Protein AF-0000000076701307 (afdb_homodimer)

Sequence (600 aa):
MLLKYDEFWFEDGSIVIFVQDKYFRVHQSILARHSEVFAGMFSVPQPLDHETLEDCPVMRLNDDLPDFVDLLKVLYHPFYFDNLAPDADLNTLITFISGILKLSTKYIMRHVRQKCISVLQSKFPSSIQGCDALLSSKYLYPPDAIVRAIPLARENVVPEILPWAYYISTHITTENLLHNPCLAWRDKTLCLAGKERLWDAQKTLTHSFLFTFDRSPQCISLCNQTYQLDRQTWKGLESLRKSPHPLEPYTDWPNINTCKKCKDQMEKQHKLGREKLWELLPGIFELGTWKDLREDQLRGMLLKYDEFWFEDGSIVIFVQDKYFRVHQSILARHSEVFAGMFSVPQPLDHETLEDCPVMRLNDDLPDFVDLLKVLYHPFYFDNLAPDADLNTLITFISGILKLSTKYIMRHVRQKCISVLQSKFPSSIQGCDALLSSKYLYPPDAIVRAIPLARENVVPEILPWAYYISTHITTENLLHNPCLAWRDKTLCLAGKERLWDAQKTLTHSFLFTFDRSPQCISLCNQTYQLDRQTWKGLESLRKSPHPLEPYTDWPNINTCKKCKDQMEKQHKLGREKLWELLPGIFELGTWKDLREDQLRG

Organism: Amanita muscaria (strain Koide BX008) (NCBI:txid946122)

InterPro domains:
  IPR000210 BTB/POZ domain [PF00651] (15-122)
  IPR000210 BTB/POZ domain [PS50097] (13-76)
  IPR000210 BTB/POZ domain [SM00225] (13-124)
  IPR011333 SKP1/BTB/POZ domain superfamily [G3DSA:3.30.710.10] (10-210)
  IPR011333 SKP1/BTB/POZ domain superfamily [SSF54695] (15-122)

Foldseek 3Di:
DAAEDVVQADPPAQAWEAEDRYIGRHHLCLLLVQFVQSVVVVVDDDDPPFDDDPNHGYHYDHADPVLVVLLVCPSPPPPSVVVADPPHALQVLCVNCLSNCLVCLVRVRPVSNVVNLVSNCQQAPLALVSVVVNVVVVDDHDLLRLLQVQVSCVNNQQCSRNLRSLLNNLLPALVCLVPPPNHDPLSSVLSVLLLQVLLVLLCPQQPVCLPDQDADPPADPPDDPPSPCPCVPPVNSVVCSSRPDRLDDDDPLVPRPGDPRSSVVSNVRNVRSNNVCSQCSCVSSPNPGSVSSVVSSVVD/DAAEDVVQADPPAQAWEAEDRYIGRHHLCLLLVQFVQSVVVVVDDDDPPFDDDPNHGYHYDHADPVLVVLLVCPSPPPPSVVVADPPHALQVLCVNCLSQCLVCLVRVRPVSNVVSLVSNCQQAPLALVSVVVNVVVVDDHDLLRLLQVQVSCVNNQQCSRNLVSLLNNLLPALVCLVPPPNHDPLSSVLSPLLLQVLLVLLCPQQPVCLPDQDADPPADPPDDPPSPCPCVPPVNSVVCSSRPDRLDDDDPLVPRPGDPRSSVVSNVRNVRSNNVCSQCSCVSSPNPGSVSSVVSSVVD

Nearest PDB structures (foldseek):
  3htm-assembly1_B  TM=6.964E-01  e=5.552E-04  Homo sapiens
  3htm-assembly1_B  TM=6.963E-01  e=3.245E-04  Homo sapiens
  3hqi-assembly1_B  TM=7.408E-01  e=6.621E-04  Homo sapiens

Secondary structure (DSSP, 8-state):
---EEEEEE-TT-SEEEEETTEEEEE-HHHHHHH-HHHHHHHHSPPPTT--EETTEEEEEE-S-HHHHHHHHHHHHSTTGGGGS-TT--HHHHHHHHHHHHHHHHHTT-HHHHHHHHHHHHTSS-SSHHHHHHHHHHTPPPPHHHHHHHHHHHHHTT-GGGHHHHHHHHTTS-HHHHHH-SSS-HHHHHHHHHHHHHHHHHIIIIISGGGTS----TT-SS-------TTTTSHHHHHHHHHS--TTSPP--GGG--S-HHHHHHHHHHHHHHHHHHHHHHHHHTT---HHHHHHHHHH-/---EEEEEE-TT-SEEEEETTEEEEE-HHHHHHH-HHHHHHHHSPPPTT--EETTEEEEEE-S-HHHHHHHHHHHHSTTGGGGS-TT--HHHHHHHHHHHHHHHHHTT-HHHHHHHHHHHHTTS-SSHHHHHHHHHHTPPPPHHHHHHHHHHHHHTT-GGGHHHHHHHHTTS-HHHHHH-SSS-HHHHHHHHHHHHHHHHHIIIIISGGGTS----TT-SS-------TTTTSHHHHHHHHHS--TTSPP--GGG--S-HHHHHHHHHHHHHHHHHHHHHHHHHTT---HHHHHHHHHH-

Radius of gyration: 31.9 Å; Cα contacts (8 Å, |Δi|>4): 766; chains: 2; bounding box: 76×93×67 Å

pLDDT: mean 91.14, std 9.3, range [47.5, 98.44]

Structure (mmCIF, N/CA/C/O backbone):
data_AF-0000000076701307-model_v1
#
loop_
_entity.id
_entity.type
_entity.pdbx_description
1 polymer 'BTB domain-containing protein'
#
loop_
_atom_site.group_PDB
_atom_site.id
_atom_site.type_symbol
_atom_site.label_atom_id
_atom_site.label_alt_id
_atom_site.label_comp_id
_atom_site.label_asym_id
_atom_site.label_entity_id
_atom_site.label_seq_id
_atom_site.pdbx_PDB_ins_code
_atom_site.Cartn_x
_atom_site.Cartn_y
_atom_site.Cartn_z
_atom_site.occupancy
_atom_site.B_iso_or_equiv
_atom_site.auth_seq_id
_atom_site.auth_comp_id
_atom_site.auth_asym_id
_atom_site.auth_atom_id
_atom_site.pdbx_PDB_model_num
ATOM 1 N N . MET A 1 1 ? 18.656 -38.531 -0.955 1 57 1 MET A N 1
ATOM 2 C CA . MET A 1 1 ? 17.328 -38.094 -0.535 1 57 1 MET A CA 1
ATOM 3 C C . MET A 1 1 ? 16.953 -36.781 -1.189 1 57 1 MET A C 1
ATOM 5 O O . MET A 1 1 ? 17.766 -35.844 -1.246 1 57 1 MET A O 1
ATOM 9 N N . LEU A 1 2 ? 15.914 -36.781 -1.988 1 73.56 2 LEU A N 1
ATOM 10 C CA . LEU 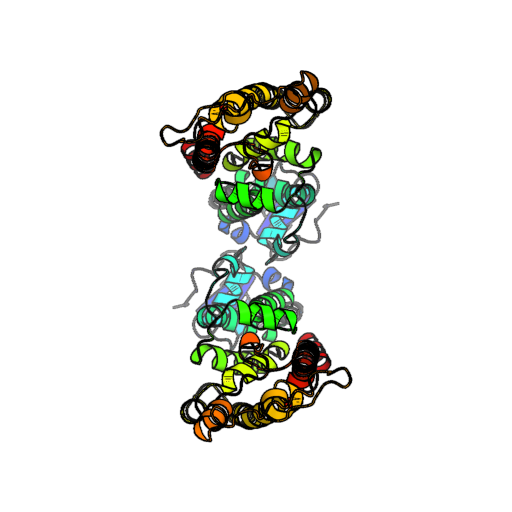A 1 2 ? 15.477 -35.594 -2.699 1 73.56 2 LEU A CA 1
ATOM 11 C C . LEU A 1 2 ? 15.109 -34.469 -1.722 1 73.56 2 LEU A C 1
ATOM 13 O O . LEU A 1 2 ? 14.312 -34.688 -0.804 1 73.56 2 LEU A O 1
ATOM 17 N N . LEU A 1 3 ? 15.891 -33.375 -1.662 1 89.88 3 LEU A N 1
ATOM 18 C CA . LEU A 1 3 ? 15.656 -32.281 -0.727 1 89.88 3 LEU A CA 1
ATOM 19 C C . LEU A 1 3 ? 14.617 -31.328 -1.275 1 89.88 3 LEU A C 1
ATOM 21 O O . LEU A 1 3 ? 14.961 -30.297 -1.856 1 89.88 3 LEU A O 1
ATOM 25 N N . LYS A 1 4 ? 13.352 -31.75 -1.078 1 94.06 4 LYS A N 1
ATOM 26 C CA . LYS A 1 4 ? 12.211 -30.953 -1.522 1 94.06 4 LYS A CA 1
ATOM 27 C C . LYS A 1 4 ? 12 -29.734 -0.624 1 94.06 4 LYS A C 1
ATOM 29 O O . LYS A 1 4 ? 12.188 -29.812 0.592 1 94.06 4 LYS A O 1
ATOM 34 N N . TYR A 1 5 ? 11.781 -28.609 -1.259 1 95.62 5 TYR A N 1
ATOM 35 C CA . TYR A 1 5 ? 11.352 -27.453 -0.474 1 95.62 5 TYR A CA 1
ATOM 36 C C . TYR A 1 5 ? 9.859 -27.531 -0.17 1 95.62 5 TYR A C 1
ATOM 38 O O . TYR A 1 5 ? 9.031 -27.234 -1.031 1 95.62 5 TYR A O 1
ATOM 46 N N . ASP A 1 6 ? 9.438 -27.797 1.033 1 94.38 6 ASP A N 1
ATOM 47 C CA . ASP A 1 6 ? 8.094 -28.188 1.428 1 94.38 6 ASP A CA 1
ATOM 48 C C . ASP A 1 6 ? 7.074 -27.109 1.069 1 94.38 6 ASP A C 1
ATOM 50 O O . ASP A 1 6 ? 5.988 -27.406 0.572 1 94.38 6 ASP A O 1
ATOM 54 N N . GLU A 1 7 ? 7.387 -25.906 1.296 1 95.31 7 GLU A N 1
ATOM 55 C CA . GLU A 1 7 ? 6.43 -24.812 1.1 1 95.31 7 GLU A CA 1
ATOM 56 C C . GLU A 1 7 ? 6.055 -24.672 -0.373 1 95.31 7 GLU A C 1
ATOM 58 O O . GLU A 1 7 ? 4.945 -24.25 -0.695 1 95.31 7 GLU A O 1
ATOM 63 N N . PHE A 1 8 ? 7 -25 -1.249 1 97.5 8 PHE A N 1
ATOM 64 C CA . PHE A 1 8 ? 6.742 -24.781 -2.668 1 97.5 8 PHE A CA 1
ATOM 65 C C . PHE A 1 8 ? 6.875 -26.078 -3.447 1 97.5 8 PHE A C 1
ATOM 67 O O . PHE A 1 8 ? 7.453 -26.109 -4.535 1 97.5 8 PHE A O 1
ATOM 74 N N . TRP A 1 9 ? 6.41 -27.141 -2.82 1 97.19 9 TRP A N 1
ATOM 75 C CA . TRP A 1 9 ? 6.223 -28.406 -3.514 1 97.19 9 TRP A CA 1
ATOM 76 C C . TRP A 1 9 ? 4.742 -28.703 -3.723 1 97.19 9 TRP A C 1
ATOM 78 O O . TRP A 1 9 ? 4.082 -29.25 -2.834 1 97.19 9 TRP A O 1
ATOM 88 N N . PHE A 1 10 ? 4.281 -28.391 -4.91 1 96.5 10 PHE A N 1
ATOM 89 C CA . PHE A 1 10 ? 2.871 -28.578 -5.234 1 96.5 10 PHE A CA 1
ATOM 90 C C . PHE A 1 10 ? 2.65 -29.875 -5.992 1 96.5 10 PHE A C 1
ATOM 92 O O . PHE A 1 10 ? 3.305 -30.125 -7.008 1 96.5 10 PHE A O 1
ATOM 99 N N . GLU A 1 11 ? 1.706 -30.641 -5.586 1 93.19 11 GLU A N 1
ATOM 100 C CA . GLU A 1 11 ? 1.434 -31.938 -6.207 1 93.19 11 GLU A CA 1
ATOM 101 C C . GLU A 1 11 ? 0.991 -31.766 -7.66 1 93.19 11 GLU A C 1
ATOM 103 O O . GLU A 1 11 ? 1.281 -32.625 -8.508 1 93.19 11 GLU A O 1
ATOM 108 N N . ASP A 1 12 ? 0.355 -30.656 -7.898 1 94.88 12 ASP A N 1
ATOM 109 C CA . ASP A 1 12 ? -0.12 -30.422 -9.258 1 94.88 12 ASP A CA 1
ATOM 110 C C . 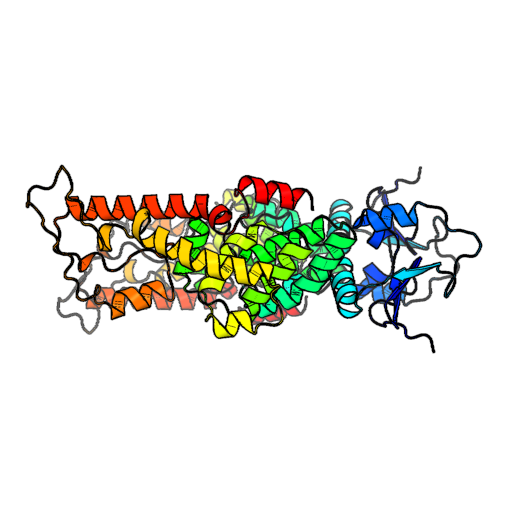ASP A 1 12 ? 0.833 -29.5 -10.031 1 94.88 12 ASP A C 1
ATOM 112 O O . ASP A 1 12 ? 0.454 -28.922 -11.047 1 94.88 12 ASP A O 1
ATOM 116 N N . GLY A 1 13 ? 2.006 -29.312 -9.508 1 96.12 13 GLY A N 1
ATOM 117 C CA . GLY A 1 13 ? 3.016 -28.562 -10.242 1 96.12 13 GLY A CA 1
ATOM 118 C C . GLY A 1 13 ? 3.393 -29.203 -11.562 1 96.12 13 GLY A C 1
ATOM 119 O O . GLY A 1 13 ? 3.324 -30.422 -11.711 1 96.12 13 GLY A O 1
ATOM 120 N N . SER A 1 14 ? 3.83 -28.406 -12.516 1 95.75 14 SER A N 1
ATOM 121 C CA . SER A 1 14 ? 4.086 -28.922 -13.859 1 95.75 14 SER A CA 1
ATOM 122 C C . SER A 1 14 ? 5.57 -28.844 -14.203 1 95.75 14 SER A C 1
ATOM 124 O O . SER A 1 14 ? 5.992 -29.328 -15.258 1 95.75 14 SER A O 1
ATOM 126 N N . ILE A 1 15 ? 6.344 -28.25 -13.297 1 95.56 15 ILE A N 1
ATOM 127 C CA . ILE A 1 15 ? 7.785 -28.172 -13.516 1 95.56 15 ILE A CA 1
ATOM 128 C C . ILE A 1 15 ? 8.516 -28.25 -12.18 1 95.56 15 ILE A C 1
ATOM 130 O O . ILE A 1 15 ? 8.008 -27.781 -11.156 1 95.56 15 ILE A O 1
ATOM 134 N N . VAL A 1 16 ? 9.641 -28.828 -12.211 1 96.75 16 VAL A N 1
ATOM 135 C CA . VAL A 1 16 ? 10.484 -28.922 -11.031 1 96.75 16 VAL A CA 1
ATOM 136 C C . VAL A 1 16 ? 11.742 -28.062 -11.227 1 96.75 16 VAL A C 1
ATOM 138 O O . VAL A 1 16 ? 12.453 -28.219 -12.227 1 96.75 16 VAL A O 1
ATOM 141 N N . ILE A 1 17 ? 12.023 -27.156 -10.344 1 96.94 17 ILE A N 1
ATOM 142 C CA . ILE A 1 17 ? 13.172 -26.266 -10.422 1 96.94 17 ILE A CA 1
ATOM 143 C C . ILE A 1 17 ? 14.195 -26.641 -9.359 1 96.94 17 ILE A C 1
ATOM 145 O O . ILE A 1 17 ? 13.844 -26.875 -8.195 1 96.94 17 ILE A O 1
ATOM 149 N N . PHE A 1 18 ? 15.375 -26.797 -9.82 1 96.81 18 PHE A N 1
ATOM 150 C CA . PHE A 1 18 ? 16.469 -27.109 -8.914 1 96.81 18 PHE A CA 1
ATOM 151 C C . PHE A 1 18 ? 17.359 -25.891 -8.664 1 96.81 18 PHE A C 1
ATOM 153 O O . PHE A 1 18 ? 17.906 -25.328 -9.609 1 96.81 18 PHE A O 1
ATOM 160 N N . VAL A 1 19 ? 17.438 -25.438 -7.477 1 97.19 19 VAL A N 1
ATOM 161 C CA . VAL A 1 19 ? 18.25 -24.297 -7.07 1 97.19 19 VAL A CA 1
ATOM 162 C C . VAL A 1 19 ? 19.125 -24.688 -5.883 1 97.19 19 VAL A C 1
ATOM 164 O O . VAL A 1 19 ? 18.625 -25.031 -4.812 1 97.19 19 VAL A O 1
ATOM 167 N N . GLN A 1 20 ? 20.453 -24.656 -6.18 1 95.81 20 GLN A N 1
ATOM 168 C CA . GLN A 1 20 ? 21.453 -25.047 -5.195 1 95.81 20 GLN A CA 1
ATOM 169 C C . GLN A 1 20 ? 21.219 -26.469 -4.707 1 95.81 20 GLN A C 1
ATOM 171 O O . GLN A 1 20 ? 21.469 -27.438 -5.438 1 95.81 20 GLN A O 1
ATOM 176 N N . ASP A 1 21 ? 20.484 -26.828 -3.689 1 94.5 21 ASP A N 1
ATOM 177 C CA . ASP A 1 21 ? 20.344 -28.203 -3.195 1 94.5 21 ASP A CA 1
ATOM 178 C C . ASP A 1 21 ? 18.875 -28.516 -2.891 1 94.5 21 ASP A C 1
ATOM 180 O O . ASP A 1 21 ? 18.594 -29.484 -2.191 1 94.5 21 ASP A O 1
ATOM 184 N N . LYS A 1 22 ? 18.078 -27.703 -3.434 1 96.88 22 LYS A N 1
ATOM 185 C CA . LYS A 1 22 ? 16.656 -27.906 -3.143 1 96.88 22 LYS A CA 1
ATOM 186 C C . LYS A 1 22 ? 15.844 -28 -4.43 1 96.88 22 LYS A C 1
ATOM 188 O O . LYS A 1 22 ? 16.172 -27.375 -5.434 1 96.88 22 LYS A O 1
ATOM 193 N N . TYR A 1 23 ? 14.797 -28.797 -4.383 1 97.31 23 TYR A N 1
ATOM 194 C CA . TYR A 1 23 ? 13.867 -28.969 -5.496 1 97.31 23 TYR A CA 1
ATOM 195 C C . TYR A 1 23 ? 12.531 -28.297 -5.207 1 97.31 23 TYR A C 1
ATOM 197 O O . TYR A 1 23 ? 12 -28.406 -4.105 1 97.31 23 TYR A O 1
ATOM 205 N N . PHE A 1 24 ? 12.055 -27.5 -6.156 1 98.06 24 PHE A N 1
ATOM 206 C CA . PHE A 1 24 ? 10.75 -26.844 -6.105 1 98.06 24 PHE A CA 1
ATOM 207 C C . PHE A 1 24 ? 9.836 -27.359 -7.211 1 98.06 24 PHE A C 1
ATOM 209 O O . PHE A 1 24 ? 10.211 -27.359 -8.383 1 98.06 24 PHE A O 1
ATOM 216 N N . ARG A 1 25 ? 8.711 -27.906 -6.879 1 97.81 25 ARG A N 1
ATOM 217 C CA . ARG A 1 25 ? 7.711 -28.281 -7.879 1 97.81 25 ARG A CA 1
ATOM 218 C C . ARG A 1 25 ? 6.625 -27.203 -7.98 1 97.81 25 ARG A C 1
ATOM 220 O O . ARG A 1 25 ? 5.766 -27.109 -7.102 1 97.81 25 ARG A O 1
ATOM 227 N N . VAL A 1 26 ? 6.68 -26.406 -9.016 1 97.81 26 VAL A N 1
ATOM 228 C CA . VAL A 1 26 ? 5.801 -25.25 -9.172 1 97.81 26 VAL A CA 1
ATOM 229 C C . VAL A 1 26 ? 5.113 -25.297 -10.531 1 97.81 26 VAL A C 1
ATOM 231 O O . VAL A 1 26 ? 5.098 -26.344 -11.188 1 97.81 26 VAL A O 1
ATOM 234 N N . HIS A 1 27 ? 4.41 -24.25 -10.977 1 97.75 27 HIS A N 1
ATOM 235 C CA . HIS A 1 27 ? 3.582 -24.25 -12.172 1 97.75 27 HIS A CA 1
ATOM 236 C C . HIS A 1 27 ? 4.234 -23.453 -13.297 1 97.75 27 HIS A C 1
ATOM 238 O O . HIS A 1 27 ? 4.551 -22.266 -13.125 1 97.75 27 HIS A O 1
ATOM 244 N N . GLN A 1 28 ? 4.348 -24.016 -14.406 1 95.94 28 GLN A N 1
ATOM 245 C CA . GLN A 1 28 ? 4.965 -23.375 -15.562 1 95.94 28 GLN A CA 1
ATOM 246 C C . GLN A 1 28 ? 4.191 -22.125 -15.969 1 95.94 28 GLN A C 1
ATOM 248 O O . GLN A 1 28 ? 4.793 -21.094 -16.281 1 95.94 28 GLN A O 1
ATOM 253 N N . SER A 1 29 ? 2.912 -22.234 -15.938 1 96 29 SER A N 1
ATOM 254 C CA . SER A 1 29 ? 2.062 -21.125 -16.391 1 96 29 SER A CA 1
ATOM 255 C C . SER A 1 29 ? 2.23 -19.906 -15.508 1 96 29 SER A C 1
ATOM 257 O O . SER A 1 29 ? 2.193 -18.766 -15.992 1 96 29 SER A O 1
ATOM 259 N N . ILE A 1 30 ? 2.424 -20.094 -14.188 1 96.5 30 ILE A N 1
ATOM 260 C CA . ILE A 1 30 ? 2.602 -18.984 -13.258 1 96.5 30 ILE A CA 1
ATOM 261 C C . ILE A 1 30 ? 3.932 -18.281 -13.531 1 96.5 30 ILE A C 1
ATOM 263 O O . ILE A 1 30 ? 3.99 -17.062 -13.633 1 96.5 30 ILE A O 1
ATOM 267 N N . LEU A 1 31 ? 4.973 -19.062 -13.727 1 97.06 31 LEU A N 1
ATOM 268 C CA . LEU A 1 31 ? 6.277 -18.484 -14.039 1 97.06 31 LEU A CA 1
ATOM 269 C C . LEU A 1 31 ? 6.254 -17.766 -15.383 1 97.06 31 LEU A C 1
ATOM 271 O O . LEU A 1 31 ? 6.734 -16.641 -15.5 1 97.06 31 LEU A O 1
ATOM 275 N N . ALA A 1 32 ? 5.629 -18.406 -16.375 1 96.62 32 ALA A N 1
ATOM 276 C CA . ALA A 1 32 ? 5.59 -17.875 -17.734 1 96.62 32 ALA A CA 1
ATOM 277 C C . ALA A 1 32 ? 4.754 -16.609 -17.797 1 96.62 32 ALA A C 1
ATOM 279 O O . ALA A 1 32 ? 5.055 -15.703 -18.578 1 96.62 32 ALA A O 1
ATOM 280 N N . ARG A 1 33 ? 3.773 -16.547 -16.969 1 95.31 33 ARG A N 1
ATOM 281 C CA . ARG A 1 33 ? 2.879 -15.391 -16.969 1 95.31 33 ARG A CA 1
ATOM 282 C C . ARG A 1 33 ? 3.607 -14.141 -16.5 1 95.31 33 ARG A C 1
ATOM 284 O O . ARG A 1 33 ? 3.322 -13.039 -16.969 1 95.31 33 ARG A O 1
ATOM 291 N N . HIS A 1 34 ? 4.559 -14.297 -15.602 1 96.5 34 HIS A N 1
ATOM 292 C CA . HIS A 1 34 ? 5.164 -13.141 -14.961 1 96.5 34 HIS A CA 1
ATOM 293 C C . HIS A 1 34 ? 6.582 -12.906 -15.469 1 96.5 34 HIS A C 1
ATOM 295 O O . HIS A 1 34 ? 7.215 -11.906 -15.117 1 96.5 34 HIS A O 1
ATOM 301 N N . SER A 1 35 ? 7.07 -13.758 -16.297 1 97.56 35 SER A N 1
ATOM 302 C CA . SER A 1 35 ? 8.453 -13.672 -16.766 1 97.56 35 SER A CA 1
ATOM 303 C C . SER A 1 35 ? 8.555 -13.938 -18.266 1 97.56 35 SER A C 1
ATOM 305 O O . SER A 1 35 ? 8.195 -15.016 -18.734 1 97.56 35 SER A O 1
ATOM 307 N N . GLU A 1 36 ? 9.125 -13.039 -19 1 95.44 36 GLU A N 1
ATOM 308 C CA . GLU A 1 36 ? 9.352 -13.227 -20.438 1 95.44 36 GLU A CA 1
ATOM 309 C C . GLU A 1 36 ? 10.383 -14.32 -20.688 1 95.44 36 GLU A C 1
ATOM 311 O O . GLU A 1 36 ? 10.273 -15.07 -21.656 1 95.44 36 GLU A O 1
ATOM 316 N N . VAL A 1 37 ? 11.297 -14.383 -19.844 1 96 37 VAL A N 1
ATOM 317 C CA . VAL A 1 37 ? 12.367 -15.359 -19.969 1 96 37 VAL A CA 1
ATOM 318 C C . VAL A 1 37 ? 11.805 -16.766 -19.781 1 96 37 VAL A C 1
ATOM 320 O O . VAL A 1 37 ? 12.023 -17.641 -20.625 1 96 37 VAL A O 1
ATOM 323 N N . PHE A 1 38 ? 11.023 -16.984 -18.766 1 96.25 38 PHE A N 1
ATOM 324 C CA . PHE A 1 38 ? 10.422 -18.297 -18.531 1 96.25 38 PHE A CA 1
ATOM 325 C C . PHE A 1 38 ? 9.414 -18.641 -19.625 1 96.25 38 PHE A C 1
ATOM 327 O O . PHE A 1 38 ? 9.328 -19.797 -20.047 1 96.25 38 PHE A O 1
ATOM 334 N N . ALA A 1 39 ? 8.641 -17.641 -20.031 1 95.56 39 ALA A N 1
ATOM 335 C CA . ALA A 1 39 ? 7.684 -17.859 -21.125 1 95.56 39 ALA A CA 1
ATOM 336 C C . ALA A 1 39 ? 8.391 -18.344 -22.391 1 95.56 39 ALA A C 1
ATOM 338 O O . ALA A 1 39 ? 7.926 -19.266 -23.047 1 95.56 39 ALA A O 1
ATOM 339 N N . GLY A 1 40 ? 9.469 -17.688 -22.688 1 93.56 40 GLY A N 1
ATOM 340 C CA . GLY A 1 40 ? 10.258 -18.094 -23.844 1 93.56 40 GLY A CA 1
ATOM 341 C C . GLY A 1 40 ? 10.859 -19.484 -23.688 1 93.56 40 GLY A C 1
ATOM 342 O O . GLY A 1 40 ? 10.844 -20.281 -24.625 1 93.56 40 GLY A O 1
ATOM 343 N N . MET A 1 41 ? 11.344 -19.812 -22.5 1 90.62 41 MET A N 1
ATOM 344 C CA . MET A 1 41 ? 11.984 -21.094 -22.234 1 90.62 41 MET A CA 1
ATOM 345 C C . MET A 1 41 ? 10.992 -22.25 -22.359 1 90.62 41 MET A C 1
ATOM 347 O O . MET A 1 41 ? 11.344 -23.328 -22.844 1 90.62 41 MET A O 1
ATOM 351 N N . PHE A 1 42 ? 9.773 -22.016 -21.953 1 91.44 42 PHE A N 1
ATOM 352 C CA . PHE A 1 42 ? 8.789 -23.078 -21.906 1 91.44 42 PHE A CA 1
ATOM 353 C C . PHE A 1 42 ? 8.094 -23.234 -23.25 1 91.44 42 PHE A C 1
ATOM 355 O O . PHE A 1 42 ? 7.375 -24.203 -23.484 1 91.44 42 PHE A O 1
ATOM 362 N N . SER A 1 43 ? 8.227 -22.281 -24.062 1 88.12 43 SER A N 1
ATOM 363 C CA . SER A 1 43 ? 7.633 -22.359 -25.391 1 88.12 43 SER A CA 1
ATOM 364 C C . SER A 1 43 ? 8.469 -23.234 -26.328 1 88.12 43 SER A C 1
ATOM 366 O O . SER A 1 43 ? 7.992 -23.656 -27.375 1 88.12 43 SER A O 1
ATOM 368 N N . VAL A 1 44 ? 9.727 -23.5 -25.953 1 83 44 VAL A N 1
ATOM 369 C CA . VAL A 1 44 ? 10.633 -24.297 -26.766 1 83 44 VAL A CA 1
ATOM 370 C C . VAL A 1 44 ? 10.477 -25.781 -26.406 1 83 44 VAL A C 1
ATOM 372 O O . VAL A 1 44 ? 10.508 -26.141 -25.219 1 83 44 VAL A O 1
ATOM 375 N N . PRO A 1 45 ? 10.078 -26.625 -27.375 1 76.94 45 PRO A N 1
ATOM 376 C CA . PRO A 1 45 ? 9.93 -28.047 -27.094 1 76.94 45 PRO A CA 1
ATOM 377 C C . PRO A 1 45 ? 11.188 -28.656 -26.484 1 76.94 45 PRO A C 1
ATOM 379 O O . PRO A 1 45 ? 12.305 -28.312 -26.875 1 76.94 45 PRO A O 1
ATOM 382 N N . GLN A 1 46 ? 11 -29.234 -25.281 1 69.62 46 GLN A N 1
ATOM 383 C CA . GLN A 1 46 ? 12.125 -29.844 -24.578 1 69.62 46 GLN A CA 1
ATOM 384 C C . GLN A 1 46 ? 12.609 -31.094 -25.297 1 69.62 46 GLN A C 1
ATOM 386 O O . GLN A 1 46 ? 11.805 -31.828 -25.875 1 69.62 46 GLN A O 1
ATOM 391 N N . PRO A 1 47 ? 13.961 -31.203 -25.312 1 69.25 47 PRO A N 1
ATOM 392 C CA . PRO A 1 47 ? 14.484 -32.406 -25.953 1 69.25 47 PRO A CA 1
ATOM 393 C C . PRO A 1 47 ? 13.984 -33.688 -25.281 1 69.25 47 PRO A C 1
ATOM 395 O O . PRO A 1 47 ? 13.602 -33.656 -24.109 1 69.25 47 PRO A O 1
ATOM 398 N N . LEU A 1 48 ? 13.789 -34.75 -25.922 1 65.81 48 LEU A N 1
ATOM 399 C CA . LEU A 1 48 ? 13.289 -36.062 -25.484 1 65.81 48 LEU A CA 1
ATOM 400 C C . LEU A 1 48 ? 14.086 -36.562 -24.297 1 65.81 48 LEU A C 1
ATOM 402 O O . LEU A 1 48 ? 13.555 -37.281 -23.453 1 65.81 48 LEU A O 1
ATOM 406 N N . ASP A 1 49 ? 15.375 -36.219 -24.078 1 71.31 49 ASP A N 1
ATOM 407 C CA . ASP A 1 49 ? 16.25 -36.719 -23.031 1 71.31 49 ASP A CA 1
ATOM 408 C C . ASP A 1 49 ? 16.281 -35.75 -21.844 1 71.31 49 ASP A C 1
ATOM 410 O O . ASP A 1 49 ? 17.172 -35.844 -21 1 71.31 49 ASP A O 1
ATOM 414 N N . HIS A 1 50 ? 15.164 -35.125 -21.75 1 77.06 50 HIS A N 1
ATOM 415 C CA . HIS A 1 50 ? 15.164 -34.125 -20.688 1 77.06 50 HIS A CA 1
ATOM 416 C C . HIS A 1 50 ? 14.953 -34.781 -19.328 1 77.06 50 HIS A C 1
ATOM 418 O O . HIS A 1 50 ? 14.195 -35.75 -19.203 1 77.06 50 HIS A O 1
ATOM 424 N N . GLU A 1 51 ? 15.711 -34.406 -18.344 1 86.94 51 GLU A N 1
ATOM 425 C CA . GLU A 1 51 ? 15.594 -34.875 -16.969 1 86.94 51 GLU A CA 1
ATOM 426 C C . GLU A 1 51 ? 14.195 -34.625 -16.422 1 86.94 51 GLU A C 1
ATOM 428 O O . GLU A 1 51 ? 13.609 -33.562 -16.625 1 86.94 51 GLU A O 1
ATOM 433 N N . THR A 1 52 ? 13.648 -35.656 -15.867 1 90.06 52 THR A N 1
ATOM 434 C CA . THR A 1 52 ? 12.328 -35.531 -15.266 1 90.06 52 THR A CA 1
ATOM 435 C C . THR A 1 52 ? 12.344 -36.062 -13.828 1 90.06 52 THR A C 1
ATOM 437 O O . THR A 1 52 ? 13.188 -36.875 -13.469 1 90.06 52 THR A O 1
ATOM 440 N N . LEU A 1 53 ? 11.609 -35.438 -13.031 1 90.31 53 LEU A N 1
ATOM 441 C CA . LEU A 1 53 ? 11.336 -35.875 -11.672 1 90.31 53 LEU A CA 1
ATOM 442 C C . LEU A 1 53 ? 9.836 -35.969 -11.414 1 90.31 53 LEU A C 1
ATOM 444 O O . LEU A 1 53 ? 9.109 -35 -11.586 1 90.31 53 LEU A O 1
ATOM 448 N N . GLU A 1 54 ? 9.312 -37.156 -11.055 1 89.06 54 GLU A N 1
ATOM 449 C CA . GLU A 1 54 ? 7.887 -37.406 -10.844 1 89.06 54 GLU A CA 1
ATOM 450 C C . GLU A 1 54 ? 7.062 -36.906 -12.031 1 89.06 54 GLU A C 1
ATOM 452 O O . GLU A 1 54 ? 6.094 -36.188 -11.852 1 89.06 54 GLU A O 1
ATOM 457 N N . ASP A 1 55 ? 7.578 -37.156 -13.219 1 86.62 55 ASP A N 1
ATOM 458 C CA . ASP A 1 55 ? 6.906 -36.906 -14.492 1 86.62 55 ASP A CA 1
ATOM 459 C C . ASP A 1 55 ? 6.875 -35.406 -14.82 1 86.62 55 ASP A C 1
ATOM 461 O O . ASP A 1 55 ? 6.055 -34.969 -15.617 1 86.62 55 ASP A O 1
ATOM 465 N N . CYS A 1 56 ? 7.695 -34.656 -14.125 1 91.38 56 CYS A N 1
ATOM 466 C CA . CYS A 1 56 ? 7.832 -33.25 -14.398 1 91.38 56 CYS A CA 1
ATOM 467 C C . CYS A 1 56 ? 9.227 -32.906 -14.914 1 91.38 56 CYS A C 1
ATOM 469 O O . CYS A 1 56 ? 10.219 -33.438 -14.406 1 91.38 56 CYS A O 1
ATOM 471 N N . PRO A 1 57 ? 9.273 -32.156 -15.93 1 92.69 57 PRO A N 1
ATOM 472 C CA . PRO A 1 57 ? 10.602 -31.703 -16.359 1 92.69 57 PRO A CA 1
ATOM 473 C C . PRO A 1 57 ? 11.359 -30.953 -15.266 1 92.69 57 PRO A C 1
ATOM 475 O O . PRO A 1 57 ? 10.758 -30.219 -14.484 1 92.69 57 PRO A O 1
ATOM 478 N N . VAL A 1 58 ? 12.656 -31.141 -15.273 1 94.25 58 VAL A N 1
ATOM 479 C CA . VAL A 1 58 ? 13.492 -30.5 -14.258 1 94.25 58 VAL A CA 1
ATOM 480 C C . VAL A 1 58 ? 14.312 -29.391 -14.898 1 94.25 58 VAL A C 1
ATOM 482 O O . VAL A 1 58 ? 14.914 -29.578 -15.961 1 94.25 58 VAL A O 1
ATOM 485 N N . MET A 1 59 ? 14.289 -28.234 -14.359 1 93.75 59 MET A N 1
ATOM 486 C CA . MET A 1 59 ? 15.102 -27.094 -14.773 1 93.75 59 MET A CA 1
ATOM 487 C C . MET A 1 59 ? 16.062 -26.672 -13.672 1 93.75 59 MET A C 1
ATOM 489 O O . MET A 1 59 ? 15.656 -26.453 -12.531 1 93.75 59 MET A O 1
ATOM 493 N N . ARG A 1 60 ? 17.312 -26.531 -14.023 1 94.62 60 ARG A N 1
ATOM 494 C CA . ARG A 1 60 ? 18.328 -26.156 -13.055 1 94.62 60 ARG A CA 1
ATOM 495 C C . ARG A 1 60 ? 18.703 -24.672 -13.188 1 94.62 60 ARG A C 1
ATOM 497 O O . ARG A 1 60 ? 19.031 -24.219 -14.281 1 94.62 60 ARG A O 1
ATOM 504 N N . LEU A 1 61 ? 18.594 -23.953 -12.141 1 96 61 LEU A N 1
ATOM 505 C CA . LEU A 1 61 ? 18.922 -22.547 -12.125 1 96 61 LEU A CA 1
ATOM 506 C C . LEU A 1 61 ? 20.125 -22.281 -11.211 1 96 61 LEU A C 1
ATOM 508 O O . LEU A 1 61 ? 20.312 -22.984 -10.227 1 96 61 LEU A O 1
ATOM 512 N N . ASN A 1 62 ? 20.906 -21.281 -11.617 1 95.75 62 ASN A N 1
ATOM 513 C CA . ASN A 1 62 ? 22.078 -20.891 -10.836 1 95.75 62 ASN A CA 1
ATOM 514 C C . ASN A 1 62 ? 21.797 -19.672 -9.977 1 95.75 62 ASN A C 1
ATOM 516 O O . ASN A 1 62 ? 22.469 -18.641 -10.102 1 95.75 62 ASN A O 1
ATOM 520 N N . ASP A 1 63 ? 20.75 -19.703 -9.25 1 97.19 63 ASP A N 1
ATOM 521 C CA . ASP A 1 63 ? 20.375 -18.594 -8.383 1 97.19 63 ASP A CA 1
ATOM 522 C C . ASP A 1 63 ? 20.625 -18.938 -6.914 1 97.19 63 ASP A C 1
ATOM 524 O O . ASP A 1 63 ? 20.875 -20.094 -6.57 1 97.19 63 ASP A O 1
ATOM 528 N N . ASP A 1 64 ? 20.641 -17.875 -6.094 1 97.12 64 ASP A N 1
ATOM 529 C CA . ASP A 1 64 ? 20.703 -18.062 -4.648 1 97.12 64 ASP A CA 1
ATOM 530 C C . ASP A 1 64 ? 19.375 -18.562 -4.094 1 97.12 64 ASP A C 1
ATOM 532 O O . ASP A 1 64 ? 18.312 -18.094 -4.504 1 97.12 64 ASP A O 1
ATOM 536 N N . LEU A 1 65 ? 19.422 -19.531 -3.164 1 97.38 65 LEU A N 1
ATOM 537 C CA . LEU A 1 65 ? 18.234 -20.203 -2.662 1 97.38 65 LEU A CA 1
ATOM 538 C C . LEU A 1 65 ? 17.297 -19.219 -1.967 1 97.38 65 LEU A C 1
ATOM 540 O O . LEU A 1 65 ? 16.109 -19.141 -2.297 1 97.38 65 LEU A O 1
ATOM 544 N N . PRO A 1 66 ? 17.812 -18.359 -1.049 1 97.56 66 PRO A N 1
ATOM 545 C CA . PRO A 1 66 ? 16.906 -17.438 -0.376 1 97.56 66 PRO A CA 1
ATOM 546 C C . PRO A 1 66 ? 16.25 -16.438 -1.34 1 97.56 66 PRO A C 1
ATOM 548 O O . PRO A 1 66 ? 15.086 -16.078 -1.17 1 97.56 66 PRO A O 1
ATOM 551 N N . ASP A 1 67 ? 16.969 -16.047 -2.336 1 97.94 67 ASP A N 1
ATOM 552 C CA . ASP A 1 67 ? 16.422 -15.109 -3.316 1 97.94 67 ASP A CA 1
ATOM 553 C C . ASP A 1 67 ? 15.289 -15.75 -4.117 1 97.94 67 ASP A C 1
ATOM 555 O O . ASP A 1 67 ? 14.266 -15.117 -4.359 1 97.94 67 ASP A O 1
ATOM 559 N N . PHE A 1 68 ? 15.508 -17 -4.48 1 98.31 68 PHE A N 1
ATOM 560 C CA . PHE A 1 68 ? 14.508 -17.703 -5.277 1 98.31 68 PHE A CA 1
ATOM 561 C C . PHE A 1 68 ? 13.25 -17.953 -4.457 1 98.31 68 PHE A C 1
ATOM 563 O O . PHE A 1 68 ? 12.133 -17.812 -4.965 1 98.31 68 PHE A O 1
ATOM 570 N N . VAL A 1 69 ? 13.453 -18.266 -3.188 1 98.06 69 VAL A N 1
ATOM 571 C CA . VAL A 1 69 ? 12.328 -18.484 -2.289 1 98.06 69 VAL A CA 1
ATOM 572 C C . VAL A 1 69 ? 11.516 -17.203 -2.156 1 98.06 69 VAL A C 1
ATOM 574 O O . VAL A 1 69 ? 10.281 -17.219 -2.246 1 98.06 69 VAL A O 1
ATOM 577 N N . ASP A 1 70 ? 12.148 -16.094 -1.993 1 97.62 70 ASP A N 1
ATOM 578 C CA . ASP A 1 70 ? 11.469 -14.805 -1.873 1 97.62 70 ASP A CA 1
ATOM 579 C C . ASP A 1 70 ? 10.68 -14.477 -3.143 1 97.62 70 ASP A C 1
ATOM 581 O O . ASP A 1 70 ? 9.578 -13.938 -3.076 1 97.62 70 ASP A O 1
ATOM 585 N N . LEU A 1 71 ? 11.305 -14.82 -4.246 1 98.06 71 LEU A N 1
ATOM 586 C CA . LEU A 1 71 ? 10.625 -14.578 -5.512 1 98.06 71 LEU A CA 1
ATOM 587 C C . LEU A 1 71 ? 9.344 -15.406 -5.605 1 98.06 71 LEU A C 1
ATOM 589 O O . LEU A 1 71 ? 8.297 -14.883 -5.996 1 98.06 71 LEU A O 1
ATOM 593 N N . LEU A 1 72 ? 9.406 -16.703 -5.203 1 98.06 72 LEU A N 1
ATOM 594 C CA . LEU A 1 72 ? 8.227 -17.562 -5.238 1 98.06 72 LEU A CA 1
ATOM 595 C C . LEU A 1 72 ? 7.152 -17.047 -4.281 1 98.06 72 LEU A C 1
ATOM 597 O O . LEU A 1 72 ? 5.961 -17.141 -4.578 1 98.06 72 LEU A O 1
ATOM 601 N N . LYS A 1 73 ? 7.578 -16.516 -3.17 1 97.44 73 LYS A N 1
ATOM 602 C CA . LYS A 1 73 ? 6.609 -15.961 -2.229 1 97.44 73 LYS A CA 1
ATOM 603 C C . LYS A 1 73 ? 5.816 -14.82 -2.863 1 97.44 73 LYS A C 1
ATOM 605 O O . LYS A 1 73 ? 4.609 -14.703 -2.645 1 97.44 73 LYS A O 1
ATOM 610 N N . VAL A 1 74 ? 6.473 -14.023 -3.643 1 97.62 74 VAL A N 1
ATOM 611 C CA . VAL A 1 74 ? 5.801 -12.922 -4.312 1 97.62 74 VAL A CA 1
ATOM 612 C C . VAL A 1 74 ? 4.789 -13.461 -5.32 1 97.62 74 VAL A C 1
ATOM 614 O O . VAL A 1 74 ? 3.68 -12.938 -5.441 1 97.62 74 VAL A O 1
ATOM 617 N N . LEU A 1 75 ? 5.129 -14.516 -6.004 1 97.06 75 LEU A N 1
ATOM 618 C CA . LEU A 1 75 ? 4.309 -15.031 -7.098 1 97.06 75 LEU A CA 1
ATOM 619 C C . LEU A 1 75 ? 3.129 -15.836 -6.559 1 97.06 75 LEU A C 1
ATOM 621 O O . LEU A 1 75 ? 2.059 -15.852 -7.172 1 97.06 75 LEU A O 1
ATOM 625 N N . TYR A 1 76 ? 3.32 -16.469 -5.355 1 96.5 76 TYR A N 1
ATOM 626 C CA . TYR A 1 76 ? 2.311 -17.422 -4.914 1 96.5 76 TYR A CA 1
ATOM 627 C C . TYR A 1 76 ? 1.545 -16.891 -3.709 1 96.5 76 TYR A C 1
ATOM 629 O O . TYR A 1 76 ? 0.513 -17.453 -3.324 1 96.5 76 TYR A O 1
ATOM 637 N N . HIS A 1 77 ? 2.01 -15.891 -3.131 1 93.25 77 HIS A N 1
ATOM 638 C CA . HIS A 1 77 ? 1.331 -15.281 -1.993 1 93.25 77 HIS A CA 1
ATOM 639 C C . HIS A 1 77 ? 0.855 -13.867 -2.326 1 93.25 77 HIS A C 1
ATOM 641 O O . HIS A 1 77 ? 1.659 -12.938 -2.391 1 93.25 77 HIS A O 1
ATOM 647 N N . PRO A 1 78 ? -0.459 -13.859 -2.316 1 88.81 78 PRO A N 1
ATOM 648 C CA . PRO A 1 78 ? -0.964 -12.5 -2.537 1 88.81 78 PRO A CA 1
ATOM 649 C C . PRO A 1 78 ? -0.588 -11.539 -1.411 1 88.81 78 PRO A C 1
ATOM 651 O O . PRO A 1 78 ? -0.543 -11.938 -0.245 1 88.81 78 PRO A O 1
ATOM 654 N N . PHE A 1 79 ? -0.152 -10.43 -1.622 1 93.12 79 PHE A N 1
ATOM 655 C CA . PHE A 1 79 ? 0.103 -9.336 -0.686 1 93.12 79 PHE A CA 1
ATOM 656 C C . PHE A 1 79 ? 1.396 -9.578 0.086 1 93.12 79 PHE A C 1
ATOM 658 O O . PHE A 1 79 ? 1.499 -9.227 1.261 1 93.12 79 PHE A O 1
ATOM 665 N N . TYR A 1 80 ? 2.346 -10.383 -0.434 1 95.06 80 TYR A N 1
ATOM 666 C CA . TYR A 1 80 ? 3.621 -10.648 0.225 1 95.06 80 TYR A CA 1
ATOM 667 C C . TYR A 1 80 ? 4.293 -9.352 0.654 1 95.06 80 TYR A C 1
ATOM 669 O O . TYR A 1 80 ? 4.895 -9.281 1.729 1 95.06 80 TYR A O 1
ATOM 677 N N . PHE A 1 81 ? 4.172 -8.258 -0.077 1 95.19 81 PHE A N 1
ATOM 678 C CA . PHE A 1 81 ? 4.828 -6.984 0.175 1 95.19 81 PHE A CA 1
ATOM 679 C C . PHE A 1 81 ? 4.195 -6.273 1.365 1 95.19 81 PHE A C 1
ATOM 681 O O . PHE A 1 81 ? 4.766 -5.324 1.905 1 95.19 81 PHE A O 1
ATOM 688 N N . ASP A 1 82 ? 2.992 -6.762 1.815 1 92.81 82 ASP A N 1
ATOM 689 C CA . ASP A 1 82 ? 2.357 -6.18 2.994 1 92.81 82 ASP A CA 1
ATOM 690 C C . ASP A 1 82 ? 3.131 -6.535 4.266 1 92.81 82 ASP A C 1
ATOM 692 O O . ASP A 1 82 ? 2.918 -5.93 5.316 1 92.81 82 ASP A O 1
ATOM 696 N N . ASN A 1 83 ? 3.994 -7.527 4.141 1 93.81 83 ASN A N 1
ATOM 697 C CA . ASN A 1 83 ? 4.812 -7.918 5.281 1 93.81 83 ASN A CA 1
ATOM 698 C C . ASN A 1 83 ? 5.906 -6.891 5.566 1 93.81 83 ASN A C 1
ATOM 700 O O . ASN A 1 83 ? 6.566 -6.945 6.605 1 93.81 83 ASN A O 1
ATOM 704 N N . LEU A 1 84 ? 6.09 -5.984 4.656 1 95 84 LEU A N 1
ATOM 705 C CA . LEU A 1 84 ? 7.008 -4.871 4.859 1 95 84 LEU A CA 1
ATOM 706 C C . LEU A 1 84 ? 6.277 -3.666 5.445 1 95 84 LEU A C 1
ATOM 708 O O . LEU A 1 84 ? 5.414 -3.08 4.789 1 95 84 LEU A O 1
ATOM 712 N N . ALA A 1 85 ? 6.637 -3.35 6.602 1 92.5 85 ALA A N 1
ATOM 713 C CA . ALA A 1 85 ? 5.984 -2.221 7.262 1 92.5 85 ALA A CA 1
ATOM 714 C C . ALA A 1 85 ? 6.223 -0.926 6.492 1 92.5 85 ALA A C 1
ATOM 716 O O . ALA A 1 85 ? 7.32 -0.695 5.977 1 92.5 85 ALA A O 1
ATOM 717 N N . PRO A 1 86 ? 5.203 -0.084 6.469 1 86 86 PRO A N 1
ATOM 718 C CA . PRO A 1 86 ? 5.363 1.175 5.738 1 86 86 PRO A CA 1
ATOM 719 C C . PRO A 1 86 ? 6.504 2.033 6.281 1 86 86 PRO A C 1
ATOM 721 O O . PRO A 1 86 ? 7.129 2.783 5.527 1 86 86 PRO A O 1
ATOM 724 N N . ASP A 1 87 ? 6.758 1.91 7.543 1 88.69 87 ASP A N 1
ATOM 725 C CA . ASP A 1 87 ? 7.797 2.729 8.164 1 88.69 87 ASP A CA 1
ATOM 726 C C . ASP A 1 87 ? 9.07 1.917 8.391 1 88.69 87 ASP A C 1
ATOM 728 O O . ASP A 1 87 ? 9.898 2.277 9.227 1 88.69 87 ASP A O 1
ATOM 732 N N . ALA A 1 88 ? 9.172 0.848 7.652 1 93.75 88 ALA A N 1
ATOM 733 C CA . ALA A 1 88 ? 10.375 0.023 7.785 1 93.75 88 ALA A CA 1
ATOM 734 C C . ALA A 1 88 ? 11.633 0.834 7.492 1 93.75 88 ALA A C 1
ATOM 736 O O . ALA A 1 88 ? 11.648 1.666 6.582 1 93.75 88 ALA A O 1
ATOM 737 N N . ASP A 1 89 ? 12.68 0.572 8.25 1 93.69 89 ASP A N 1
ATOM 738 C CA . ASP A 1 89 ? 13.938 1.268 7.996 1 93.69 89 ASP A CA 1
ATOM 739 C C . ASP A 1 89 ? 14.594 0.77 6.707 1 93.69 89 ASP A C 1
ATOM 741 O O . ASP A 1 89 ? 14.203 -0.271 6.172 1 93.69 89 ASP A O 1
ATOM 745 N N . LEU A 1 90 ? 15.547 1.438 6.25 1 94.75 90 LEU A N 1
ATOM 746 C CA . LEU A 1 90 ? 16.156 1.171 4.949 1 94.75 90 LEU A CA 1
ATOM 747 C C . LEU A 1 90 ? 16.812 -0.206 4.926 1 94.75 90 LEU A C 1
ATOM 749 O O . LEU A 1 90 ? 16.734 -0.912 3.916 1 94.75 90 LEU A O 1
ATOM 753 N N . ASN A 1 91 ? 17.484 -0.585 6.008 1 95.25 91 ASN A N 1
ATOM 754 C CA . ASN A 1 91 ? 18.109 -1.897 6.07 1 95.25 91 ASN A CA 1
ATOM 755 C C . ASN A 1 91 ? 17.094 -3.02 5.883 1 95.25 91 ASN A C 1
ATOM 757 O O . ASN A 1 91 ? 17.344 -3.959 5.121 1 95.25 91 ASN A O 1
ATOM 761 N N . THR A 1 92 ? 16.016 -2.891 6.582 1 96.38 92 THR A N 1
ATOM 762 C CA . THR A 1 92 ? 14.945 -3.875 6.488 1 96.38 92 THR A CA 1
ATOM 763 C C . THR A 1 92 ? 14.367 -3.906 5.078 1 96.38 92 THR A C 1
ATOM 765 O O . THR A 1 92 ? 14.133 -4.98 4.52 1 96.38 92 THR A O 1
ATOM 768 N N . LEU A 1 93 ? 14.172 -2.77 4.547 1 96.62 93 LEU A N 1
ATOM 769 C CA . LEU A 1 93 ? 13.609 -2.637 3.207 1 96.62 93 LEU A CA 1
ATOM 770 C C . LEU A 1 93 ? 14.516 -3.279 2.166 1 96.62 93 LEU A C 1
ATOM 772 O O . LEU A 1 93 ? 14.055 -4.078 1.346 1 96.62 93 LEU A O 1
ATOM 776 N N . ILE A 1 94 ? 15.773 -3.02 2.244 1 96.5 94 ILE A N 1
ATOM 777 C CA . ILE A 1 94 ? 16.734 -3.539 1.274 1 96.5 94 ILE A CA 1
ATOM 778 C C . ILE A 1 94 ? 16.828 -5.055 1.406 1 96.5 94 ILE A C 1
ATOM 780 O O . ILE A 1 94 ? 16.844 -5.773 0.403 1 96.5 94 ILE A O 1
ATOM 784 N N . THR A 1 95 ? 16.875 -5.484 2.615 1 96.31 95 THR A N 1
ATOM 785 C CA . THR A 1 95 ? 16.953 -6.922 2.861 1 96.31 95 THR A CA 1
ATOM 786 C C . THR A 1 95 ? 15.719 -7.633 2.293 1 96.31 95 THR A C 1
ATOM 788 O O . THR A 1 95 ? 15.836 -8.719 1.723 1 96.31 95 THR A O 1
ATOM 791 N N . PHE A 1 96 ? 14.617 -7.051 2.418 1 97.56 96 PHE A N 1
ATOM 792 C CA . PHE A 1 96 ? 13.352 -7.613 1.961 1 97.56 96 PHE A CA 1
ATOM 793 C C . PHE A 1 96 ? 13.312 -7.691 0.439 1 97.56 96 PHE A C 1
ATOM 795 O O . PHE A 1 96 ? 12.914 -8.711 -0.127 1 97.56 96 PHE A O 1
ATOM 802 N N . ILE A 1 97 ? 13.789 -6.609 -0.276 1 97.44 97 ILE A N 1
ATOM 803 C CA . ILE A 1 97 ? 13.492 -6.527 -1.701 1 97.44 97 ILE A CA 1
ATOM 804 C C . ILE A 1 97 ? 14.703 -6.98 -2.51 1 97.44 97 ILE A C 1
ATOM 806 O O . ILE A 1 97 ? 14.602 -7.227 -3.713 1 97.44 97 ILE A O 1
ATOM 810 N N . SER A 1 98 ? 15.93 -7.066 -1.954 1 96.94 98 SER A N 1
ATOM 811 C CA . SER A 1 98 ? 17.172 -7.27 -2.707 1 96.94 98 SER A CA 1
ATOM 812 C C . SER A 1 98 ? 17.078 -8.508 -3.586 1 96.94 98 SER A C 1
ATOM 814 O O . SER A 1 98 ? 17.297 -8.438 -4.797 1 96.94 98 SER A O 1
ATOM 816 N N . GLY A 1 99 ? 16.719 -9.656 -2.982 1 97.75 99 GLY A N 1
ATOM 817 C CA . GLY A 1 99 ? 16.625 -10.891 -3.742 1 97.75 99 GLY A CA 1
ATOM 818 C C . GLY A 1 99 ? 15.539 -10.859 -4.805 1 97.75 99 GLY A C 1
ATOM 819 O O . GLY A 1 99 ? 15.734 -11.367 -5.91 1 97.75 99 GLY A O 1
ATOM 820 N N . ILE A 1 100 ? 14.414 -10.242 -4.539 1 98.44 100 ILE A N 1
ATOM 821 C CA . ILE A 1 100 ? 13.289 -10.148 -5.457 1 98.44 100 ILE A CA 1
ATOM 822 C C . ILE A 1 100 ? 13.656 -9.25 -6.637 1 98.44 100 ILE A C 1
ATOM 824 O O . ILE A 1 100 ? 13.383 -9.586 -7.793 1 98.44 100 ILE A O 1
ATOM 828 N N . LEU A 1 101 ? 14.328 -8.109 -6.312 1 98.25 101 LEU A N 1
ATOM 829 C CA . LEU A 1 101 ? 14.742 -7.18 -7.363 1 98.25 101 LEU A CA 1
ATOM 830 C C . LEU A 1 101 ? 15.758 -7.832 -8.289 1 98.25 101 LEU A C 1
ATOM 832 O O . LEU A 1 101 ? 15.641 -7.727 -9.516 1 98.25 101 LEU A O 1
ATOM 836 N N . LYS A 1 102 ? 16.703 -8.539 -7.715 1 97.94 102 LYS A N 1
ATOM 837 C CA . LYS A 1 102 ? 17.734 -9.211 -8.492 1 97.94 102 LYS A CA 1
ATOM 838 C C . LYS A 1 102 ? 17.125 -10.211 -9.477 1 97.94 102 LYS A C 1
ATOM 840 O O . LYS A 1 102 ? 17.391 -10.148 -10.68 1 97.94 102 LYS A O 1
ATOM 845 N N . LEU A 1 103 ? 16.266 -11.023 -8.992 1 98.38 103 LEU A N 1
ATOM 846 C CA . LEU A 1 103 ? 15.742 -12.109 -9.82 1 98.38 103 LEU A CA 1
ATOM 847 C C . LEU A 1 103 ? 14.664 -11.594 -10.766 1 98.38 103 LEU A C 1
ATOM 849 O O . LEU A 1 103 ? 14.523 -12.094 -11.883 1 98.38 103 LEU A O 1
ATOM 853 N N . SER A 1 104 ? 13.859 -10.578 -10.305 1 98 104 SER A N 1
ATOM 854 C CA . SER A 1 104 ? 12.875 -10.008 -11.211 1 98 104 SER A CA 1
ATOM 855 C C . SER A 1 104 ? 13.547 -9.297 -12.383 1 98 104 SER A C 1
ATOM 857 O O . SER A 1 104 ? 13 -9.258 -13.484 1 98 104 SER A O 1
ATOM 859 N N . THR A 1 105 ? 14.711 -8.719 -12.141 1 97.38 105 THR A N 1
ATOM 860 C CA . THR A 1 105 ? 15.5 -8.117 -13.211 1 97.38 105 THR A CA 1
ATOM 861 C C . THR A 1 105 ? 16.078 -9.195 -14.117 1 97.38 105 THR A C 1
ATOM 863 O O . THR A 1 105 ? 15.977 -9.102 -15.344 1 97.38 105 THR A O 1
ATOM 866 N N . LYS A 1 106 ? 16.656 -10.234 -13.547 1 97.19 106 LYS A N 1
ATOM 867 C CA . LYS A 1 106 ? 17.297 -11.328 -14.281 1 97.19 106 LYS A CA 1
ATOM 868 C C . LYS A 1 106 ? 16.297 -12.016 -15.211 1 97.19 106 LYS A C 1
ATOM 870 O O . LYS A 1 106 ? 16.609 -12.297 -16.375 1 97.19 106 LYS A O 1
ATOM 875 N N . TYR A 1 107 ? 15.102 -12.281 -14.695 1 97.62 107 TYR A N 1
ATOM 876 C CA . TYR A 1 107 ? 14.117 -13.062 -15.438 1 97.62 107 TYR A CA 1
ATOM 877 C C . TYR A 1 107 ? 13.086 -12.156 -16.094 1 97.62 107 TYR A C 1
ATOM 879 O O . TYR A 1 107 ? 12.047 -12.625 -16.562 1 97.62 107 TYR A O 1
ATOM 887 N N . ILE A 1 108 ? 13.312 -10.859 -16.109 1 96.81 108 ILE A N 1
ATOM 888 C CA . ILE A 1 108 ? 12.523 -9.844 -16.797 1 96.81 108 ILE A CA 1
ATOM 889 C C . ILE A 1 108 ? 11.062 -9.945 -16.344 1 96.81 108 ILE A C 1
ATOM 891 O O . ILE A 1 108 ? 10.164 -10.133 -17.172 1 96.81 108 ILE A O 1
ATOM 895 N N . MET A 1 109 ? 10.852 -9.906 -15.062 1 97.19 109 MET A N 1
ATOM 896 C CA . MET A 1 109 ? 9.523 -9.789 -14.469 1 97.19 109 MET A CA 1
ATOM 897 C C . MET A 1 109 ? 9.156 -8.328 -14.234 1 97.19 109 MET A C 1
ATOM 899 O O . MET A 1 109 ? 9.352 -7.797 -13.141 1 97.19 109 MET A O 1
ATOM 903 N N . ARG A 1 110 ? 8.562 -7.762 -15.133 1 94.94 110 ARG A N 1
ATOM 904 C CA . ARG A 1 110 ? 8.422 -6.312 -15.219 1 94.94 110 ARG A CA 1
ATOM 905 C C . ARG A 1 110 ? 7.613 -5.77 -14.047 1 94.94 110 ARG A C 1
ATOM 907 O O . ARG A 1 110 ? 8.016 -4.801 -13.398 1 94.94 110 ARG A O 1
ATOM 914 N N . HIS A 1 111 ? 6.504 -6.406 -13.711 1 95.31 111 HIS A N 1
ATOM 915 C CA . HIS A 1 111 ? 5.629 -5.887 -12.664 1 95.31 111 HIS A CA 1
ATOM 916 C C . HIS A 1 111 ? 6.262 -6.039 -11.289 1 95.31 111 HIS A C 1
ATOM 918 O O . HIS A 1 111 ? 6.164 -5.133 -10.453 1 95.31 111 HIS A O 1
ATOM 924 N N . VAL A 1 112 ? 6.863 -7.148 -11.078 1 97.31 112 VAL A N 1
ATOM 925 C CA . VAL A 1 112 ? 7.508 -7.398 -9.797 1 97.31 112 VAL A CA 1
ATOM 926 C C . VAL A 1 112 ? 8.688 -6.449 -9.617 1 97.31 112 VAL A C 1
ATOM 928 O O . VAL A 1 112 ? 8.875 -5.871 -8.539 1 97.31 112 VAL A O 1
ATOM 931 N N . ARG A 1 113 ? 9.469 -6.273 -10.703 1 97.25 113 ARG A N 1
ATOM 932 C CA . ARG A 1 113 ? 10.609 -5.363 -10.68 1 97.25 113 ARG A CA 1
ATOM 933 C C . ARG A 1 113 ? 10.164 -3.936 -10.375 1 97.25 113 ARG A C 1
ATOM 935 O O . ARG A 1 113 ? 10.75 -3.262 -9.531 1 97.25 113 ARG A O 1
ATOM 942 N N . GLN A 1 114 ? 9.148 -3.57 -11.023 1 96.12 114 GLN A N 1
ATOM 943 C CA . GLN A 1 114 ? 8.648 -2.209 -10.836 1 96.12 114 GLN A CA 1
ATOM 944 C C . GLN A 1 114 ? 8.18 -1.986 -9.406 1 96.12 114 GLN A C 1
ATOM 946 O O . GLN A 1 114 ? 8.359 -0.902 -8.844 1 96.12 114 GLN A O 1
ATOM 951 N N . LYS A 1 115 ? 7.496 -2.939 -8.852 1 96.44 115 LYS A N 1
ATOM 952 C CA . LYS A 1 115 ? 7.074 -2.83 -7.457 1 96.44 115 LYS A CA 1
ATOM 953 C C . LYS A 1 115 ? 8.273 -2.654 -6.531 1 96.44 115 LYS A C 1
ATOM 955 O O . LYS A 1 115 ? 8.25 -1.818 -5.625 1 96.44 115 LYS A O 1
ATOM 960 N N . CYS A 1 116 ? 9.336 -3.4 -6.789 1 97.25 116 CYS A N 1
ATOM 961 C CA . CYS A 1 116 ? 10.547 -3.285 -5.988 1 97.25 116 CYS A CA 1
ATOM 962 C C . CYS A 1 116 ? 11.148 -1.892 -6.109 1 97.25 116 CYS A C 1
ATOM 964 O O . CYS A 1 116 ? 11.562 -1.301 -5.109 1 97.25 116 CYS A O 1
ATOM 966 N N . ILE A 1 117 ? 11.148 -1.374 -7.305 1 96.25 117 ILE A N 1
ATOM 967 C CA . ILE A 1 117 ? 11.711 -0.052 -7.559 1 96.25 117 ILE A CA 1
ATOM 968 C C . ILE A 1 117 ? 10.891 1.008 -6.828 1 96.25 117 ILE A C 1
ATOM 970 O O . ILE A 1 117 ? 11.445 1.907 -6.195 1 96.25 117 ILE A O 1
ATOM 974 N N . SER A 1 118 ? 9.641 0.838 -6.875 1 94.44 118 SER A N 1
ATOM 975 C CA . SER A 1 118 ? 8.758 1.787 -6.203 1 94.44 118 SER A CA 1
ATOM 976 C C . SER A 1 118 ? 8.984 1.789 -4.695 1 94.44 118 SER A C 1
ATOM 978 O O . SER A 1 118 ? 9.023 2.85 -4.07 1 94.44 118 SER A O 1
ATOM 980 N N . VAL A 1 119 ? 9.102 0.64 -4.176 1 94.88 119 VAL A N 1
ATOM 981 C CA . VAL A 1 119 ? 9.352 0.498 -2.746 1 94.88 119 VAL A CA 1
ATOM 982 C C . VAL A 1 119 ? 10.688 1.135 -2.387 1 94.88 119 VAL A C 1
ATOM 984 O O . VAL A 1 119 ? 10.797 1.848 -1.386 1 94.88 119 VAL A O 1
ATOM 987 N N . LEU A 1 120 ? 11.641 0.864 -3.182 1 93.94 120 LEU A N 1
ATOM 988 C CA . LEU A 1 120 ? 12.969 1.421 -2.961 1 93.94 120 LEU A CA 1
ATOM 989 C C . LEU A 1 120 ? 12.945 2.943 -3.049 1 93.94 120 LEU A C 1
ATOM 991 O O . LEU A 1 120 ? 13.531 3.629 -2.211 1 93.94 120 LEU A O 1
ATOM 995 N N . GLN A 1 121 ? 12.242 3.48 -3.934 1 93 121 GLN A N 1
ATOM 996 C CA . GLN A 1 121 ? 12.203 4.91 -4.223 1 93 121 GLN A CA 1
ATOM 997 C C . GLN A 1 121 ? 11.438 5.664 -3.137 1 93 121 GLN A C 1
ATOM 999 O O . GLN A 1 121 ? 11.516 6.895 -3.053 1 93 121 GLN A O 1
ATOM 1004 N N . SER A 1 122 ? 10.711 4.895 -2.316 1 91.38 122 SER A N 1
ATOM 1005 C CA . SER A 1 122 ? 10.031 5.539 -1.199 1 91.38 122 SER A CA 1
ATOM 1006 C C . SER A 1 122 ? 11.023 6.117 -0.201 1 91.38 122 SER A C 1
ATOM 1008 O O . SER A 1 122 ? 10.695 7.031 0.557 1 91.38 122 SER A O 1
ATOM 1010 N N . LYS A 1 123 ? 12.234 5.656 -0.224 1 93.69 123 LYS A N 1
ATOM 1011 C CA . LYS A 1 123 ? 13.258 6.133 0.698 1 93.69 123 LYS A CA 1
ATOM 1012 C C . LYS A 1 123 ? 14.273 7.02 -0.02 1 93.69 123 LYS A C 1
ATOM 1014 O O . LYS A 1 123 ? 15.172 7.578 0.611 1 93.69 123 LYS A O 1
ATOM 1019 N N . PHE A 1 124 ? 14.133 7.145 -1.305 1 95.19 124 PHE A N 1
ATOM 1020 C CA . PHE A 1 124 ? 15.047 7.941 -2.115 1 95.19 124 PHE A CA 1
ATOM 1021 C C . PHE A 1 124 ? 14.273 8.945 -2.965 1 95.19 124 PHE A C 1
ATOM 1023 O O . PHE A 1 124 ? 13.523 8.562 -3.863 1 95.19 124 PHE A O 1
ATOM 1030 N N . PRO A 1 125 ? 14.5 10.172 -2.732 1 92.56 125 PRO A N 1
ATOM 1031 C CA . PRO A 1 125 ? 13.75 11.172 -3.494 1 92.56 125 PRO A CA 1
ATOM 1032 C C . PRO A 1 125 ? 14.195 11.266 -4.949 1 92.56 125 PRO A C 1
ATOM 1034 O O . PRO A 1 125 ? 15.375 11.047 -5.254 1 92.56 125 PRO A O 1
ATOM 1037 N N . SER A 1 126 ? 13.156 11.484 -5.797 1 87.56 126 SER A N 1
ATOM 1038 C CA . SER A 1 126 ? 13.438 11.68 -7.215 1 87.56 126 SER A CA 1
ATOM 1039 C C . SER A 1 126 ? 13.117 13.102 -7.656 1 87.56 126 SER A C 1
ATOM 1041 O O . SER A 1 126 ? 13.148 13.414 -8.852 1 87.56 126 SER A O 1
ATOM 1043 N N . SER A 1 127 ? 12.797 13.938 -6.688 1 92.06 127 SER A N 1
ATOM 1044 C CA . SER A 1 127 ? 12.508 15.344 -6.926 1 92.06 127 SER A CA 1
ATOM 1045 C C . SER A 1 127 ? 12.938 16.203 -5.742 1 92.06 127 SER A C 1
ATOM 1047 O O . SER A 1 127 ? 13.211 15.688 -4.66 1 92.06 127 SER A O 1
ATOM 1049 N N . ILE A 1 128 ? 13.031 17.453 -6.023 1 94.12 128 ILE A N 1
ATOM 1050 C CA . ILE A 1 128 ? 13.453 18.375 -4.973 1 94.12 128 ILE A CA 1
ATOM 1051 C C . ILE A 1 128 ? 12.383 18.438 -3.883 1 94.12 128 ILE A C 1
ATOM 1053 O O . ILE A 1 128 ? 12.703 18.578 -2.699 1 94.12 128 ILE A O 1
ATOM 1057 N N . GLN A 1 129 ? 11.141 18.328 -4.293 1 92.81 129 GLN A N 1
ATOM 1058 C CA . GLN A 1 129 ? 10.055 18.297 -3.314 1 92.81 129 GLN A CA 1
ATOM 1059 C C . GLN A 1 129 ? 10.156 17.078 -2.412 1 92.81 129 GLN A C 1
ATOM 1061 O O . GLN A 1 129 ? 9.953 17.172 -1.199 1 92.81 129 GLN A O 1
ATOM 1066 N N . GLY A 1 130 ? 10.453 16 -3.053 1 91.88 130 GLY A N 1
ATOM 1067 C CA . GLY A 1 130 ? 10.664 14.789 -2.275 1 91.88 130 GLY A CA 1
ATOM 1068 C C . GLY A 1 130 ? 11.836 14.891 -1.321 1 91.88 130 GLY A C 1
ATOM 1069 O O . GLY A 1 130 ? 11.773 14.391 -0.196 1 91.88 130 GLY A O 1
ATOM 1070 N N . CYS A 1 131 ? 12.852 15.555 -1.791 1 93 131 CYS A N 1
ATOM 1071 C CA . CYS A 1 131 ? 14.023 15.789 -0.958 1 93 131 CYS A CA 1
ATOM 1072 C C . CYS A 1 131 ? 13.664 16.625 0.269 1 93 131 CYS A C 1
ATOM 1074 O O . CYS A 1 131 ? 14.023 16.266 1.393 1 93 131 CYS A O 1
ATOM 1076 N N . ASP A 1 132 ? 12.945 17.609 0.033 1 93.56 132 ASP A N 1
ATOM 1077 C CA . ASP A 1 132 ? 12.531 18.484 1.132 1 93.56 132 ASP A CA 1
ATOM 1078 C C . ASP A 1 132 ? 11.656 17.719 2.131 1 93.56 132 ASP A C 1
ATOM 1080 O O . ASP A 1 132 ? 11.805 17.891 3.344 1 93.56 132 ASP A O 1
ATOM 1084 N N . ALA A 1 133 ? 10.812 16.922 1.604 1 91.5 133 ALA A N 1
ATOM 1085 C CA . ALA A 1 133 ? 9.953 16.125 2.469 1 91.5 133 ALA A CA 1
ATOM 1086 C C . ALA A 1 133 ? 10.766 15.172 3.336 1 91.5 133 ALA A C 1
ATOM 1088 O O . ALA A 1 133 ? 10.508 15.039 4.535 1 91.5 133 ALA A O 1
ATOM 1089 N N . LEU A 1 134 ? 11.703 14.602 2.762 1 89.44 134 LEU A N 1
ATOM 1090 C CA . LEU A 1 134 ? 12.555 13.648 3.473 1 89.44 134 LEU A CA 1
ATOM 1091 C C . LEU A 1 134 ? 13.398 14.367 4.52 1 89.44 134 LEU A C 1
ATOM 1093 O O . LEU A 1 134 ? 13.539 13.883 5.645 1 89.44 134 LEU A O 1
ATOM 1097 N N . LEU A 1 135 ? 13.914 15.484 4.18 1 90.25 135 LEU A N 1
ATOM 1098 C CA . LEU A 1 135 ? 14.742 16.266 5.102 1 90.25 135 LEU A CA 1
ATOM 1099 C C . LEU A 1 135 ? 13.906 16.781 6.27 1 90.25 135 LEU A C 1
ATOM 1101 O O . LEU A 1 135 ? 14.367 16.781 7.41 1 90.25 135 LEU A O 1
ATOM 1105 N N . SER A 1 136 ? 12.695 17.141 5.961 1 90.19 136 SER A N 1
ATOM 1106 C CA . SER A 1 136 ? 11.797 17.625 6.996 1 90.19 136 SER A CA 1
ATOM 1107 C C . SER A 1 136 ? 11.406 16.516 7.961 1 90.19 136 SER A C 1
ATOM 1109 O O . SER A 1 136 ? 11.188 16.766 9.148 1 90.19 136 SER A O 1
ATOM 1111 N N . SER A 1 137 ? 11.32 15.312 7.445 1 87.69 137 SER A N 1
ATOM 1112 C CA . SER A 1 137 ? 10.977 14.164 8.281 1 87.69 137 SER A CA 1
ATOM 1113 C C . SER A 1 137 ? 12.133 13.789 9.211 1 87.69 137 SER A C 1
ATOM 1115 O O . SER A 1 137 ? 11.945 13.039 10.164 1 87.69 137 SER A O 1
ATOM 1117 N N . LYS A 1 138 ? 13.297 14.289 9 1 87.5 138 LYS A N 1
ATOM 1118 C CA . LYS A 1 138 ? 14.508 14.016 9.766 1 87.5 138 LYS A CA 1
ATOM 1119 C C . LYS A 1 138 ? 14.836 12.523 9.758 1 87.5 138 LYS A C 1
ATOM 1121 O O . LYS A 1 138 ? 15.266 11.969 10.773 1 87.5 138 LYS A O 1
ATOM 1126 N N . TYR A 1 139 ? 14.531 11.938 8.617 1 87.12 139 TYR A N 1
ATOM 1127 C CA . TYR A 1 139 ? 14.867 10.523 8.469 1 87.12 139 TYR A CA 1
ATOM 1128 C C . TYR A 1 139 ? 16.375 10.312 8.516 1 87.12 139 TYR A C 1
ATOM 1130 O O . TYR A 1 139 ? 17.125 11.008 7.82 1 87.12 139 TYR A O 1
ATOM 1138 N N . LEU A 1 140 ? 16.781 9.359 9.281 1 87.44 140 LEU A N 1
ATOM 1139 C CA . LEU A 1 140 ? 18.203 9.055 9.398 1 87.44 140 LEU A CA 1
ATOM 1140 C C . LEU A 1 140 ? 18.562 7.816 8.586 1 87.44 140 LEU A C 1
ATOM 1142 O O . LEU A 1 140 ? 17.969 6.75 8.789 1 87.44 140 LEU A O 1
ATOM 1146 N N . TYR A 1 141 ? 19.5 8.016 7.707 1 91.88 141 TYR A N 1
ATOM 1147 C CA . TYR A 1 141 ? 19.969 6.898 6.887 1 91.88 141 TYR A CA 1
ATOM 1148 C C . TYR A 1 141 ? 21.062 6.121 7.598 1 91.88 141 TYR A C 1
ATOM 1150 O O . TYR A 1 141 ? 22.109 6.68 7.93 1 91.88 141 TYR A O 1
ATOM 1158 N N . PRO A 1 142 ? 20.828 4.93 7.812 1 91.38 142 PRO A N 1
ATOM 1159 C CA . PRO A 1 142 ? 21.938 4.125 8.336 1 91.38 142 PRO A CA 1
ATOM 1160 C C . PRO A 1 142 ? 23.062 3.957 7.32 1 91.38 142 PRO A C 1
ATOM 1162 O O . PRO A 1 142 ? 22.812 3.586 6.172 1 91.38 142 PRO A O 1
ATOM 1165 N N . PRO A 1 143 ? 24.297 4.168 7.773 1 90.31 143 PRO A N 1
ATOM 1166 C CA . PRO A 1 143 ? 25.406 4.098 6.832 1 90.31 143 PRO A CA 1
ATOM 1167 C C . PRO A 1 143 ? 25.547 2.721 6.184 1 90.31 143 PRO A C 1
ATOM 1169 O O . PRO A 1 143 ? 25.875 2.623 4.996 1 90.31 143 PRO A O 1
ATOM 1172 N N . ASP A 1 144 ? 25.266 1.703 6.926 1 91 144 ASP A N 1
ATOM 1173 C CA . ASP A 1 144 ? 25.406 0.347 6.406 1 91 144 ASP A CA 1
ATOM 1174 C C . ASP A 1 144 ? 24.359 0.042 5.344 1 91 144 ASP A C 1
ATOM 1176 O O . ASP A 1 144 ? 24.594 -0.753 4.434 1 91 144 ASP A O 1
ATOM 1180 N N . ALA A 1 145 ? 23.219 0.668 5.504 1 92.94 145 ALA A N 1
ATOM 1181 C CA . ALA A 1 145 ? 22.141 0.416 4.566 1 92.94 145 ALA A CA 1
ATOM 1182 C C . ALA A 1 145 ? 22.328 1.203 3.271 1 92.94 145 ALA A C 1
ATOM 1184 O O . ALA A 1 145 ? 22.094 0.686 2.18 1 92.94 145 ALA A O 1
ATOM 1185 N N . ILE A 1 146 ? 22.781 2.418 3.406 1 94.25 146 ILE A N 1
ATOM 1186 C CA . ILE A 1 146 ? 22.922 3.283 2.24 1 94.25 146 ILE A CA 1
ATOM 1187 C C . ILE A 1 146 ? 24 2.729 1.31 1 94.25 146 ILE A C 1
ATOM 1189 O O . ILE A 1 146 ? 23.844 2.746 0.086 1 94.25 146 ILE A O 1
ATOM 1193 N N . VAL A 1 147 ? 25.047 2.215 1.873 1 94.38 147 VAL A N 1
ATOM 1194 C CA . VAL A 1 147 ? 26.156 1.706 1.071 1 94.38 147 VAL A CA 1
ATOM 1195 C C . VAL A 1 147 ? 25.734 0.429 0.351 1 94.38 147 VAL A C 1
ATOM 1197 O O . VAL A 1 147 ? 26.25 0.118 -0.729 1 94.38 147 VAL A O 1
ATOM 1200 N N . ARG A 1 148 ? 24.781 -0.277 0.86 1 95 148 ARG A N 1
ATOM 1201 C CA . ARG A 1 148 ? 24.281 -1.495 0.231 1 95 148 ARG A CA 1
ATOM 1202 C C . ARG A 1 148 ? 23.359 -1.168 -0.938 1 95 148 ARG A C 1
ATOM 1204 O O . ARG A 1 148 ? 23.234 -1.957 -1.876 1 95 148 ARG A O 1
ATOM 1211 N N . ALA A 1 149 ? 22.766 -0.024 -0.855 1 96.69 149 ALA A N 1
ATOM 1212 C CA . ALA A 1 149 ? 21.812 0.383 -1.889 1 96.69 149 ALA A CA 1
ATOM 1213 C C . ALA A 1 149 ? 22.531 0.667 -3.207 1 96.69 149 ALA A C 1
ATOM 1215 O O . ALA A 1 149 ? 21.953 0.481 -4.285 1 96.69 149 ALA A O 1
ATOM 1216 N N . ILE A 1 150 ? 23.766 1.055 -3.133 1 97 150 ILE A N 1
ATOM 1217 C CA . ILE A 1 150 ? 24.5 1.502 -4.309 1 97 150 ILE A CA 1
ATOM 1218 C C . ILE A 1 150 ? 24.797 0.309 -5.215 1 97 150 ILE A C 1
ATOM 1220 O O . ILE A 1 150 ? 24.375 0.275 -6.371 1 97 150 ILE A O 1
ATOM 1224 N N . PRO A 1 151 ? 25.469 -0.76 -4.699 1 96.81 151 PRO A N 1
ATOM 1225 C CA . PRO A 1 151 ? 25.688 -1.909 -5.582 1 96.81 151 PRO A CA 1
ATOM 1226 C C . PRO A 1 151 ? 24.375 -2.557 -6.039 1 96.81 151 PRO A C 1
ATOM 1228 O O . PRO A 1 151 ? 24.297 -3.057 -7.164 1 96.81 151 PRO A O 1
ATOM 1231 N N . LEU A 1 152 ? 23.391 -2.586 -5.203 1 96.81 152 LEU A N 1
ATOM 1232 C CA . LEU A 1 152 ? 22.094 -3.139 -5.57 1 96.81 152 LEU A CA 1
ATOM 1233 C C . LEU A 1 152 ? 21.516 -2.402 -6.773 1 96.81 152 LEU A C 1
ATOM 1235 O O . LEU A 1 152 ? 21.031 -3.031 -7.719 1 96.81 152 LEU A O 1
ATOM 1239 N N . ALA A 1 153 ? 21.547 -1.103 -6.703 1 97.12 153 ALA A N 1
ATOM 1240 C CA . ALA A 1 153 ? 21.016 -0.277 -7.781 1 97.12 153 ALA A CA 1
ATOM 1241 C C . ALA A 1 153 ? 21.828 -0.452 -9.062 1 97.12 153 ALA A C 1
ATOM 1243 O O . ALA A 1 153 ? 21.266 -0.566 -10.156 1 97.12 153 ALA A O 1
ATOM 1244 N N . ARG A 1 154 ? 23.109 -0.509 -8.977 1 95.38 154 ARG A N 1
ATOM 1245 C CA . ARG A 1 154 ? 23.984 -0.626 -10.141 1 95.38 154 ARG A CA 1
ATOM 1246 C C . ARG A 1 154 ? 23.812 -1.981 -10.82 1 95.38 154 ARG A C 1
ATOM 1248 O O . ARG A 1 154 ? 23.656 -2.057 -12.039 1 95.38 154 ARG A O 1
ATOM 1255 N N . GLU A 1 155 ? 23.781 -2.988 -10.023 1 94.69 155 GLU A N 1
ATOM 1256 C CA . GLU A 1 155 ? 23.719 -4.352 -10.547 1 94.69 155 GLU A CA 1
ATOM 1257 C C . GLU A 1 155 ? 22.359 -4.648 -11.156 1 94.69 155 GLU A C 1
ATOM 1259 O O . GLU A 1 155 ? 22.234 -5.52 -12.016 1 94.69 155 GLU A O 1
ATOM 1264 N N . ASN A 1 156 ? 21.344 -3.939 -10.727 1 96.75 156 ASN A N 1
ATOM 1265 C CA . ASN A 1 156 ? 19.984 -4.23 -11.188 1 96.75 156 ASN A CA 1
ATOM 1266 C C . ASN A 1 156 ? 19.406 -3.08 -12.008 1 96.75 156 ASN A C 1
ATOM 1268 O O . ASN A 1 156 ? 18.203 -3.025 -12.25 1 96.75 156 ASN A O 1
ATOM 1272 N N . VAL A 1 157 ? 20.219 -2.141 -12.367 1 95.69 157 VAL A N 1
ATOM 1273 C CA . VAL A 1 157 ? 19.891 -1.058 -13.281 1 95.69 157 VAL A CA 1
ATOM 1274 C C . VAL A 1 157 ? 18.75 -0.214 -12.703 1 95.69 157 VAL A C 1
ATOM 1276 O O . VAL A 1 157 ? 17.719 -0.012 -13.359 1 95.69 157 VAL A O 1
ATOM 1279 N N . VAL A 1 158 ? 18.891 0.243 -11.594 1 96.81 158 VAL A N 1
ATOM 1280 C CA . VAL A 1 158 ? 18 1.21 -10.953 1 96.81 158 VAL A CA 1
ATOM 1281 C C . VAL A 1 158 ? 18.766 2.484 -10.625 1 96.81 158 VAL A C 1
ATOM 1283 O O . VAL A 1 158 ? 18.906 2.852 -9.453 1 96.81 158 VAL A O 1
ATOM 1286 N N . PRO A 1 159 ? 19.188 3.195 -11.586 1 96.88 159 PRO A N 1
ATOM 1287 C CA . PRO A 1 159 ? 20.125 4.305 -11.375 1 96.88 159 PRO A CA 1
ATOM 1288 C C . PRO A 1 159 ? 19.453 5.539 -10.781 1 96.88 159 PRO A C 1
ATOM 1290 O O . PRO A 1 159 ? 20.125 6.438 -10.281 1 96.88 159 PRO A O 1
ATOM 1293 N N . GLU A 1 160 ? 18.188 5.652 -10.75 1 96.19 160 GLU A N 1
ATOM 1294 C CA . GLU A 1 160 ? 17.469 6.852 -10.32 1 96.19 160 GLU A CA 1
ATOM 1295 C C . GLU A 1 160 ? 17.719 7.141 -8.836 1 96.19 160 GLU A C 1
ATOM 1297 O O . GLU A 1 160 ? 17.578 8.281 -8.391 1 96.19 160 GLU A O 1
ATOM 1302 N N . ILE A 1 161 ? 18.078 6.133 -8.086 1 97.12 161 ILE A N 1
ATOM 1303 C CA . ILE A 1 161 ? 18.234 6.344 -6.652 1 97.12 161 ILE A CA 1
ATOM 1304 C C . ILE A 1 161 ? 19.688 6.707 -6.34 1 97.12 161 ILE A C 1
ATOM 1306 O O . ILE A 1 161 ? 20 7.148 -5.234 1 97.12 161 ILE A O 1
ATOM 1310 N N . LEU A 1 162 ? 20.594 6.598 -7.273 1 97.38 162 LEU A N 1
ATOM 1311 C CA . LEU A 1 162 ? 22.031 6.66 -7.039 1 97.38 162 LEU A CA 1
ATOM 1312 C C . LEU A 1 162 ? 22.469 8.062 -6.625 1 97.38 162 LEU A C 1
ATOM 1314 O O . LEU A 1 162 ? 23.266 8.227 -5.695 1 97.38 162 LEU A O 1
ATOM 1318 N N . PRO A 1 163 ? 21.969 9.094 -7.277 1 97.06 163 PRO A N 1
ATOM 1319 C CA . PRO A 1 163 ? 22.422 10.43 -6.879 1 97.06 163 PRO A CA 1
ATOM 1320 C C . PRO A 1 163 ? 22.219 10.703 -5.391 1 97.06 163 PRO A C 1
ATOM 1322 O O . PRO A 1 163 ? 23.125 11.18 -4.711 1 97.06 163 PRO A O 1
ATOM 1325 N N . TRP A 1 164 ? 21.078 10.391 -4.922 1 96.88 164 TRP A N 1
ATOM 1326 C CA . TRP A 1 164 ? 20.797 10.633 -3.51 1 96.88 164 TRP A CA 1
ATOM 1327 C C . TRP A 1 164 ? 21.609 9.688 -2.625 1 96.88 164 TRP A C 1
ATOM 1329 O O . TRP A 1 164 ? 22.078 10.078 -1.56 1 96.88 164 TRP A O 1
ATOM 1339 N N . ALA A 1 165 ? 21.734 8.43 -3.057 1 96.94 165 ALA A N 1
ATOM 1340 C CA . ALA A 1 165 ? 22.531 7.473 -2.291 1 96.94 165 ALA A CA 1
ATOM 1341 C C . ALA A 1 165 ? 23.969 7.953 -2.135 1 96.94 165 ALA A C 1
ATOM 1343 O O . ALA A 1 165 ? 24.547 7.871 -1.046 1 96.94 165 ALA A O 1
ATOM 1344 N N . TYR A 1 166 ? 24.516 8.469 -3.227 1 96.94 166 TYR A N 1
ATOM 1345 C CA . TYR A 1 166 ? 25.859 9.023 -3.17 1 96.94 166 TYR A CA 1
ATOM 1346 C C . TYR A 1 166 ? 25.906 10.25 -2.275 1 96.94 166 TYR A C 1
ATOM 1348 O O . TYR A 1 166 ? 26.828 10.406 -1.469 1 96.94 166 TYR A O 1
ATOM 1356 N N . TYR A 1 167 ? 24.922 11.102 -2.43 1 96.5 167 TYR A N 1
ATOM 1357 C CA . TYR A 1 167 ? 24.859 12.32 -1.63 1 96.5 167 TYR A CA 1
ATOM 1358 C C . TYR A 1 167 ? 24.922 12 -0.141 1 96.5 167 TYR A C 1
ATOM 1360 O O . TYR A 1 167 ? 25.719 12.586 0.591 1 96.5 167 TYR A O 1
ATOM 1368 N N . ILE A 1 168 ? 24.156 11.047 0.28 1 95.38 168 ILE A N 1
ATOM 1369 C CA . ILE A 1 168 ? 24.109 10.664 1.687 1 95.38 168 ILE A CA 1
ATOM 1370 C C . ILE A 1 168 ? 25.422 9.984 2.086 1 95.38 168 ILE A C 1
ATOM 1372 O O . ILE A 1 168 ? 25.906 10.18 3.203 1 95.38 168 ILE A O 1
ATOM 1376 N N . SER A 1 169 ? 26 9.266 1.201 1 95.25 169 SER A N 1
ATOM 1377 C CA . SER A 1 169 ? 27.219 8.508 1.495 1 95.25 169 SER A CA 1
ATOM 1378 C C . SER A 1 169 ? 28.422 9.43 1.688 1 95.25 169 SER A C 1
ATOM 1380 O O . SER A 1 169 ? 29.438 9.023 2.254 1 95.25 169 SER A O 1
ATOM 1382 N N . THR A 1 170 ? 28.328 10.633 1.147 1 93.69 170 THR A N 1
ATOM 1383 C CA . THR A 1 170 ? 29.422 11.578 1.319 1 93.69 170 THR A CA 1
ATOM 1384 C C . THR A 1 170 ? 29.578 11.953 2.789 1 93.69 170 THR A C 1
ATOM 1386 O O . THR A 1 170 ? 30.609 12.516 3.182 1 93.69 170 THR A O 1
ATOM 1389 N N . HIS A 1 171 ? 28.641 11.625 3.576 1 91.56 171 HIS A N 1
ATOM 1390 C CA . HIS A 1 171 ? 28.703 11.969 4.992 1 91.56 171 HIS A CA 1
ATOM 1391 C C . HIS A 1 171 ? 29.359 10.852 5.801 1 91.56 171 HIS A C 1
ATOM 1393 O O . HIS A 1 171 ? 29.609 11.016 7 1 91.56 171 HIS A O 1
ATOM 1399 N N . ILE A 1 172 ? 29.641 9.789 5.188 1 91.5 172 ILE A N 1
ATOM 1400 C CA . ILE A 1 172 ? 30.406 8.719 5.809 1 91.5 172 ILE A CA 1
ATOM 1401 C C . ILE A 1 172 ? 31.891 9.102 5.844 1 91.5 172 ILE A C 1
ATOM 1403 O O . ILE A 1 172 ? 32.406 9.688 4.891 1 91.5 172 ILE A O 1
ATOM 1407 N N . THR A 1 173 ? 32.5 8.805 6.961 1 90.81 173 THR A N 1
ATOM 1408 C CA . THR A 1 173 ? 33.906 9.164 7.098 1 90.81 173 THR A CA 1
ATOM 1409 C C . THR A 1 173 ? 34.75 8.453 6.043 1 90.81 173 THR A C 1
ATOM 1411 O O . THR A 1 173 ? 34.406 7.363 5.594 1 90.81 173 THR A O 1
ATOM 1414 N N . THR A 1 174 ? 35.844 9.141 5.695 1 91 174 THR A N 1
ATOM 1415 C CA . THR A 1 174 ? 36.719 8.602 4.672 1 91 174 THR A CA 1
ATOM 1416 C C . THR A 1 174 ? 37.25 7.215 5.07 1 91 174 THR A C 1
ATOM 1418 O O . THR A 1 174 ? 37.281 6.301 4.242 1 91 174 THR A O 1
ATOM 1421 N N . GLU A 1 175 ? 37.5 7.039 6.32 1 91.69 175 GLU A N 1
ATOM 1422 C CA . GLU A 1 175 ? 38.031 5.766 6.809 1 91.69 175 GLU A CA 1
ATOM 1423 C C . GLU A 1 175 ? 36.969 4.656 6.668 1 91.69 175 GLU A C 1
ATOM 1425 O O . GLU A 1 175 ? 37.281 3.568 6.176 1 91.69 175 GLU A O 1
ATOM 1430 N N . ASN A 1 176 ? 35.812 4.961 6.992 1 92.12 176 ASN A N 1
ATOM 1431 C CA . ASN A 1 176 ? 34.75 3.973 6.918 1 92.12 176 ASN A CA 1
ATOM 1432 C C . ASN A 1 176 ? 34.375 3.645 5.469 1 92.12 176 ASN A C 1
ATOM 1434 O O . ASN A 1 176 ? 34.062 2.5 5.148 1 92.12 176 ASN A O 1
ATOM 1438 N N . LEU A 1 177 ? 34.469 4.652 4.648 1 91.88 177 LEU A N 1
ATOM 1439 C CA . LEU A 1 177 ? 34.188 4.449 3.234 1 91.88 177 LEU A CA 1
ATOM 1440 C C . LEU A 1 177 ? 35.219 3.543 2.592 1 91.88 177 LEU A C 1
ATOM 1442 O O . LEU A 1 177 ? 34.875 2.605 1.869 1 91.88 177 LEU A O 1
ATOM 1446 N N . LEU A 1 178 ? 36.469 3.779 2.955 1 91.56 178 LEU A N 1
ATOM 1447 C CA . LEU A 1 178 ? 37.594 3.051 2.352 1 91.56 178 LEU A CA 1
ATOM 1448 C C . LEU A 1 178 ? 37.562 1.582 2.768 1 91.56 178 LEU A C 1
ATOM 1450 O O . LEU A 1 178 ? 37.906 0.704 1.977 1 91.56 178 LEU A O 1
ATOM 1454 N N . HIS A 1 179 ? 37.094 1.298 3.928 1 92.44 179 HIS A N 1
ATOM 1455 C CA . HIS A 1 179 ? 37.156 -0.06 4.457 1 92.44 179 HIS A CA 1
ATOM 1456 C C . HIS A 1 179 ? 35.812 -0.793 4.262 1 92.44 179 HIS A C 1
ATOM 1458 O O . HIS A 1 179 ? 35.719 -1.971 4.609 1 92.44 179 HIS A O 1
ATOM 1464 N N . ASN A 1 180 ? 34.875 -0.08 3.727 1 91.88 180 ASN A N 1
ATOM 1465 C CA . ASN A 1 180 ? 33.594 -0.727 3.506 1 91.88 180 ASN A CA 1
ATOM 1466 C C . ASN A 1 180 ? 33.688 -1.826 2.451 1 91.88 180 ASN A C 1
ATOM 1468 O O . ASN A 1 180 ? 34.125 -1.577 1.328 1 91.88 180 ASN A O 1
ATOM 1472 N N . PRO A 1 181 ? 33.312 -2.988 2.783 1 92.12 181 PRO A N 1
ATOM 1473 C CA . PRO A 1 181 ? 33.5 -4.105 1.851 1 92.12 181 PRO A CA 1
ATOM 1474 C C . PRO A 1 181 ? 32.406 -4.148 0.774 1 92.12 181 PRO A C 1
ATOM 1476 O O . PRO A 1 181 ? 32.562 -4.832 -0.239 1 92.12 181 PRO A O 1
ATOM 1479 N N . CYS A 1 182 ? 31.344 -3.449 0.905 1 91.38 182 CYS A N 1
A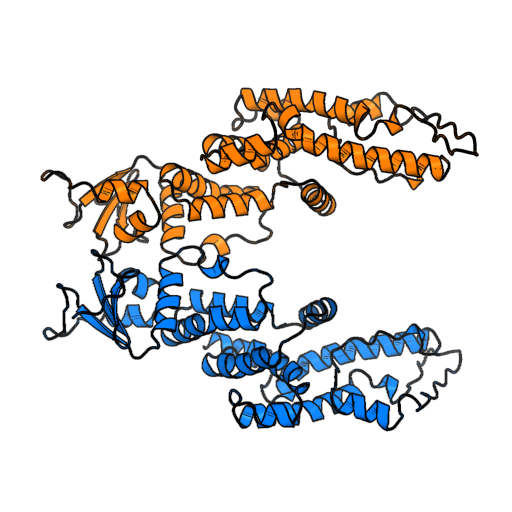TOM 1480 C CA . CYS A 1 182 ? 30.203 -3.529 -0.008 1 91.38 182 CYS A CA 1
ATOM 1481 C C . CYS A 1 182 ? 30.406 -2.615 -1.211 1 91.38 182 CYS A C 1
ATOM 1483 O O . CYS A 1 182 ? 29.891 -2.887 -2.295 1 91.38 182 CYS A O 1
ATOM 1485 N N . LEU A 1 183 ? 31.172 -1.578 -1.054 1 93.69 183 LEU A N 1
ATOM 1486 C CA . LEU A 1 183 ? 31.328 -0.583 -2.109 1 93.69 183 LEU A CA 1
ATOM 1487 C C . LEU A 1 183 ? 32.531 -0.91 -2.992 1 93.69 183 LEU A C 1
ATOM 1489 O O . LEU A 1 183 ? 33.625 -1.223 -2.486 1 93.69 183 LEU A O 1
ATOM 1493 N N . ALA A 1 184 ? 32.312 -0.852 -4.242 1 94.31 184 ALA A N 1
ATOM 1494 C CA . ALA A 1 184 ? 33.406 -0.965 -5.195 1 94.31 184 ALA A CA 1
ATOM 1495 C C . ALA A 1 184 ? 34.281 0.286 -5.172 1 94.31 184 ALA A C 1
ATOM 1497 O O . ALA A 1 184 ? 33.844 1.352 -4.734 1 94.31 184 ALA A O 1
ATOM 1498 N N . TRP A 1 185 ? 35.438 0.177 -5.668 1 94.12 185 TRP A N 1
ATOM 1499 C CA . TRP A 1 185 ? 36.406 1.284 -5.668 1 94.12 185 TRP A CA 1
ATOM 1500 C C . TRP A 1 185 ? 35.875 2.445 -6.512 1 94.12 185 TRP A C 1
ATOM 1502 O O . TRP A 1 185 ? 36.094 3.611 -6.176 1 94.12 185 TRP A O 1
ATOM 1512 N N . ARG A 1 186 ? 35.25 2.145 -7.496 1 94 186 ARG A N 1
ATOM 1513 C CA . ARG A 1 186 ? 34.625 3.18 -8.328 1 94 186 ARG A CA 1
ATOM 1514 C C . ARG A 1 186 ? 33.656 4.02 -7.531 1 94 186 ARG A C 1
ATOM 1516 O O . ARG A 1 186 ? 33.656 5.246 -7.613 1 94 186 ARG A O 1
ATOM 1523 N N . ASP A 1 187 ? 32.844 3.367 -6.73 1 95.56 187 ASP A N 1
ATOM 1524 C CA . ASP A 1 187 ? 31.812 4.059 -5.945 1 95.56 187 ASP A CA 1
ATOM 1525 C C . ASP A 1 187 ? 32.438 4.867 -4.816 1 95.56 187 ASP A C 1
ATOM 1527 O O . ASP A 1 187 ? 32 5.973 -4.504 1 95.56 187 ASP A O 1
ATOM 1531 N N . LYS A 1 188 ? 33.531 4.309 -4.254 1 95.25 188 LYS A N 1
ATOM 1532 C CA . LYS A 1 188 ? 34.25 5.051 -3.236 1 95.25 188 LYS A CA 1
ATOM 1533 C C . LYS A 1 188 ? 34.812 6.352 -3.801 1 95.25 188 LYS A C 1
ATOM 1535 O O . LYS A 1 188 ? 34.719 7.406 -3.168 1 95.25 188 LYS A O 1
ATOM 1540 N N . THR A 1 189 ? 35.281 6.234 -5.012 1 94.88 189 THR A N 1
ATOM 1541 C CA . THR A 1 189 ? 35.875 7.391 -5.688 1 94.88 189 THR A CA 1
ATOM 1542 C C . THR A 1 189 ? 34.812 8.438 -5.973 1 94.88 189 THR A C 1
ATOM 1544 O O . THR A 1 189 ? 35.031 9.633 -5.762 1 94.88 189 THR A O 1
ATOM 1547 N N . LEU A 1 190 ? 33.719 8.016 -6.375 1 95.19 190 LEU A N 1
ATOM 1548 C CA . LEU A 1 190 ? 32.625 8.93 -6.695 1 95.19 190 LEU A CA 1
ATOM 1549 C C . LEU A 1 190 ? 32.125 9.641 -5.441 1 95.19 190 LEU A C 1
ATOM 1551 O O . LEU A 1 190 ? 31.797 10.828 -5.484 1 95.19 190 LEU A O 1
ATOM 1555 N N . CYS A 1 191 ? 32.094 8.961 -4.355 1 95.06 191 CYS A N 1
ATOM 1556 C CA . CYS A 1 191 ? 31.672 9.57 -3.096 1 95.06 191 CYS A CA 1
ATOM 1557 C C . CYS A 1 191 ? 32.656 10.641 -2.65 1 95.06 191 CYS A C 1
ATOM 1559 O O . CYS A 1 191 ? 32.25 11.734 -2.248 1 95.06 191 CYS A O 1
ATOM 1561 N N . LEU A 1 192 ? 33.906 10.328 -2.773 1 93.81 192 LEU A N 1
ATOM 1562 C CA . LEU A 1 192 ? 34.938 11.273 -2.338 1 93.81 192 LEU A CA 1
ATOM 1563 C C . LEU A 1 192 ? 34.969 12.484 -3.262 1 93.81 192 LEU A C 1
ATOM 1565 O O . LEU A 1 192 ? 35.094 13.617 -2.797 1 93.81 192 LEU A O 1
ATOM 1569 N N . ALA A 1 193 ? 34.938 12.203 -4.527 1 93.94 193 ALA A N 1
ATOM 1570 C CA . ALA A 1 193 ? 34.906 13.305 -5.488 1 93.94 193 ALA A CA 1
ATOM 1571 C C . ALA A 1 193 ? 33.656 14.141 -5.305 1 93.94 193 ALA A C 1
ATOM 1573 O O . ALA A 1 193 ? 33.688 15.375 -5.402 1 93.94 193 ALA A O 1
ATOM 1574 N N . GLY A 1 194 ? 32.594 13.477 -5.059 1 95.62 194 GLY A N 1
ATOM 1575 C CA . GLY A 1 194 ? 31.328 14.164 -4.844 1 95.62 194 GLY A CA 1
ATOM 1576 C C . GLY A 1 194 ? 31.328 15.055 -3.617 1 95.62 194 GLY A C 1
ATOM 1577 O O . GLY A 1 194 ? 30.75 16.141 -3.625 1 95.62 194 GLY A O 1
ATOM 1578 N N . LYS A 1 195 ? 32.031 14.594 -2.639 1 94.62 195 LYS A N 1
ATOM 1579 C CA . LYS A 1 195 ? 32.125 15.375 -1.411 1 94.62 195 LYS A CA 1
ATOM 1580 C C . LYS A 1 195 ? 32.781 16.734 -1.68 1 94.62 195 LYS A C 1
ATOM 1582 O O . LYS A 1 195 ? 32.281 17.766 -1.208 1 94.62 195 LYS A O 1
ATOM 1587 N N . GLU A 1 196 ? 33.781 16.734 -2.432 1 93.56 196 GLU A N 1
ATOM 1588 C CA . GLU A 1 196 ? 34.438 17.969 -2.793 1 93.56 196 GLU A CA 1
ATOM 1589 C C . GLU A 1 196 ? 33.562 18.859 -3.67 1 93.56 196 GLU A C 1
ATOM 1591 O O . GLU A 1 196 ? 33.5 20.062 -3.469 1 93.56 196 GLU A O 1
ATOM 1596 N N . ARG A 1 197 ? 32.969 18.266 -4.574 1 95.44 197 ARG A N 1
ATOM 1597 C CA . ARG A 1 197 ? 32.094 19.016 -5.504 1 95.44 197 ARG A CA 1
ATOM 1598 C C . ARG A 1 197 ? 30.891 19.594 -4.789 1 95.44 197 ARG A C 1
ATOM 1600 O O . ARG A 1 197 ? 30.453 20.703 -5.105 1 95.44 197 ARG A O 1
ATOM 1607 N N . LEU A 1 198 ? 30.375 18.828 -3.842 1 96.12 198 LEU A N 1
ATOM 1608 C CA . LEU A 1 198 ? 29.234 19.312 -3.064 1 96.12 198 LEU A CA 1
ATOM 1609 C C . LEU A 1 198 ? 29.641 20.5 -2.193 1 96.12 198 LEU A C 1
ATOM 1611 O O . LEU A 1 198 ? 28.859 21.438 -2.01 1 96.12 198 LEU A O 1
ATOM 1615 N N . TRP A 1 199 ? 30.812 20.422 -1.682 1 93.56 199 TRP A N 1
ATOM 1616 C CA . TRP A 1 199 ? 31.328 21.547 -0.905 1 93.56 199 TRP A CA 1
ATOM 1617 C C . TRP A 1 199 ? 31.438 22.797 -1.771 1 93.56 199 TRP A C 1
ATOM 1619 O O . TRP A 1 199 ? 31.031 23.891 -1.354 1 93.56 199 TRP A O 1
ATOM 1629 N N . ASP A 1 200 ? 31.922 22.609 -2.914 1 93.25 200 ASP A N 1
ATOM 1630 C CA . ASP A 1 200 ? 32.031 23.734 -3.846 1 93.25 200 ASP A CA 1
ATOM 1631 C C . ASP A 1 200 ? 30.656 24.297 -4.195 1 93.25 200 ASP A C 1
ATOM 1633 O O . ASP A 1 200 ? 30.484 25.516 -4.258 1 93.25 200 ASP A O 1
ATOM 1637 N N . ALA A 1 201 ? 29.75 23.406 -4.418 1 95 201 ALA A N 1
ATOM 1638 C CA . ALA A 1 201 ? 28.391 23.828 -4.738 1 95 201 ALA A CA 1
ATOM 1639 C C . ALA A 1 201 ? 27.75 24.562 -3.566 1 95 201 ALA A C 1
ATOM 1641 O O . ALA A 1 201 ? 27 25.516 -3.764 1 95 201 ALA A O 1
ATOM 1642 N N . GLN A 1 202 ? 28.078 24.125 -2.412 1 92.75 202 GLN A N 1
ATOM 1643 C CA . GLN A 1 202 ? 27.531 24.781 -1.23 1 92.75 202 GLN A CA 1
ATOM 1644 C C . GLN A 1 202 ? 28.062 26.203 -1.108 1 92.75 202 GLN A C 1
ATOM 1646 O O . GLN A 1 202 ? 27.297 27.125 -0.812 1 92.75 202 GLN A O 1
ATOM 1651 N N . LYS A 1 203 ? 29.25 26.359 -1.474 1 89.81 203 LYS A N 1
ATOM 1652 C CA . LYS A 1 203 ? 29.891 27.656 -1.348 1 89.81 203 LYS A CA 1
ATOM 1653 C C . LYS A 1 203 ? 29.453 28.609 -2.465 1 89.81 203 LYS A C 1
ATOM 1655 O O . LYS A 1 203 ? 29.297 29.812 -2.246 1 89.81 203 LYS A O 1
ATOM 1660 N N . THR A 1 204 ? 29.125 28.047 -3.557 1 91.81 204 THR A N 1
ATOM 1661 C CA . THR A 1 204 ? 28.969 28.906 -4.723 1 91.81 204 THR A CA 1
ATOM 1662 C C . THR A 1 204 ? 27.516 28.969 -5.164 1 91.81 204 THR A C 1
ATOM 1664 O O . THR A 1 204 ? 27.078 29.969 -5.746 1 91.81 204 THR A O 1
ATOM 1667 N N . LEU A 1 205 ? 26.781 27.922 -4.855 1 93.56 205 LEU A N 1
ATOM 1668 C CA . LEU A 1 205 ? 25.453 27.828 -5.461 1 93.56 205 LEU A CA 1
ATOM 1669 C C . LEU A 1 205 ? 24.375 27.938 -4.398 1 93.56 205 LEU A C 1
ATOM 1671 O O . LEU A 1 205 ? 23.469 28.766 -4.512 1 93.56 205 LEU A O 1
ATOM 1675 N N . THR A 1 206 ? 24.453 27.219 -3.326 1 94.19 206 THR A N 1
ATOM 1676 C CA . THR A 1 206 ? 23.297 27.078 -2.441 1 94.19 206 THR A CA 1
ATOM 1677 C C . THR A 1 206 ? 23.453 27.984 -1.219 1 94.19 206 THR A C 1
ATOM 1679 O O . THR A 1 206 ? 22.453 28.531 -0.719 1 94.19 206 THR A O 1
ATOM 1682 N N . HIS A 1 207 ? 24.641 28.141 -0.701 1 90.69 207 HIS A N 1
ATOM 1683 C CA . HIS A 1 207 ? 24.875 28.953 0.493 1 90.69 207 HIS A CA 1
ATOM 1684 C C . HIS A 1 207 ? 25.922 30.031 0.234 1 90.69 207 HIS A C 1
ATOM 1686 O O . HIS A 1 207 ? 26.75 30.312 1.104 1 90.69 207 HIS A O 1
ATOM 1692 N N . SER A 1 208 ? 25.875 30.609 -0.876 1 87.81 208 SER A N 1
ATOM 1693 C CA . SER A 1 208 ? 26.875 31.609 -1.236 1 87.81 208 SER A CA 1
ATOM 1694 C C . SER A 1 208 ? 26.797 32.844 -0.328 1 87.81 208 SER A C 1
ATOM 1696 O O . SER A 1 208 ? 27.797 33.469 -0.044 1 87.81 208 SER A O 1
ATOM 1698 N N . PHE A 1 209 ? 25.625 33.094 0.248 1 85.75 209 PHE A N 1
ATOM 1699 C CA . PHE A 1 209 ? 25.375 34.281 1.067 1 85.75 209 PHE A CA 1
ATOM 1700 C C . PHE A 1 209 ? 26.109 34.188 2.4 1 85.75 209 PHE A C 1
ATOM 1702 O O . PHE A 1 209 ? 26.266 35.188 3.105 1 85.75 209 PHE A O 1
ATOM 1709 N N . LEU A 1 210 ? 26.5 32.969 2.752 1 83.38 210 LEU A N 1
ATOM 1710 C CA . LEU A 1 210 ? 27.25 32.781 3.988 1 83.38 210 LEU A CA 1
ATOM 1711 C C . LEU A 1 210 ? 28.734 33.125 3.789 1 83.38 210 LEU A C 1
ATOM 1713 O O . LEU A 1 210 ? 29.453 33.312 4.762 1 83.38 210 LEU A O 1
ATOM 1717 N N . PHE A 1 211 ? 29.094 33.25 2.492 1 81.06 211 PHE A N 1
ATOM 1718 C CA . PHE A 1 211 ? 30.5 33.469 2.195 1 81.06 211 PHE A CA 1
ATOM 1719 C C . PHE A 1 211 ? 30.719 34.812 1.545 1 81.06 211 PHE A C 1
ATOM 1721 O O . PHE A 1 211 ? 31.75 35.469 1.75 1 81.06 211 PHE A O 1
ATOM 1728 N N . THR A 1 212 ? 29.812 35.125 0.746 1 79.94 212 THR A N 1
ATOM 1729 C CA . THR A 1 212 ? 29.859 36.406 0.078 1 79.94 212 THR A CA 1
ATOM 1730 C C . THR A 1 212 ? 28.516 37.125 0.181 1 79.94 212 THR A C 1
ATOM 1732 O O . THR A 1 212 ? 27.484 36.594 -0.21 1 79.94 212 THR A O 1
ATOM 1735 N N . PHE A 1 213 ? 28.578 38.281 0.766 1 82.25 213 PHE A N 1
ATOM 1736 C CA . PHE A 1 213 ? 27.344 39.031 0.898 1 82.25 213 PHE A CA 1
ATOM 1737 C C . PHE A 1 213 ? 27.125 39.906 -0.329 1 82.25 213 PHE A C 1
ATOM 1739 O O . PHE A 1 213 ? 28.031 40.656 -0.747 1 82.25 213 PHE A O 1
ATOM 1746 N N . ASP A 1 214 ? 26.016 39.719 -0.872 1 82.38 214 ASP A N 1
ATOM 1747 C CA . ASP A 1 214 ? 25.594 40.531 -1.996 1 82.38 214 ASP A CA 1
ATOM 1748 C C . ASP A 1 214 ? 24.344 41.375 -1.64 1 82.38 214 ASP A C 1
ATOM 1750 O O . ASP A 1 214 ? 23.25 40.812 -1.521 1 82.38 214 ASP A O 1
ATOM 1754 N N . ARG A 1 215 ? 24.609 42.594 -1.562 1 85.56 215 ARG A N 1
ATOM 1755 C CA . ARG A 1 215 ? 23.547 43.531 -1.168 1 85.56 215 ARG A CA 1
ATOM 1756 C C . ARG A 1 215 ? 22.469 43.594 -2.25 1 85.56 215 ARG A C 1
ATOM 1758 O O . ARG A 1 215 ? 22.781 43.656 -3.439 1 85.56 215 ARG A O 1
ATOM 1765 N N . SER A 1 216 ? 21.25 43.656 -1.789 1 89.44 216 SER A N 1
ATOM 1766 C CA . SER A 1 216 ? 20.141 43.781 -2.729 1 89.44 216 SER A CA 1
ATOM 1767 C C . SER A 1 216 ? 20.141 45.188 -3.365 1 89.44 216 SER A C 1
ATOM 1769 O O . SER A 1 216 ? 20.438 46.156 -2.705 1 89.44 216 SER A O 1
ATOM 1771 N N . PRO A 1 217 ? 19.891 45.25 -4.617 1 88.81 217 PRO A N 1
ATOM 1772 C CA . PRO A 1 217 ? 19.781 46.562 -5.266 1 88.81 217 PRO A CA 1
ATOM 1773 C C . PRO A 1 217 ? 18.703 47.438 -4.645 1 88.81 217 PRO A C 1
ATOM 1775 O O . PRO A 1 217 ? 18.75 48.688 -4.75 1 88.81 217 PRO A O 1
ATOM 1778 N N . GLN A 1 218 ? 17.797 46.812 -3.965 1 89.69 218 GLN A N 1
ATOM 1779 C CA . GLN A 1 218 ? 16.688 47.531 -3.377 1 89.69 218 GLN A CA 1
ATOM 1780 C C . GLN A 1 218 ? 16.938 47.844 -1.904 1 89.69 218 GLN A C 1
ATOM 1782 O O . GLN A 1 218 ? 16.047 48.312 -1.192 1 89.69 218 GLN A O 1
ATOM 1787 N N . CYS A 1 219 ? 18.188 47.5 -1.498 1 89.44 219 CYS A N 1
ATOM 1788 C CA . CYS A 1 219 ? 18.531 47.719 -0.101 1 89.44 219 CYS A CA 1
ATOM 1789 C C . CYS A 1 219 ? 18.609 49.219 0.196 1 89.44 219 CYS A C 1
ATOM 1791 O O . CYS A 1 219 ? 19.344 49.969 -0.479 1 89.44 219 CYS A O 1
ATOM 1793 N N . ILE A 1 220 ? 17.906 49.625 1.206 1 84.62 220 ILE A N 1
ATOM 1794 C CA . ILE A 1 220 ? 17.906 51.031 1.572 1 84.62 220 ILE A CA 1
ATOM 1795 C C . ILE A 1 220 ? 18.766 51.25 2.822 1 84.62 220 ILE A C 1
ATOM 1797 O O . ILE A 1 220 ? 19.266 52.344 3.062 1 84.62 220 ILE A O 1
ATOM 1801 N N . SER A 1 221 ? 18.938 50.25 3.629 1 83.75 221 SER A N 1
ATOM 1802 C CA . SER A 1 221 ? 19.641 50.344 4.906 1 83.75 221 SER A CA 1
ATOM 1803 C C . SER A 1 221 ? 21.141 50.219 4.715 1 83.75 221 SER A C 1
ATOM 1805 O O . SER A 1 221 ? 21.906 50.375 5.668 1 83.75 221 SER A O 1
ATOM 1807 N N . LEU A 1 222 ? 21.641 50.094 3.494 1 81.88 222 LEU A N 1
ATOM 1808 C CA . LEU A 1 222 ? 23.047 49.938 3.166 1 81.88 222 LEU A CA 1
ATOM 1809 C C . LEU A 1 222 ? 23.688 48.844 4.012 1 81.88 222 LEU A C 1
ATOM 1811 O O . LEU A 1 222 ? 24.719 49.062 4.652 1 81.88 222 LEU A O 1
ATOM 1815 N N . CYS A 1 223 ? 22.797 47.719 4.039 1 83.12 223 CYS A N 1
ATOM 1816 C CA . CYS A 1 223 ? 23.219 46.562 4.816 1 83.12 223 CYS A CA 1
ATOM 1817 C C . CYS A 1 223 ? 24.641 46.156 4.438 1 83.12 223 CYS A C 1
ATOM 1819 O O . CYS A 1 223 ? 25.047 46.312 3.279 1 83.12 223 CYS A O 1
ATOM 1821 N N . ASN A 1 224 ? 25.484 46.062 5.398 1 71.62 224 ASN A N 1
ATOM 1822 C CA . ASN A 1 224 ? 26.828 45.531 5.211 1 71.62 224 ASN A CA 1
ATOM 1823 C C . ASN A 1 224 ? 27.094 44.344 6.102 1 71.62 224 ASN A C 1
ATOM 1825 O O . ASN A 1 224 ? 26.719 44.312 7.273 1 71.62 224 ASN A O 1
ATOM 1829 N N . GLN A 1 225 ? 26.672 43.219 5.672 1 60.44 225 GLN A N 1
ATOM 1830 C CA . GLN A 1 225 ? 26.891 42.062 6.5 1 60.44 225 GLN A CA 1
ATOM 1831 C C . GLN A 1 225 ? 28.359 41.656 6.516 1 60.44 225 GLN A C 1
ATOM 1833 O O . GLN A 1 225 ? 28.969 41.469 5.461 1 60.44 225 GLN A O 1
ATOM 1838 N N . THR A 1 226 ? 29.047 42.281 7.422 1 54.56 226 THR A N 1
ATOM 1839 C CA . THR A 1 226 ? 30.344 41.656 7.656 1 54.56 226 THR A CA 1
ATOM 1840 C C . THR A 1 226 ? 30.156 40.188 8.109 1 54.56 226 THR A C 1
ATOM 1842 O O . THR A 1 226 ? 29.5 39.938 9.125 1 54.56 226 THR A O 1
ATOM 1845 N N . TYR A 1 227 ? 29.734 39.375 7.281 1 52.81 227 TYR A N 1
ATOM 1846 C CA . TYR A 1 227 ? 29.672 38 7.734 1 52.81 227 TYR A CA 1
ATOM 1847 C C . TYR A 1 227 ? 30.766 37.719 8.766 1 52.81 227 TYR A C 1
ATOM 1849 O O . TYR A 1 227 ? 31.938 37.969 8.523 1 52.81 227 TYR A O 1
ATOM 1857 N N . GLN A 1 228 ? 30.562 38.219 9.977 1 48.56 228 GLN A N 1
ATOM 1858 C CA . GLN A 1 228 ? 31.5 37.875 11.031 1 48.56 228 GLN A CA 1
ATOM 1859 C C . GLN A 1 228 ? 32.031 36.438 10.828 1 48.56 228 GLN A C 1
ATOM 1861 O O . GLN A 1 228 ? 31.266 35.531 10.57 1 48.56 228 GLN A O 1
ATOM 1866 N N . LEU A 1 229 ? 33.094 36.219 10.266 1 47.91 229 LEU A N 1
ATOM 1867 C CA . LEU A 1 229 ? 34.031 35.125 10.203 1 47.91 229 LEU A CA 1
ATOM 1868 C C . LEU A 1 229 ? 33.906 34.219 11.43 1 47.91 229 LEU A C 1
ATOM 1870 O O . LEU A 1 229 ? 34.688 33.281 11.594 1 47.91 229 LEU A O 1
ATOM 1874 N N . ASP A 1 230 ? 33.375 34.594 12.406 1 47.94 230 ASP A N 1
ATOM 1875 C CA . ASP A 1 230 ? 33.5 33.688 13.547 1 47.94 230 ASP A CA 1
ATOM 1876 C C . ASP A 1 230 ? 33 32.281 13.188 1 47.94 230 ASP A C 1
ATOM 1878 O O . ASP A 1 230 ? 33.531 31.297 13.664 1 47.94 230 ASP A O 1
ATOM 1882 N N . ARG A 1 231 ? 31.812 32.125 12.688 1 49.28 231 ARG A N 1
ATOM 1883 C CA . ARG A 1 231 ? 31.391 30.812 12.211 1 49.28 231 ARG A CA 1
ATOM 1884 C C . ARG A 1 231 ? 32.25 30.359 11.047 1 49.28 231 ARG A C 1
ATOM 1886 O O . ARG A 1 231 ? 32.188 29.188 10.648 1 49.28 231 ARG A O 1
ATOM 1893 N N . GLN A 1 232 ? 32.906 31.422 10.5 1 56.91 232 GLN A N 1
ATOM 1894 C CA . GLN A 1 232 ? 33.906 31.188 9.453 1 56.91 232 GLN A CA 1
ATOM 1895 C C . GLN A 1 232 ? 35.281 30.875 10.055 1 56.91 232 GLN A C 1
ATOM 1897 O O . GLN A 1 232 ? 36.312 31.109 9.43 1 56.91 232 GLN A O 1
ATOM 1902 N N . THR A 1 233 ? 35.031 30.672 11.328 1 60.41 233 THR A N 1
ATOM 1903 C CA . THR A 1 233 ? 36.312 30.172 11.82 1 60.41 233 THR A CA 1
ATOM 1904 C C . THR A 1 233 ? 36.75 28.953 11.023 1 60.41 233 THR A C 1
ATOM 1906 O O . THR A 1 233 ? 35.938 28.281 10.383 1 60.41 233 THR A O 1
ATOM 1909 N N . TRP A 1 234 ? 38 29 10.992 1 66.75 234 TRP A N 1
ATOM 1910 C CA . TRP A 1 234 ? 38.562 27.875 10.266 1 66.75 234 TRP A CA 1
ATOM 1911 C C . TRP A 1 234 ? 37.938 26.562 10.719 1 66.75 234 TRP A C 1
ATOM 1913 O O . TRP A 1 234 ? 37.719 25.656 9.906 1 66.75 234 TRP A O 1
ATOM 1923 N N . LYS A 1 235 ? 37.562 26.516 11.945 1 68.12 235 LYS A N 1
ATOM 1924 C CA . LYS A 1 235 ? 36.969 25.281 12.477 1 68.12 235 LYS A CA 1
ATOM 1925 C C . LYS A 1 235 ? 35.562 25.062 11.938 1 68.12 235 LYS A C 1
ATOM 1927 O O . LYS A 1 235 ? 35.188 23.938 11.602 1 68.12 235 LYS A O 1
ATOM 1932 N N . GLY A 1 236 ? 34.844 26.156 11.914 1 70.25 236 GLY A N 1
ATOM 1933 C CA . GLY A 1 236 ? 33.5 26.062 11.398 1 70.25 236 GLY A CA 1
ATOM 1934 C C . GLY A 1 236 ? 33.438 25.703 9.93 1 70.25 236 GLY A C 1
ATOM 1935 O O . GLY A 1 236 ? 32.625 24.844 9.523 1 70.25 236 GLY A O 1
ATOM 1936 N N . LEU A 1 237 ? 34.375 26.312 9.25 1 73.88 237 LEU A N 1
ATOM 1937 C CA . LEU A 1 237 ? 34.438 26.047 7.816 1 73.88 237 LEU A CA 1
ATOM 1938 C C . LEU A 1 237 ? 34.875 24.625 7.551 1 73.88 237 LEU A C 1
ATOM 1940 O O . LEU A 1 237 ? 34.375 23.969 6.633 1 73.88 237 LEU A O 1
ATOM 1944 N N . GLU A 1 238 ? 35.75 24.188 8.391 1 75.69 238 GLU A N 1
ATOM 1945 C CA . GLU A 1 238 ? 36.25 22.828 8.227 1 75.69 238 GLU A CA 1
ATOM 1946 C C . GLU A 1 238 ? 35.156 21.812 8.531 1 75.69 238 GLU A C 1
ATOM 1948 O O . GLU A 1 238 ? 35.031 20.781 7.855 1 75.69 238 GLU A O 1
ATOM 1953 N N . SER A 1 239 ? 34.406 22.156 9.5 1 76.56 239 SER A N 1
ATOM 1954 C CA . SER A 1 239 ? 33.312 21.266 9.844 1 76.56 239 SER A CA 1
ATOM 1955 C C . SER A 1 239 ? 32.281 21.156 8.695 1 76.56 239 SER A C 1
ATOM 1957 O O . SER A 1 239 ? 31.797 20.062 8.406 1 76.56 239 SER A O 1
ATOM 1959 N N . LEU A 1 240 ? 32.125 22.188 8.039 1 78.31 240 LEU A N 1
ATOM 1960 C CA . LEU A 1 240 ? 31.203 22.203 6.898 1 78.31 240 LEU A CA 1
ATOM 1961 C C . LEU A 1 240 ? 31.797 21.453 5.715 1 78.31 240 LEU A C 1
ATOM 1963 O O . LEU A 1 240 ? 31.078 20.75 4.996 1 78.31 240 LEU A O 1
ATOM 1967 N N . ARG A 1 241 ? 33.062 21.609 5.668 1 80.56 241 ARG A N 1
ATOM 1968 C CA . ARG A 1 241 ? 33.75 20.953 4.559 1 80.56 241 ARG A CA 1
ATOM 1969 C C . ARG A 1 241 ? 33.75 19.438 4.738 1 80.56 241 ARG A C 1
ATOM 1971 O O . ARG A 1 241 ? 33.688 18.688 3.76 1 80.56 241 ARG A O 1
ATOM 1978 N N . LYS A 1 242 ? 33.812 19 5.992 1 82.44 242 LYS A N 1
ATOM 1979 C CA . LYS A 1 242 ? 33.875 17.578 6.289 1 82.44 242 LYS A CA 1
ATOM 1980 C C . LYS A 1 242 ? 32.562 16.875 5.98 1 82.44 242 LYS A C 1
ATOM 1982 O O . LYS A 1 242 ? 32.531 15.703 5.621 1 82.44 242 LYS A O 1
ATOM 1987 N N . SER A 1 243 ? 31.516 17.625 6.078 1 86.62 243 SER A N 1
ATOM 1988 C CA . SER A 1 243 ? 30.188 17.062 5.812 1 86.62 243 SER A CA 1
ATOM 1989 C C . SER A 1 243 ? 29.266 18.094 5.188 1 86.62 243 SER A C 1
ATOM 1991 O O . SER A 1 243 ? 28.391 18.656 5.859 1 86.62 243 SER A O 1
ATOM 1993 N N . PRO A 1 244 ? 29.484 18.281 3.881 1 90.31 244 PRO A N 1
ATOM 1994 C CA . PRO A 1 244 ? 28.688 19.312 3.203 1 90.31 244 PRO A CA 1
ATOM 1995 C C . PRO A 1 244 ? 27.219 18.922 3.062 1 90.31 244 PRO A C 1
ATOM 1997 O O . PRO A 1 244 ? 26.922 17.75 2.797 1 90.31 244 PRO A O 1
ATOM 2000 N N . HIS A 1 245 ? 26.344 19.875 3.312 1 90.81 245 HIS A N 1
ATOM 2001 C CA . HIS A 1 245 ? 24.906 19.672 3.172 1 90.81 245 HIS A CA 1
ATOM 2002 C C . HIS A 1 245 ? 24.266 20.766 2.307 1 90.81 245 HIS A C 1
ATOM 2004 O O . HIS A 1 245 ? 23.391 21.5 2.77 1 90.81 245 HIS A O 1
ATOM 2010 N N . PRO A 1 246 ? 24.641 20.75 1.066 1 94.94 246 PRO A N 1
ATOM 2011 C CA . PRO A 1 246 ? 24.172 21.844 0.222 1 94.94 246 PRO A CA 1
ATOM 2012 C C . PRO A 1 246 ? 22.688 21.781 -0.059 1 94.94 246 PRO A C 1
ATOM 2014 O O . PRO A 1 246 ? 22.062 22.797 -0.385 1 94.94 246 PRO A O 1
ATOM 2017 N N . LEU A 1 247 ? 22.047 20.641 0.048 1 95.69 247 LEU A N 1
ATOM 2018 C CA . LEU A 1 247 ? 20.625 20.531 -0.266 1 95.69 247 LEU A CA 1
ATOM 2019 C C . LEU A 1 247 ? 19.781 20.797 0.968 1 95.69 247 LEU A C 1
ATOM 2021 O O . LEU A 1 247 ? 18.547 20.906 0.868 1 95.69 247 LEU A O 1
ATOM 2025 N N . GLU A 1 248 ? 20.344 20.938 2.07 1 93.31 248 GLU A N 1
ATOM 2026 C CA . GLU A 1 248 ? 19.625 21.266 3.297 1 93.31 248 GLU A CA 1
ATOM 2027 C C . GLU A 1 248 ? 19.219 22.734 3.328 1 93.31 248 GLU A C 1
ATOM 2029 O O . GLU A 1 248 ? 20.031 23.625 3.088 1 93.31 248 GLU A O 1
ATOM 2034 N N . PRO A 1 249 ? 17.953 22.984 3.648 1 93.44 249 PRO A N 1
ATOM 2035 C CA . PRO A 1 249 ? 17.531 24.375 3.74 1 93.44 249 PRO A CA 1
ATOM 2036 C C . PRO A 1 249 ? 18.156 25.109 4.926 1 93.44 249 PRO A C 1
ATOM 2038 O O . PRO A 1 249 ? 18.312 24.531 6 1 93.44 249 PRO A O 1
ATOM 2041 N N . TYR A 1 250 ? 18.547 26.312 4.656 1 91.56 250 TYR A N 1
ATOM 2042 C CA . TYR A 1 250 ? 19.078 27.156 5.727 1 91.56 250 TYR A CA 1
ATOM 2043 C C . TYR A 1 250 ? 17.953 27.641 6.633 1 91.56 250 TYR A C 1
ATOM 2045 O O . TYR A 1 250 ? 16.922 28.125 6.152 1 91.56 250 TYR A O 1
ATOM 2053 N N . THR A 1 251 ? 18.109 27.453 7.953 1 89.69 251 THR A N 1
ATOM 2054 C CA . THR A 1 251 ? 17 27.766 8.859 1 89.69 251 THR A CA 1
ATOM 2055 C C . THR A 1 251 ? 17.375 28.906 9.797 1 89.69 251 THR A C 1
ATOM 2057 O O . THR A 1 251 ? 16.516 29.453 10.484 1 89.69 251 THR A O 1
ATOM 2060 N N . ASP A 1 252 ? 18.562 29.438 9.875 1 88.19 252 ASP A N 1
ATOM 2061 C CA . ASP A 1 252 ? 19 30.453 10.828 1 88.19 252 ASP A CA 1
ATOM 2062 C C . ASP A 1 252 ? 18.875 31.844 10.242 1 88.19 252 ASP A C 1
ATOM 2064 O O . ASP A 1 252 ? 19.75 32.688 10.438 1 88.19 252 ASP A O 1
ATOM 2068 N N . TRP A 1 253 ? 17.844 32.094 9.508 1 88.62 253 TRP A N 1
ATOM 2069 C CA . TRP A 1 253 ? 17.625 33.344 8.836 1 88.62 253 TRP A CA 1
ATOM 2070 C C . TRP A 1 253 ? 17.438 34.469 9.852 1 88.62 253 TRP A C 1
ATOM 2072 O O . TRP A 1 253 ? 17.938 35.594 9.641 1 88.62 253 TRP A O 1
ATOM 2082 N N . PRO A 1 254 ? 16.781 34.219 11.031 1 85.94 254 PRO A N 1
ATOM 2083 C CA . PRO A 1 254 ? 16.562 35.312 12 1 85.94 254 PRO A CA 1
ATOM 2084 C C . PRO A 1 254 ? 17.859 35.875 12.555 1 85.94 254 PRO A C 1
ATOM 2086 O O . PRO A 1 254 ? 17.906 37.031 12.992 1 85.94 254 PRO A O 1
ATOM 2089 N N . ASN A 1 255 ? 18.891 35.156 12.461 1 84.5 255 ASN A N 1
ATOM 2090 C CA . ASN A 1 255 ? 20.156 35.594 13.047 1 84.5 255 ASN A CA 1
ATOM 2091 C C . ASN A 1 255 ? 21.016 36.344 12.039 1 84.5 255 ASN A C 1
ATOM 2093 O O . ASN A 1 255 ? 22.094 36.844 12.375 1 84.5 255 ASN A O 1
ATOM 2097 N N . ILE A 1 256 ? 20.531 36.469 10.836 1 83.44 256 ILE A N 1
ATOM 2098 C CA . ILE A 1 256 ? 21.219 37.25 9.836 1 83.44 256 ILE A CA 1
ATOM 2099 C C . ILE A 1 256 ? 20.812 38.719 9.977 1 83.44 256 ILE A C 1
ATOM 2101 O O . ILE A 1 256 ? 19.625 39.062 9.891 1 83.44 256 ILE A O 1
ATOM 2105 N N . ASN A 1 257 ? 21.734 39.5 10.25 1 82.44 257 ASN A N 1
ATOM 2106 C CA . ASN A 1 257 ? 21.484 40.906 10.531 1 82.44 257 ASN A CA 1
ATOM 2107 C C . ASN A 1 257 ? 21.484 41.75 9.258 1 82.44 257 ASN A C 1
ATOM 2109 O O . ASN A 1 257 ? 22.406 42.531 9.016 1 82.44 257 ASN A O 1
ATOM 2113 N N . THR A 1 258 ? 20.531 41.594 8.422 1 86.62 258 THR A N 1
ATOM 2114 C CA . THR A 1 258 ? 20.344 42.375 7.207 1 86.62 258 THR A CA 1
ATOM 2115 C C . THR A 1 258 ? 18.922 42.875 7.098 1 86.62 258 THR A C 1
ATOM 2117 O O . THR A 1 258 ? 18.047 42.5 7.887 1 86.62 258 THR A O 1
ATOM 2120 N N . CYS A 1 259 ? 18.75 43.844 6.266 1 87.94 259 CYS A N 1
ATOM 2121 C CA . CYS A 1 259 ? 17.406 44.344 6.059 1 87.94 259 CYS A CA 1
ATOM 2122 C C . CYS A 1 259 ? 16.516 43.312 5.395 1 87.94 259 CYS A C 1
ATOM 2124 O O . CYS A 1 259 ? 16.984 42.281 4.953 1 87.94 259 CYS A O 1
ATOM 2126 N N . LYS A 1 260 ? 15.195 43.531 5.316 1 89.94 260 LYS A N 1
ATOM 2127 C CA . LYS A 1 260 ? 14.219 42.594 4.789 1 89.94 260 LYS A CA 1
ATOM 2128 C C . LYS A 1 260 ? 14.477 42.312 3.312 1 89.94 260 LYS A C 1
ATOM 2130 O O . LYS A 1 260 ? 14.367 41.156 2.871 1 89.94 260 LYS A O 1
ATOM 2135 N N . LYS A 1 261 ? 14.891 43.375 2.586 1 92 261 LYS A N 1
ATOM 2136 C CA . LYS A 1 261 ? 15.125 43.219 1.153 1 92 261 LYS A CA 1
ATOM 2137 C C . LYS A 1 261 ? 16.344 42.312 0.888 1 92 261 LYS A C 1
ATOM 2139 O O . LYS A 1 261 ? 16.328 41.5 -0.024 1 92 261 LYS A O 1
ATOM 2144 N N . CYS A 1 262 ? 17.391 42.531 1.63 1 91.25 262 CYS A N 1
ATOM 2145 C CA . CYS A 1 262 ? 18.594 41.719 1.49 1 91.25 262 CYS A CA 1
ATOM 2146 C C . CYS A 1 262 ? 18.328 40.281 1.913 1 91.25 262 CYS A C 1
ATOM 2148 O O . CYS A 1 262 ? 18.781 39.344 1.265 1 91.25 262 CYS A O 1
ATOM 2150 N N . LYS A 1 263 ? 17.547 40.094 2.912 1 91 263 LYS A N 1
ATOM 2151 C CA . LYS A 1 263 ? 17.188 38.781 3.383 1 91 263 LYS A CA 1
ATOM 2152 C C . LYS A 1 263 ? 16.344 38.031 2.346 1 91 263 LYS A C 1
ATOM 2154 O O . LYS A 1 263 ? 16.594 36.844 2.066 1 91 263 LYS A O 1
ATOM 2159 N N . ASP A 1 264 ? 15.422 38.719 1.817 1 92.94 264 ASP A N 1
ATOM 2160 C CA . ASP A 1 264 ? 14.578 38.125 0.787 1 92.94 264 ASP A CA 1
ATOM 2161 C C . ASP A 1 264 ? 15.406 37.656 -0.414 1 92.94 264 ASP A C 1
ATOM 2163 O O . ASP A 1 264 ? 15.148 36.594 -0.992 1 92.94 264 ASP A O 1
ATOM 2167 N N . GLN A 1 265 ? 16.328 38.5 -0.748 1 92.19 265 GLN A N 1
ATOM 2168 C CA . GLN A 1 265 ? 17.203 38.188 -1.873 1 92.19 265 GLN A CA 1
ATOM 2169 C C . GLN A 1 265 ? 18.031 36.938 -1.57 1 92.19 265 GLN A C 1
ATOM 2171 O O . GLN A 1 265 ? 18.188 36.062 -2.426 1 92.19 265 GLN A O 1
ATOM 2176 N N . MET A 1 266 ? 18.578 36.844 -0.372 1 92.25 266 MET A N 1
ATOM 2177 C CA . MET A 1 266 ? 19.375 35.688 0.022 1 92.25 266 MET A CA 1
ATOM 2178 C C . MET A 1 266 ? 18.531 34.438 0.036 1 92.25 266 MET A C 1
ATOM 2180 O O . MET A 1 266 ? 18.984 33.375 -0.397 1 92.25 266 MET A O 1
ATOM 2184 N N . GLU A 1 267 ? 17.312 34.531 0.531 1 94.06 267 GLU A N 1
ATOM 2185 C CA . GLU A 1 267 ? 16.406 33.406 0.576 1 94.06 267 GLU A CA 1
ATOM 2186 C C . GLU A 1 267 ? 16.047 32.906 -0.828 1 94.06 267 GLU A C 1
ATOM 2188 O O . GLU A 1 267 ? 16 31.703 -1.079 1 94.06 267 GLU A O 1
ATOM 2193 N N . LYS A 1 268 ? 15.773 33.844 -1.678 1 94.5 268 LYS A N 1
ATOM 2194 C CA . LYS A 1 268 ? 15.469 33.5 -3.066 1 94.5 268 LYS A CA 1
ATOM 2195 C C . LYS A 1 268 ? 16.656 32.844 -3.74 1 94.5 268 LYS A C 1
ATOM 2197 O O . LYS A 1 268 ? 16.484 31.844 -4.453 1 94.5 268 LYS A O 1
ATOM 2202 N N . GLN A 1 269 ? 17.844 33.375 -3.51 1 93 269 GLN A N 1
ATOM 2203 C CA . GLN A 1 269 ? 19.047 32.812 -4.078 1 93 269 GLN A CA 1
ATOM 2204 C C . GLN A 1 269 ? 19.297 31.391 -3.539 1 93 269 GLN A C 1
ATOM 2206 O O . GLN A 1 269 ? 19.719 30.5 -4.281 1 93 269 GLN A O 1
ATOM 2211 N N . HIS A 1 270 ? 19.062 31.234 -2.281 1 94.94 270 HIS A N 1
ATOM 2212 C CA . HIS A 1 270 ? 19.219 29.922 -1.652 1 94.94 270 HIS A CA 1
ATOM 2213 C C . HIS A 1 270 ? 18.266 28.906 -2.258 1 94.94 270 HIS A C 1
ATOM 2215 O O . HIS A 1 270 ? 18.672 27.781 -2.592 1 94.94 270 HIS A O 1
ATOM 2221 N N . LYS A 1 271 ? 16.984 29.266 -2.438 1 95.62 271 LYS A N 1
ATOM 2222 C CA . LYS A 1 271 ? 15.977 28.391 -3.012 1 95.62 271 LYS A CA 1
ATOM 2223 C C . LYS A 1 271 ? 16.328 28 -4.441 1 95.62 271 LYS A C 1
ATOM 2225 O O . LYS A 1 271 ? 16.312 26.812 -4.797 1 95.62 271 LYS A O 1
ATOM 2230 N N . LEU A 1 272 ? 16.719 28.969 -5.215 1 96.12 272 LEU A N 1
ATOM 2231 C CA . LEU A 1 272 ? 17.094 28.734 -6.602 1 96.12 272 LEU A CA 1
ATOM 2232 C C . LEU A 1 272 ? 18.359 27.875 -6.676 1 96.12 272 LEU A C 1
ATOM 2234 O O . LEU A 1 272 ? 18.484 27.016 -7.551 1 96.12 272 LEU A O 1
ATOM 2238 N N . GLY A 1 273 ? 19.281 28.141 -5.832 1 96.62 273 GLY A N 1
ATOM 2239 C CA . GLY A 1 273 ? 20.5 27.359 -5.777 1 96.62 273 GLY A CA 1
ATOM 2240 C C . GLY A 1 273 ? 20.266 25.891 -5.473 1 96.62 273 GLY A C 1
ATOM 2241 O O . GLY A 1 273 ? 20.891 25.016 -6.078 1 96.62 273 GLY A O 1
ATOM 2242 N N . ARG A 1 274 ? 19.422 25.641 -4.578 1 96.69 274 ARG A N 1
ATOM 2243 C CA . ARG A 1 274 ? 19.078 24.266 -4.223 1 96.69 274 ARG A CA 1
ATOM 2244 C C . ARG A 1 274 ? 18.422 23.547 -5.395 1 96.69 274 ARG A C 1
ATOM 2246 O O . ARG A 1 274 ? 18.734 22.375 -5.668 1 96.69 274 ARG A O 1
ATOM 2253 N N . GLU A 1 275 ? 17.516 24.203 -6.066 1 96.88 275 GLU A N 1
ATOM 2254 C CA . GLU A 1 275 ? 16.844 23.625 -7.234 1 96.88 275 GLU A CA 1
ATOM 2255 C C . GLU A 1 275 ? 17.844 23.312 -8.344 1 96.88 275 GLU A C 1
ATOM 2257 O O . GLU A 1 275 ? 17.781 22.25 -8.969 1 96.88 275 GLU A O 1
ATOM 2262 N N . LYS A 1 276 ? 18.734 24.234 -8.523 1 97.06 276 LYS A N 1
ATOM 2263 C CA . LYS A 1 276 ? 19.766 24.047 -9.539 1 97.06 276 LYS A CA 1
ATOM 2264 C C . LYS A 1 276 ? 20.672 22.875 -9.172 1 97.06 276 LYS A C 1
ATOM 2266 O O . LYS A 1 276 ? 21.031 22.062 -10.031 1 97.06 276 LYS A O 1
ATOM 2271 N N . LEU A 1 277 ? 21.062 22.859 -7.938 1 97.38 277 LEU A N 1
ATOM 2272 C CA . LEU A 1 277 ? 21.906 21.766 -7.504 1 97.38 277 LEU A CA 1
ATOM 2273 C C . LEU A 1 277 ? 21.219 20.422 -7.691 1 97.38 277 LEU A C 1
ATOM 2275 O O . LEU A 1 277 ? 21.844 19.438 -8.109 1 97.38 277 LEU A O 1
ATOM 2279 N N . TRP A 1 278 ? 19.953 20.344 -7.359 1 97.5 278 TRP A N 1
ATOM 2280 C CA . TRP A 1 278 ? 19.219 19.109 -7.543 1 97.5 278 TRP A CA 1
ATOM 2281 C C . TRP A 1 278 ? 19.281 18.641 -8.992 1 97.5 278 TRP A C 1
ATOM 2283 O O . TRP A 1 278 ? 19.484 17.453 -9.266 1 97.5 278 TRP A O 1
ATOM 2293 N N . GLU A 1 279 ? 19.141 19.547 -9.875 1 97 279 GLU A N 1
ATOM 2294 C CA . GLU A 1 279 ? 19.203 19.234 -11.297 1 97 279 GLU A CA 1
ATOM 2295 C C . GLU A 1 279 ? 20.594 18.734 -11.695 1 97 279 GLU A C 1
ATOM 2297 O O . GLU A 1 279 ? 20.703 17.859 -12.562 1 97 279 GLU A O 1
ATOM 2302 N N . LEU A 1 280 ? 21.562 19.219 -11.039 1 97.19 280 LEU A N 1
ATOM 2303 C CA . LEU A 1 280 ? 22.938 18.906 -11.406 1 97.19 280 LEU A CA 1
ATOM 2304 C C . LEU A 1 280 ? 23.453 17.703 -10.609 1 97.19 280 LEU A C 1
ATOM 2306 O O . LEU A 1 280 ? 24.562 17.203 -10.867 1 97.19 280 LEU A O 1
ATOM 2310 N N . LEU A 1 281 ? 22.672 17.25 -9.703 1 97.56 281 LEU A N 1
ATOM 2311 C CA . LEU A 1 281 ? 23.125 16.281 -8.719 1 97.56 281 LEU A CA 1
ATOM 2312 C C . LEU A 1 281 ? 23.656 15.023 -9.406 1 97.56 281 LEU A C 1
ATOM 2314 O O . LEU A 1 281 ? 24.734 14.523 -9.078 1 97.56 281 LEU A O 1
ATOM 2318 N N . PRO A 1 282 ? 22.922 14.453 -10.414 1 97.62 282 PRO A N 1
ATOM 2319 C CA . PRO A 1 282 ? 23.469 13.273 -11.086 1 97.62 282 PRO A CA 1
ATOM 2320 C C . PRO A 1 282 ? 24.844 13.539 -11.719 1 97.62 282 PRO A C 1
ATOM 2322 O O . PRO A 1 282 ? 25.719 12.68 -11.672 1 97.62 282 PRO A O 1
ATOM 2325 N N . GLY A 1 283 ? 24.984 14.695 -12.211 1 97.12 283 GLY A N 1
ATOM 2326 C CA . GLY A 1 283 ? 26.234 15.07 -12.844 1 97.12 283 GLY A CA 1
ATOM 2327 C C . GLY A 1 283 ? 27.391 15.164 -11.867 1 97.12 283 GLY A C 1
ATOM 2328 O O . GLY A 1 283 ? 28.547 14.883 -12.227 1 97.12 283 GLY A O 1
ATOM 2329 N N . ILE A 1 284 ? 27.125 15.562 -10.68 1 96.94 284 ILE A N 1
ATOM 2330 C CA . ILE A 1 284 ? 28.125 15.68 -9.625 1 96.94 284 ILE A CA 1
ATOM 2331 C C . ILE A 1 284 ? 28.781 14.32 -9.383 1 96.94 284 ILE A C 1
ATOM 2333 O O . ILE A 1 284 ? 29.969 14.242 -9.062 1 96.94 284 ILE A O 1
ATOM 2337 N N . PHE A 1 285 ? 28 13.273 -9.633 1 97.25 285 PHE A N 1
ATOM 2338 C CA . PHE A 1 285 ? 28.5 11.93 -9.367 1 97.25 285 PHE A CA 1
ATOM 2339 C C . PHE A 1 285 ? 28.703 11.164 -10.664 1 97.25 285 PHE A C 1
ATOM 2341 O O . PHE A 1 285 ? 28.703 9.93 -10.68 1 97.25 285 PHE A O 1
ATOM 2348 N N . GLU A 1 286 ? 28.812 11.828 -11.75 1 96.31 286 GLU A N 1
ATOM 2349 C CA . GLU A 1 286 ? 29.156 11.281 -13.062 1 96.31 286 GLU A CA 1
ATOM 2350 C C . GLU A 1 286 ? 28.078 10.32 -13.555 1 96.31 286 GLU A C 1
ATOM 2352 O O . GLU A 1 286 ? 28.391 9.242 -14.078 1 96.31 286 GLU A O 1
ATOM 2357 N N . LEU A 1 287 ? 26.828 10.633 -13.336 1 96.44 287 LEU A N 1
ATOM 2358 C CA . LEU A 1 287 ? 25.719 9.766 -13.727 1 96.44 287 LEU A CA 1
ATOM 2359 C C . LEU A 1 287 ? 24.922 10.383 -14.859 1 96.44 287 LEU A C 1
ATOM 2361 O O . LEU A 1 287 ? 23.859 9.867 -15.234 1 96.44 287 LEU A O 1
ATOM 2365 N N . GLY A 1 288 ? 25.422 11.531 -15.375 1 96.06 288 GLY A N 1
ATOM 2366 C CA . GLY A 1 288 ? 24.688 12.219 -16.422 1 96.06 288 GLY A CA 1
ATOM 2367 C C . GLY A 1 288 ? 23.562 13.086 -15.883 1 96.06 288 GLY A C 1
ATOM 2368 O O . GLY A 1 288 ? 23.766 13.875 -14.953 1 96.06 288 GLY A O 1
ATOM 2369 N N . THR A 1 289 ? 22.375 13.008 -16.562 1 96.88 289 THR A N 1
ATOM 2370 C CA . THR A 1 289 ? 21.219 13.805 -16.141 1 96.88 289 THR A CA 1
ATOM 2371 C C . THR A 1 289 ? 20.125 12.922 -15.578 1 96.88 289 THR A C 1
ATOM 2373 O O . THR A 1 289 ? 20.172 11.695 -15.703 1 96.88 289 THR A O 1
ATOM 2376 N N . TRP A 1 290 ? 19.172 13.555 -14.922 1 96.62 290 TRP A N 1
ATOM 2377 C CA . TRP A 1 290 ? 18.016 12.812 -14.422 1 96.62 290 TRP A CA 1
ATOM 2378 C C . TRP A 1 290 ? 17.281 12.102 -15.562 1 96.62 290 TRP A C 1
ATOM 2380 O O . TRP A 1 290 ? 16.781 10.984 -15.391 1 96.62 290 TRP A O 1
ATOM 2390 N N . LYS A 1 291 ? 17.203 12.727 -16.703 1 96.06 291 LYS A N 1
ATOM 2391 C CA . LYS A 1 291 ? 16.578 12.133 -17.891 1 96.06 291 LYS A CA 1
ATOM 2392 C C . LYS A 1 291 ? 17.312 10.867 -18.312 1 96.06 291 LYS A C 1
ATOM 2394 O O . LYS A 1 291 ? 16.688 9.852 -18.625 1 96.06 291 LYS A O 1
ATOM 2399 N N . ASP A 1 292 ? 18.625 10.922 -18.297 1 96 292 ASP A N 1
ATOM 2400 C CA . ASP A 1 292 ? 19.438 9.758 -18.656 1 96 292 ASP A CA 1
ATOM 2401 C C . ASP A 1 292 ? 19.156 8.594 -17.703 1 96 292 ASP A C 1
ATOM 2403 O O . ASP A 1 292 ? 19.031 7.449 -18.141 1 96 292 ASP A O 1
ATOM 2407 N N . LEU A 1 293 ? 19.062 8.906 -16.469 1 96.38 293 LEU A N 1
ATOM 2408 C CA . LEU A 1 293 ? 18.859 7.891 -15.445 1 96.38 293 LEU A CA 1
ATOM 2409 C C . LEU A 1 293 ? 17.5 7.211 -15.625 1 96.38 293 LEU A C 1
ATOM 2411 O O . LEU A 1 293 ? 17.406 5.988 -15.516 1 96.38 293 LEU A O 1
ATOM 2415 N N . ARG A 1 294 ? 16.469 7.977 -15.922 1 94.81 294 ARG A N 1
ATOM 2416 C CA . ARG A 1 294 ? 15.125 7.426 -16.125 1 94.81 294 ARG A CA 1
ATOM 2417 C C . ARG A 1 294 ? 15.078 6.539 -17.359 1 94.81 294 ARG A C 1
ATOM 2419 O O . ARG A 1 294 ? 14.461 5.469 -17.344 1 94.81 294 ARG A O 1
ATOM 2426 N N . GLU A 1 295 ? 15.75 6.914 -18.375 1 94.62 295 GLU A N 1
ATOM 2427 C CA . GLU A 1 295 ? 15.781 6.129 -19.609 1 94.62 295 GLU A CA 1
ATOM 2428 C C . GLU A 1 295 ?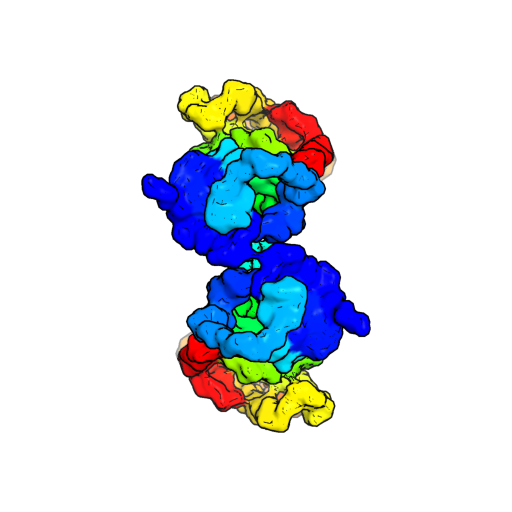 16.547 4.82 -19.406 1 94.62 295 GLU A C 1
ATOM 2430 O O . GLU A 1 295 ? 16.109 3.77 -19.891 1 94.62 295 GLU A O 1
ATOM 2435 N N . ASP A 1 296 ? 17.609 4.953 -18.703 1 93.56 296 ASP A N 1
ATOM 2436 C CA . ASP A 1 296 ? 18.406 3.76 -18.422 1 93.56 296 ASP A CA 1
ATOM 2437 C C . ASP A 1 296 ? 17.609 2.768 -17.578 1 93.56 296 ASP A C 1
ATOM 2439 O O . ASP A 1 296 ? 17.688 1.557 -17.781 1 93.56 296 ASP A O 1
ATOM 2443 N N . GLN A 1 297 ? 16.875 3.266 -16.656 1 93.94 297 GLN A N 1
ATOM 2444 C CA . GLN A 1 297 ? 16.094 2.422 -15.75 1 93.94 297 GLN A CA 1
ATOM 2445 C C . GLN A 1 297 ? 14.969 1.711 -16.5 1 93.94 297 GLN A C 1
ATOM 2447 O O . GLN A 1 297 ? 14.641 0.561 -16.188 1 93.94 297 GLN A O 1
ATOM 2452 N N . LEU A 1 298 ? 14.398 2.359 -17.453 1 89.75 298 LEU A N 1
ATOM 2453 C CA . LEU A 1 298 ? 13.336 1.771 -18.266 1 89.75 298 LEU A CA 1
ATOM 2454 C C . LEU A 1 298 ? 13.883 0.66 -19.156 1 89.75 298 LEU A C 1
ATOM 2456 O O . LEU A 1 298 ? 13.164 -0.285 -19.484 1 89.75 298 LEU A O 1
ATOM 2460 N N . ARG A 1 299 ? 15.203 0.737 -19.516 1 82.56 299 ARG A N 1
ATOM 2461 C CA . ARG A 1 299 ? 15.82 -0.255 -20.375 1 82.56 299 ARG A CA 1
ATOM 2462 C C . ARG A 1 299 ? 16.188 -1.517 -19.609 1 82.56 299 ARG A C 1
ATOM 2464 O O . ARG A 1 299 ? 16.391 -2.576 -20.188 1 82.56 299 ARG A O 1
ATOM 2471 N N . GLY A 1 300 ? 16.281 -1.236 -18.359 1 79.19 300 GLY A N 1
ATOM 2472 C CA . GLY A 1 300 ? 16.609 -2.396 -17.547 1 79.19 300 GLY A CA 1
ATOM 2473 C C . GLY A 1 300 ? 15.414 -3.311 -17.312 1 79.19 300 GLY A C 1
ATOM 2474 O O . GLY A 1 300 ? 15.461 -4.496 -17.641 1 79.19 300 GLY A O 1
ATOM 2475 N N . MET B 1 1 ? -20.094 -25.016 -28.094 1 56.81 1 MET B N 1
ATOM 2476 C CA . MET B 1 1 ? -18.734 -24.5 -28.062 1 56.81 1 MET B CA 1
ATOM 2477 C C . MET B 1 1 ? -18.312 -24.141 -26.641 1 56.81 1 MET B C 1
ATOM 2479 O O . MET B 1 1 ? -19.078 -23.516 -25.906 1 56.81 1 MET B O 1
ATOM 2483 N N . LEU B 1 2 ? -17.297 -24.797 -26.125 1 73.38 2 LEU B N 1
ATOM 2484 C CA . LEU B 1 2 ? -16.828 -24.578 -24.766 1 73.38 2 LEU B CA 1
ATOM 2485 C C . LEU B 1 2 ? -16.391 -23.125 -24.578 1 73.38 2 LEU B C 1
ATOM 2487 O O . LEU B 1 2 ? -15.578 -22.625 -25.359 1 73.38 2 LEU B O 1
ATOM 2491 N N . LEU B 1 3 ? -17.125 -22.328 -23.797 1 89.69 3 LEU B N 1
ATOM 2492 C CA . LEU B 1 3 ? -16.812 -20.922 -23.594 1 89.69 3 LEU B CA 1
ATOM 2493 C C . LEU B 1 3 ? -15.734 -20.75 -22.516 1 89.69 3 LEU B C 1
ATOM 2495 O O . LEU B 1 3 ? -16.047 -20.5 -21.359 1 89.69 3 LEU B O 1
ATOM 2499 N N . LYS B 1 4 ? -14.484 -20.953 -23 1 94.06 4 LYS B N 1
ATOM 2500 C CA . LYS B 1 4 ? -13.312 -20.812 -22.125 1 94.06 4 LYS B CA 1
ATOM 2501 C C . LYS B 1 4 ? -13.023 -19.359 -21.812 1 94.06 4 LYS B C 1
ATOM 2503 O O . LYS B 1 4 ? -13.18 -18.484 -22.672 1 94.06 4 LYS B O 1
ATOM 2508 N N . TYR B 1 5 ? -12.75 -19.094 -20.547 1 95.56 5 TYR B N 1
ATOM 2509 C CA . TYR B 1 5 ? -12.242 -17.781 -20.219 1 95.56 5 TYR B CA 1
ATOM 2510 C C . TYR B 1 5 ? -10.75 -17.672 -20.5 1 95.56 5 TYR B C 1
ATOM 2512 O O . TYR B 1 5 ? -9.93 -18.156 -19.719 1 95.56 5 TYR B O 1
ATOM 2520 N N . ASP B 1 6 ? -10.32 -16.969 -21.5 1 94.25 6 ASP B N 1
ATOM 2521 C CA . ASP B 1 6 ? -8.984 -17 -22.078 1 94.25 6 ASP B CA 1
ATOM 2522 C C . ASP B 1 6 ? -7.922 -16.609 -21.062 1 94.25 6 ASP B C 1
ATOM 2524 O O . ASP B 1 6 ? -6.867 -17.234 -20.984 1 94.25 6 ASP B O 1
ATOM 2528 N N . GLU B 1 7 ? -8.172 -15.633 -20.297 1 95.25 7 GLU B N 1
ATOM 2529 C CA . GLU B 1 7 ? -7.168 -15.109 -19.375 1 95.25 7 GLU B CA 1
ATOM 2530 C C . GLU B 1 7 ? -6.82 -16.141 -18.297 1 95.25 7 GLU B C 1
ATOM 2532 O O . GLU B 1 7 ? -5.695 -16.156 -17.797 1 95.25 7 GLU B O 1
ATOM 2537 N N . PHE B 1 8 ? -7.805 -16.969 -17.953 1 97.5 8 PHE B N 1
ATOM 2538 C CA . PHE B 1 8 ? -7.57 -17.906 -16.859 1 97.5 8 PHE B CA 1
ATOM 2539 C C . PHE B 1 8 ? -7.789 -19.344 -17.328 1 97.5 8 PHE B C 1
ATOM 2541 O O . PHE B 1 8 ? -8.383 -20.156 -16.609 1 97.5 8 PHE B O 1
ATOM 2548 N N . TRP B 1 9 ? -7.367 -19.578 -18.547 1 97.12 9 TRP B N 1
ATOM 2549 C CA . TRP B 1 9 ? -7.266 -20.953 -19.047 1 97.12 9 TRP B CA 1
ATOM 2550 C C . TRP B 1 9 ? -5.809 -21.375 -19.156 1 97.12 9 TRP B C 1
ATOM 2552 O O . TRP B 1 9 ? -5.152 -21.109 -20.172 1 97.12 9 TRP B O 1
ATOM 2562 N N . PHE B 1 10 ? -5.359 -22.094 -18.156 1 96.5 10 PHE B N 1
ATOM 2563 C CA . PHE B 1 10 ? -3.971 -22.531 -18.109 1 96.5 10 PHE B CA 1
ATOM 2564 C C . PHE B 1 10 ? -3.838 -23.969 -18.594 1 96.5 10 PHE B C 1
ATOM 2566 O O . PHE B 1 10 ? -4.527 -24.859 -18.094 1 96.5 10 PHE B O 1
ATOM 2573 N N . GLU B 1 11 ? -2.926 -24.219 -19.469 1 93.19 11 GLU B N 1
ATOM 2574 C CA . GLU B 1 11 ? -2.734 -25.547 -20.031 1 93.19 11 GLU B CA 1
ATOM 2575 C C . GLU B 1 11 ? -2.318 -26.547 -18.953 1 93.19 11 GLU B C 1
ATOM 2577 O O . GLU B 1 11 ? -2.674 -27.719 -19.016 1 93.19 11 GLU B O 1
ATOM 2582 N N . ASP B 1 12 ? -1.63 -26.031 -17.969 1 94.81 12 ASP B N 1
ATOM 2583 C CA . ASP B 1 12 ? -1.173 -26.922 -16.906 1 94.81 12 ASP B CA 1
ATOM 2584 C C . ASP B 1 12 ? -2.096 -26.844 -15.695 1 94.81 12 ASP B C 1
ATOM 2586 O O . ASP B 1 12 ? -1.713 -27.25 -14.586 1 94.81 12 ASP B O 1
ATOM 2590 N N . GLY B 1 13 ? -3.236 -26.266 -15.859 1 96.19 13 GLY B N 1
ATOM 2591 C CA . GLY B 1 13 ? -4.223 -26.266 -14.789 1 96.19 13 GLY B CA 1
ATOM 2592 C C . GLY B 1 13 ? -4.664 -27.656 -14.383 1 96.19 13 GLY B C 1
ATOM 2593 O O . GLY B 1 13 ? -4.668 -28.578 -15.203 1 96.19 13 GLY B O 1
ATOM 2594 N N . SER B 1 14 ? -5.09 -27.844 -13.156 1 95.75 14 SER B N 1
ATOM 2595 C CA . SER B 1 14 ? -5.406 -29.172 -12.641 1 95.75 14 SER B CA 1
ATOM 2596 C C . SER B 1 14 ? -6.895 -29.297 -12.336 1 95.75 14 SER B C 1
ATOM 2598 O O . SER B 1 14 ? -7.371 -30.391 -11.992 1 95.75 14 SER B O 1
ATOM 2600 N N . ILE B 1 15 ? -7.605 -28.188 -12.477 1 95.56 15 ILE B N 1
ATOM 2601 C CA . ILE B 1 15 ? -9.047 -28.219 -12.227 1 95.56 15 ILE B CA 1
ATOM 2602 C C . ILE B 1 15 ? -9.75 -27.234 -13.156 1 95.56 15 ILE B C 1
ATOM 2604 O O . ILE B 1 15 ? -9.188 -26.188 -13.5 1 95.56 15 ILE B O 1
ATOM 2608 N N . VAL B 1 16 ? -10.906 -27.578 -13.539 1 96.75 16 VAL B N 1
ATOM 2609 C CA . VAL B 1 16 ? -11.727 -26.688 -14.367 1 96.75 16 VAL B CA 1
ATOM 2610 C C . VAL B 1 16 ? -12.945 -26.219 -13.57 1 96.75 16 VAL B C 1
ATOM 2612 O O . VAL B 1 16 ? -13.68 -27.031 -13.008 1 96.75 16 VAL B O 1
ATOM 2615 N N . ILE B 1 17 ? -13.156 -24.938 -13.453 1 96.94 17 ILE B N 1
ATOM 2616 C CA . ILE B 1 17 ? -14.258 -24.359 -12.711 1 96.94 17 ILE B CA 1
ATOM 2617 C C . ILE B 1 17 ? -15.273 -23.75 -13.672 1 96.94 17 ILE B C 1
ATOM 2619 O O . ILE B 1 17 ? -14.906 -23.047 -14.617 1 96.94 17 ILE B O 1
ATOM 2623 N N . PHE B 1 18 ? -16.484 -24.141 -13.453 1 96.81 18 PHE B N 1
ATOM 2624 C CA . PHE B 1 18 ? -17.562 -23.609 -14.273 1 96.81 18 PHE B CA 1
ATOM 2625 C C . PHE B 1 18 ? -18.375 -22.578 -13.5 1 96.81 18 PHE B C 1
ATOM 2627 O O . PHE B 1 18 ? -18.922 -22.891 -12.438 1 96.81 18 PHE B O 1
ATOM 2634 N N . VAL B 1 19 ? -18.391 -21.375 -13.945 1 97.19 19 VAL B N 1
ATOM 2635 C CA . VAL B 1 19 ? -19.141 -20.281 -13.336 1 97.19 19 VAL B CA 1
ATOM 2636 C C . VAL B 1 19 ? -20 -19.594 -14.398 1 97.19 19 VAL B C 1
ATOM 2638 O O . VAL B 1 19 ? -19.484 -19.047 -15.367 1 97.19 19 VAL B O 1
ATOM 2641 N N . GLN B 1 20 ? -21.344 -19.734 -14.148 1 95.75 20 GLN B N 1
ATOM 2642 C CA . GLN B 1 20 ? -22.328 -19.188 -15.07 1 95.75 20 GLN B CA 1
ATOM 2643 C C . GLN B 1 20 ? -22.156 -19.781 -16.469 1 95.75 20 GLN B C 1
ATOM 2645 O O . GLN B 1 20 ? -22.453 -20.953 -16.703 1 95.75 20 GLN B O 1
ATOM 2650 N N . ASP B 1 21 ? -21.422 -19.281 -17.422 1 94.38 21 ASP B N 1
ATOM 2651 C CA . ASP B 1 21 ? -21.328 -19.812 -18.781 1 94.38 21 ASP B CA 1
ATOM 2652 C C . ASP B 1 21 ? -19.875 -19.859 -19.25 1 94.38 21 ASP B C 1
ATOM 2654 O O . ASP B 1 21 ? -19.609 -19.984 -20.453 1 94.38 21 ASP B O 1
ATOM 2658 N N . LYS B 1 22 ? -19.047 -19.797 -18.297 1 96.88 22 LYS B N 1
ATOM 2659 C CA . LYS B 1 22 ? -17.641 -19.781 -18.672 1 96.88 22 LYS B CA 1
ATOM 2660 C C . LYS B 1 22 ? -16.859 -20.844 -17.922 1 96.88 22 LYS B C 1
ATOM 2662 O O . LYS B 1 22 ? -17.172 -21.172 -16.766 1 96.88 22 LYS B O 1
ATOM 2667 N N . TYR B 1 23 ? -15.852 -21.406 -18.578 1 97.25 23 TYR B N 1
ATOM 2668 C CA . TYR B 1 23 ? -14.961 -22.406 -17.984 1 97.25 23 TYR B CA 1
ATOM 2669 C C . TYR B 1 23 ? -13.586 -21.812 -17.688 1 97.25 23 TYR B C 1
ATOM 2671 O O . TYR B 1 23 ? -13.031 -21.078 -18.516 1 97.25 23 TYR B O 1
ATOM 2679 N N . PHE B 1 24 ? -13.094 -22.031 -16.484 1 98.06 24 PHE B N 1
ATOM 2680 C CA . PHE B 1 24 ? -11.758 -21.625 -16.047 1 98.06 24 PHE B CA 1
ATOM 2681 C C . PHE B 1 24 ? -10.898 -22.844 -15.734 1 98.06 24 PHE B C 1
ATOM 2683 O O . PHE B 1 24 ? -11.305 -23.703 -14.953 1 98.06 24 PHE B O 1
ATOM 2690 N N . ARG B 1 25 ? -9.797 -23.016 -16.391 1 97.81 25 ARG B N 1
ATOM 2691 C CA . ARG B 1 25 ? -8.844 -24.062 -16.031 1 97.81 25 ARG B CA 1
ATOM 2692 C C . ARG B 1 25 ? -7.699 -23.484 -15.188 1 97.81 25 ARG B C 1
ATOM 2694 O O . ARG B 1 25 ? -6.82 -22.797 -15.711 1 97.81 25 ARG B O 1
ATOM 2701 N N . VAL B 1 26 ? -7.754 -23.75 -13.891 1 97.81 26 VAL B N 1
ATOM 2702 C CA . VAL B 1 26 ? -6.82 -23.156 -12.945 1 97.81 26 VAL B CA 1
ATOM 2703 C C . VAL B 1 26 ? -6.164 -24.25 -12.109 1 97.81 26 VAL B C 1
ATOM 2705 O O . VAL B 1 26 ? -6.211 -25.422 -12.469 1 97.81 26 VAL B O 1
ATOM 2708 N N . HIS B 1 27 ? -5.418 -23.922 -11.031 1 97.75 27 HIS B N 1
ATOM 2709 C CA . HIS B 1 27 ? -4.617 -24.859 -10.258 1 97.75 27 HIS B CA 1
ATOM 2710 C C . HIS B 1 27 ? -5.258 -25.141 -8.906 1 97.75 27 HIS B C 1
ATOM 2712 O O . HIS B 1 27 ? -5.508 -24.219 -8.125 1 97.75 27 HIS B O 1
ATOM 2718 N N . GLN B 1 28 ? -5.43 -26.344 -8.602 1 96 28 GLN B N 1
ATOM 2719 C CA . GLN B 1 28 ? -6.039 -26.766 -7.336 1 96 28 GLN B CA 1
ATOM 2720 C C . GLN B 1 28 ? -5.211 -26.281 -6.148 1 96 28 GLN B C 1
ATOM 2722 O O . GLN B 1 28 ? -5.766 -25.812 -5.152 1 96 28 GLN B O 1
ATOM 2727 N N . SER B 1 29 ? -3.943 -26.406 -6.27 1 96.06 29 SER B N 1
ATOM 2728 C CA . SER B 1 29 ? -3.049 -26.062 -5.168 1 96.06 29 SER B CA 1
ATOM 2729 C C . SER B 1 29 ? -3.129 -24.578 -4.828 1 96.06 29 SER B C 1
ATOM 2731 O O . SER B 1 29 ? -3.047 -24.203 -3.656 1 96.06 29 SER B O 1
ATOM 2733 N N . ILE B 1 30 ? -3.295 -23.703 -5.836 1 96.44 30 ILE B N 1
ATOM 2734 C CA . ILE B 1 30 ? -3.389 -22.266 -5.613 1 96.44 30 ILE B CA 1
ATOM 2735 C C . ILE B 1 30 ? -4.688 -21.938 -4.883 1 96.44 30 ILE B C 1
ATOM 2737 O O . ILE B 1 30 ? -4.684 -21.203 -3.895 1 96.44 30 ILE B O 1
ATOM 2741 N N . LEU B 1 31 ? -5.77 -22.531 -5.309 1 97.12 31 LEU B N 1
ATOM 2742 C CA . LEU B 1 31 ? -7.055 -22.328 -4.645 1 97.12 31 LEU B CA 1
ATOM 2743 C C . LEU B 1 31 ? -7.023 -22.859 -3.221 1 97.12 31 LEU B C 1
ATOM 2745 O O . LEU B 1 31 ? -7.449 -22.188 -2.285 1 97.12 31 LEU B O 1
ATOM 2749 N N . ALA B 1 32 ? -6.449 -24.047 -3.068 1 96.62 32 ALA B N 1
ATOM 2750 C CA . ALA B 1 32 ? -6.418 -24.719 -1.771 1 96.62 32 ALA B CA 1
ATOM 2751 C C . ALA B 1 32 ? -5.516 -23.984 -0.791 1 96.62 32 ALA B C 1
ATOM 2753 O O . ALA B 1 32 ? -5.785 -23.953 0.412 1 96.62 32 ALA B O 1
ATOM 2754 N N . ARG B 1 33 ? -4.52 -23.375 -1.308 1 95.31 33 ARG B N 1
ATOM 2755 C CA . ARG B 1 33 ? -3.566 -22.656 -0.47 1 95.31 33 ARG B CA 1
ATOM 2756 C C . ARG B 1 33 ? -4.219 -21.438 0.181 1 95.31 33 ARG B C 1
ATOM 2758 O O . ARG B 1 33 ? -3.889 -21.078 1.313 1 95.31 33 ARG B O 1
ATOM 2765 N N . HIS B 1 34 ? -5.152 -20.812 -0.503 1 96.56 34 HIS B N 1
ATOM 2766 C CA . HIS B 1 34 ? -5.684 -19.547 -0.04 1 96.56 34 HIS B CA 1
ATOM 2767 C C . HIS B 1 34 ? -7.098 -19.703 0.508 1 96.56 34 HIS B C 1
ATOM 2769 O O . HIS B 1 34 ? -7.664 -18.75 1.058 1 96.56 34 HIS B O 1
ATOM 2775 N N . SER B 1 35 ? -7.656 -20.875 0.417 1 97.56 35 SER B N 1
ATOM 2776 C CA . SER B 1 35 ? -9.039 -21.078 0.822 1 97.56 35 SER B CA 1
ATOM 2777 C C . SER B 1 35 ? -9.195 -22.375 1.615 1 97.56 35 SER B C 1
ATOM 2779 O O . SER B 1 35 ? -8.891 -23.469 1.107 1 97.56 35 SER B O 1
ATOM 2781 N N . GLU B 1 36 ? -9.742 -22.297 2.781 1 95.5 36 GLU B N 1
ATOM 2782 C CA . GLU B 1 36 ? -10.008 -23.484 3.592 1 95.5 36 GLU B CA 1
ATOM 2783 C C . GLU B 1 36 ? -11.109 -24.344 2.969 1 95.5 36 GLU B C 1
ATOM 2785 O O . GLU B 1 36 ? -11.062 -25.578 3.045 1 95.5 36 GLU B O 1
ATOM 2790 N N . VAL B 1 37 ? -12.008 -23.703 2.377 1 96.12 37 VAL B N 1
ATOM 2791 C CA . VAL B 1 37 ? -13.133 -24.391 1.753 1 96.12 37 VAL B CA 1
ATOM 2792 C C . VAL B 1 37 ? -12.641 -25.203 0.563 1 96.12 37 VAL B C 1
ATOM 2794 O O . VAL B 1 37 ? -12.922 -26.406 0.47 1 96.12 37 VAL B O 1
ATOM 2797 N N . PHE B 1 38 ? -11.836 -24.625 -0.297 1 96.19 38 PHE B N 1
ATOM 2798 C CA . PHE B 1 38 ? -11.297 -25.344 -1.447 1 96.19 38 PHE B CA 1
ATOM 2799 C C . PHE B 1 38 ? -10.344 -26.438 -1.001 1 96.19 38 PHE B C 1
ATOM 2801 O O . PHE B 1 38 ? -10.328 -27.531 -1.578 1 96.19 38 PHE B O 1
ATOM 2808 N N . ALA B 1 39 ? -9.523 -26.125 0.011 1 95.62 39 ALA B N 1
ATOM 2809 C CA . ALA B 1 39 ? -8.609 -27.125 0.544 1 95.62 39 ALA B CA 1
ATOM 2810 C C . ALA B 1 39 ? -9.367 -28.359 1.03 1 95.62 39 ALA B C 1
ATOM 2812 O O . ALA B 1 39 ? -8.969 -29.5 0.764 1 95.62 39 ALA B O 1
ATOM 2813 N N . GLY B 1 40 ? -10.422 -28.109 1.743 1 93.56 40 GLY B N 1
ATOM 2814 C CA . GLY B 1 40 ? -11.258 -29.203 2.213 1 93.56 40 GLY B CA 1
ATOM 2815 C C . GLY B 1 40 ? -11.93 -29.969 1.087 1 93.56 40 GLY B C 1
ATOM 2816 O O . GLY B 1 40 ? -11.977 -31.203 1.106 1 93.56 40 GLY B O 1
ATOM 2817 N N . MET B 1 41 ? -12.383 -29.281 0.073 1 90.69 41 MET B N 1
ATOM 2818 C CA . MET B 1 41 ? -13.086 -29.875 -1.055 1 90.69 41 MET B CA 1
ATOM 2819 C C . MET B 1 41 ? -12.156 -30.781 -1.856 1 90.69 41 MET B C 1
ATOM 2821 O O . MET B 1 41 ? -12.578 -31.844 -2.328 1 90.69 41 MET B O 1
ATOM 2825 N N . PHE B 1 42 ? -10.914 -30.391 -1.985 1 91.44 42 PHE B N 1
ATOM 2826 C CA . PHE B 1 42 ? -9.984 -31.109 -2.838 1 91.44 42 PHE B CA 1
ATOM 2827 C C . PHE B 1 42 ? -9.328 -32.25 -2.072 1 91.44 42 PHE B C 1
ATOM 2829 O O . PHE B 1 42 ? -8.672 -33.125 -2.668 1 91.44 42 PHE B O 1
ATOM 2836 N N . SER B 1 43 ? -9.445 -32.219 -0.821 1 88.19 43 SER B N 1
ATOM 2837 C CA . SER B 1 43 ? -8.883 -33.312 -0.011 1 88.19 43 SER B CA 1
ATOM 2838 C C . SER B 1 43 ? -9.789 -34.531 -0.027 1 88.19 43 SER B C 1
ATOM 2840 O O . SER B 1 43 ? -9.367 -35.625 0.339 1 88.19 43 SER B O 1
ATOM 2842 N N . VAL B 1 44 ? -11.062 -34.375 -0.447 1 83.06 44 VAL B N 1
ATOM 2843 C CA . VAL B 1 44 ? -12.023 -35.469 -0.495 1 83.06 44 VAL B CA 1
ATOM 2844 C C . VAL B 1 44 ? -11.938 -36.156 -1.848 1 83.06 44 VAL B C 1
ATOM 2846 O O . VAL B 1 44 ? -11.961 -35.531 -2.896 1 83.06 44 VAL B O 1
ATOM 2849 N N . PRO B 1 45 ? -11.594 -37.469 -1.841 1 76.81 45 PRO B N 1
ATOM 2850 C CA . PRO B 1 45 ? -11.523 -38.188 -3.102 1 76.81 45 PRO B CA 1
ATOM 2851 C C . PRO B 1 45 ? -12.789 -38.062 -3.939 1 76.81 45 PRO B C 1
ATOM 2853 O O . PRO B 1 45 ? -13.898 -38.094 -3.395 1 76.81 45 PRO B O 1
ATOM 2856 N N . GLN B 1 46 ? -12.617 -37.562 -5.156 1 69.75 46 GLN B N 1
ATOM 2857 C CA . GLN B 1 46 ? -13.75 -37.375 -6.055 1 69.75 46 GLN B CA 1
ATOM 2858 C C . GLN B 1 46 ? -14.32 -38.719 -6.508 1 69.75 46 GLN B C 1
ATOM 2860 O O . GLN B 1 46 ? -13.57 -39.656 -6.703 1 69.75 46 GLN B O 1
ATOM 2865 N N . PRO B 1 47 ? -15.664 -38.688 -6.551 1 69.5 47 PRO B N 1
ATOM 2866 C CA . PRO B 1 47 ? -16.266 -39.938 -7.027 1 69.5 47 PRO B CA 1
ATOM 2867 C C . PRO B 1 47 ? -15.82 -40.312 -8.438 1 69.5 47 PRO B C 1
ATOM 2869 O O . PRO B 1 47 ? -15.406 -39.438 -9.211 1 69.5 47 PRO B O 1
ATOM 2872 N N . LEU B 1 48 ? -15.688 -41.531 -8.828 1 65.81 48 LEU B N 1
ATOM 2873 C CA . LEU B 1 48 ? -15.242 -42.094 -10.102 1 65.81 48 LEU B CA 1
ATOM 2874 C C . LEU B 1 48 ? -16.047 -41.5 -11.258 1 65.81 48 LEU B C 1
ATOM 2876 O O . LEU B 1 48 ? -15.523 -41.344 -12.367 1 65.81 48 LEU B O 1
ATOM 2880 N N . ASP B 1 49 ? -17.312 -41.031 -11.094 1 71.31 49 ASP B N 1
ATOM 2881 C CA . ASP B 1 49 ? -18.188 -40.531 -12.148 1 71.31 49 ASP B CA 1
ATOM 2882 C C . ASP B 1 49 ? -18.141 -39 -12.211 1 71.31 49 ASP B C 1
ATOM 2884 O O . ASP B 1 49 ? -19.016 -38.375 -12.812 1 71.31 49 ASP B O 1
ATOM 2888 N N . HIS B 1 50 ? -16.984 -38.562 -11.805 1 77 50 HIS B N 1
ATOM 2889 C CA . HIS B 1 50 ? -16.906 -37.125 -11.773 1 77 50 HIS B CA 1
ATOM 2890 C C . HIS B 1 50 ? -16.688 -36.531 -13.172 1 77 50 HIS B C 1
ATOM 2892 O O . HIS B 1 50 ? -15.992 -37.125 -13.992 1 77 50 HIS B O 1
ATOM 2898 N N . GLU B 1 51 ? -17.422 -35.531 -13.516 1 86.88 51 GLU B N 1
ATOM 2899 C CA . GLU B 1 51 ? -17.297 -34.812 -14.789 1 86.88 51 GLU B CA 1
ATOM 2900 C C . GLU B 1 51 ? -15.867 -34.312 -15.008 1 86.88 51 GLU B C 1
ATOM 2902 O O . GLU B 1 51 ? -15.234 -33.812 -14.078 1 86.88 51 GLU B O 1
ATOM 2907 N N . THR B 1 52 ? -15.359 -34.625 -16.156 1 90.12 52 THR B N 1
ATOM 2908 C CA . THR B 1 52 ? -14.023 -34.156 -16.5 1 90.12 52 THR B CA 1
ATOM 2909 C C . THR B 1 52 ? -14.023 -33.406 -17.844 1 90.12 52 THR B C 1
ATOM 2911 O O . THR B 1 52 ? -14.906 -33.625 -18.672 1 90.12 52 THR B O 1
ATOM 2914 N N . LEU B 1 53 ? -13.242 -32.438 -17.922 1 90.38 53 LEU B N 1
ATOM 2915 C CA . LEU B 1 53 ? -12.961 -31.719 -19.156 1 90.38 53 LEU B CA 1
ATOM 2916 C C . LEU B 1 53 ? -11.461 -31.672 -19.422 1 90.38 53 LEU B C 1
ATOM 2918 O O . LEU B 1 53 ? -10.688 -31.188 -18.594 1 90.38 53 LEU B O 1
ATOM 2922 N N . GLU B 1 54 ? -11 -32.188 -20.562 1 89.19 54 GLU B N 1
ATOM 2923 C CA . GLU B 1 54 ? -9.586 -32.281 -20.922 1 89.19 54 GLU B CA 1
ATOM 2924 C C . GLU B 1 54 ? -8.758 -32.875 -19.797 1 89.19 54 GLU B C 1
ATOM 2926 O O . GLU B 1 54 ? -7.746 -32.312 -19.391 1 89.19 54 GLU B O 1
ATOM 2931 N N . ASP B 1 55 ? -9.305 -33.906 -19.188 1 86.75 55 ASP B N 1
ATOM 2932 C CA . ASP B 1 55 ? -8.648 -34.719 -18.172 1 86.75 55 ASP B CA 1
ATOM 2933 C C . ASP B 1 55 ? -8.547 -34 -16.844 1 86.75 55 ASP B C 1
ATOM 2935 O O . ASP B 1 55 ? -7.727 -34.344 -15.992 1 86.75 55 ASP B O 1
ATOM 2939 N N . CYS B 1 56 ? -9.312 -32.938 -16.703 1 91.44 56 CYS B N 1
ATOM 2940 C CA . CYS B 1 56 ? -9.383 -32.219 -15.453 1 91.44 56 CYS B CA 1
ATOM 2941 C C . CYS B 1 56 ? -10.773 -32.312 -14.836 1 91.44 56 CYS B C 1
ATOM 2943 O O . CYS B 1 56 ? -11.781 -32.219 -15.547 1 91.44 56 CYS B O 1
ATOM 2945 N N . PRO B 1 57 ? -10.805 -32.562 -13.594 1 92.69 57 PRO B N 1
ATOM 2946 C CA . PRO B 1 57 ? -12.117 -32.531 -12.938 1 92.69 57 PRO B CA 1
ATOM 2947 C C . PRO B 1 57 ? -12.812 -31.172 -13.086 1 92.69 57 PRO B C 1
ATOM 2949 O O . PRO B 1 57 ? -12.148 -30.125 -13.062 1 92.69 57 PRO B O 1
ATOM 2952 N N . VAL B 1 58 ? -14.109 -31.234 -13.188 1 94.25 58 VAL B N 1
ATOM 2953 C CA . VAL B 1 58 ? -14.883 -30.016 -13.352 1 94.25 58 VAL B CA 1
ATOM 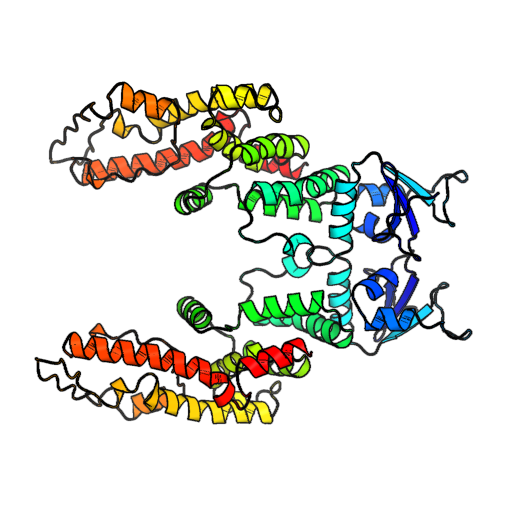2954 C C . VAL B 1 58 ? -15.664 -29.719 -12.07 1 94.25 58 VAL B C 1
ATOM 2956 O O . VAL B 1 58 ? -16.297 -30.609 -11.508 1 94.25 58 VAL B O 1
ATOM 2959 N N . MET B 1 59 ? -15.57 -28.547 -11.578 1 93.69 59 MET B N 1
ATOM 2960 C CA . MET B 1 59 ? -16.328 -28.078 -10.422 1 93.69 59 MET B CA 1
ATOM 2961 C C . MET B 1 59 ? -17.25 -26.922 -10.812 1 93.69 59 MET B C 1
ATOM 2963 O O . MET B 1 59 ? -16.797 -25.938 -11.406 1 93.69 59 MET B O 1
ATOM 2967 N N . ARG B 1 60 ? -18.5 -27.016 -10.438 1 94.62 60 ARG B N 1
ATOM 2968 C CA . ARG B 1 60 ? -19.469 -25.984 -10.773 1 94.62 60 ARG B CA 1
ATOM 2969 C C . ARG B 1 60 ? -19.766 -25.094 -9.57 1 94.62 60 ARG B C 1
ATOM 2971 O O . ARG B 1 60 ? -20.094 -25.594 -8.492 1 94.62 60 ARG B O 1
ATOM 2978 N N . LEU B 1 61 ? -19.578 -23.859 -9.719 1 96 61 LEU B N 1
ATOM 2979 C CA . LEU B 1 61 ? -19.844 -22.891 -8.656 1 96 61 LEU B CA 1
ATOM 2980 C C . LEU B 1 61 ? -21 -21.969 -9.031 1 96 61 LEU B C 1
ATOM 2982 O O . LEU B 1 61 ? -21.203 -21.672 -10.219 1 96 61 LEU B O 1
ATOM 2986 N N . ASN B 1 62 ? -21.75 -21.562 -8.008 1 95.75 62 ASN B N 1
ATOM 2987 C CA . ASN B 1 62 ? -22.875 -20.656 -8.203 1 95.75 62 ASN B CA 1
ATOM 2988 C C . ASN B 1 62 ? -22.5 -19.219 -7.852 1 95.75 62 ASN B C 1
ATOM 2990 O O . ASN B 1 62 ? -23.109 -18.609 -6.973 1 95.75 62 ASN B O 1
ATOM 2994 N N . ASP B 1 63 ? -21.453 -18.766 -8.398 1 97.19 63 ASP B N 1
ATOM 2995 C CA . ASP B 1 63 ? -20.984 -17.406 -8.141 1 97.19 63 ASP B CA 1
ATOM 2996 C C . ASP B 1 63 ? -21.219 -16.516 -9.352 1 97.19 63 ASP B C 1
ATOM 2998 O O . ASP B 1 63 ? -21.531 -17 -10.445 1 97.19 63 ASP B O 1
ATOM 3002 N N . ASP B 1 64 ? -21.172 -15.195 -9.109 1 97.19 64 ASP B N 1
ATOM 3003 C CA . ASP B 1 64 ? -21.203 -14.227 -10.203 1 97.19 64 ASP B CA 1
ATOM 3004 C C . ASP B 1 64 ? -19.891 -14.211 -10.977 1 97.19 64 ASP B C 1
ATOM 3006 O O . ASP B 1 64 ? -18.812 -14.266 -10.383 1 97.19 64 ASP B O 1
ATOM 3010 N N . LEU B 1 65 ? -19.969 -14.148 -12.297 1 97.38 65 LEU B N 1
ATOM 3011 C CA . LEU B 1 65 ? -18.812 -14.281 -13.172 1 97.38 65 LEU B CA 1
ATOM 3012 C C . LEU B 1 65 ? -17.812 -13.156 -12.914 1 97.38 65 LEU B C 1
ATOM 3014 O O . LEU B 1 65 ? -16.625 -13.414 -12.656 1 97.38 65 LEU B O 1
ATOM 3018 N N . PRO B 1 66 ? -18.25 -11.875 -12.867 1 97.56 66 PRO B N 1
ATOM 3019 C CA . PRO B 1 66 ? -17.266 -10.812 -12.633 1 97.56 66 PRO B CA 1
ATOM 3020 C C . PRO B 1 66 ? -16.594 -10.914 -11.273 1 97.56 66 PRO B C 1
ATOM 3022 O O . PRO B 1 66 ? -15.406 -10.617 -11.141 1 97.56 66 PRO B O 1
ATOM 3025 N N . ASP B 1 67 ? -17.312 -11.359 -10.305 1 97.94 67 ASP B N 1
ATOM 3026 C CA . ASP B 1 67 ? -16.75 -11.508 -8.969 1 97.94 67 ASP B CA 1
ATOM 3027 C C . ASP B 1 67 ? -15.672 -12.594 -8.945 1 97.94 67 ASP B C 1
ATOM 3029 O O . ASP B 1 67 ? -14.625 -12.414 -8.328 1 97.94 67 ASP B O 1
ATOM 3033 N N . PHE B 1 68 ? -15.977 -13.68 -9.648 1 98.31 68 PHE B N 1
ATOM 3034 C CA . PHE B 1 68 ? -15.031 -14.789 -9.672 1 98.31 68 PHE B CA 1
ATOM 3035 C C . PHE B 1 68 ? -13.766 -14.406 -10.43 1 98.31 68 PHE B C 1
ATOM 3037 O O . PHE B 1 68 ? -12.656 -14.75 -10.008 1 98.31 68 PHE B O 1
ATOM 3044 N N . VAL B 1 69 ? -13.938 -13.641 -11.484 1 98.12 69 VAL B N 1
ATOM 3045 C CA . VAL B 1 69 ? -12.805 -13.172 -12.266 1 98.12 69 VAL B CA 1
ATOM 3046 C C . VAL B 1 69 ? -11.922 -12.266 -11.406 1 98.12 69 VAL B C 1
ATOM 3048 O O . VAL B 1 69 ? -10.695 -12.422 -11.391 1 98.12 69 VAL B O 1
ATOM 3051 N N . ASP B 1 70 ? -12.508 -11.391 -10.656 1 97.69 70 ASP B N 1
ATOM 3052 C CA . ASP B 1 70 ? -11.75 -10.492 -9.789 1 97.69 70 ASP B CA 1
ATOM 3053 C C . ASP B 1 70 ? -10.984 -11.273 -8.727 1 97.69 70 ASP B C 1
ATOM 3055 O O . ASP B 1 70 ? -9.844 -10.93 -8.391 1 97.69 70 ASP B O 1
ATOM 3059 N N . LEU B 1 71 ? -11.648 -12.289 -8.234 1 98.06 71 LEU B N 1
ATOM 3060 C CA . LEU B 1 71 ? -10.984 -13.117 -7.234 1 98.06 71 LEU B CA 1
ATOM 3061 C C . LEU B 1 71 ? -9.75 -13.797 -7.824 1 98.06 71 LEU B C 1
ATOM 3063 O O . LEU B 1 71 ? -8.688 -13.805 -7.199 1 98.06 71 LEU B O 1
ATOM 3067 N N . LEU B 1 72 ? -9.875 -14.352 -9.062 1 98.06 72 LEU B N 1
ATOM 3068 C CA . LEU B 1 72 ? -8.742 -15.008 -9.711 1 98.06 72 LEU B CA 1
ATOM 3069 C C . LEU B 1 72 ? -7.625 -14.016 -9.992 1 98.06 72 LEU B C 1
ATOM 3071 O O . LEU B 1 72 ? -6.445 -14.359 -9.891 1 98.06 72 LEU B O 1
ATOM 3075 N N . LYS B 1 73 ? -7.984 -12.797 -10.312 1 97.5 73 LYS B N 1
ATOM 3076 C CA . LYS B 1 73 ? -6.969 -11.773 -10.539 1 97.5 73 LYS B CA 1
ATOM 3077 C C . LYS B 1 73 ? -6.133 -11.539 -9.281 1 97.5 73 LYS B C 1
ATOM 3079 O O . LYS B 1 73 ? -4.914 -11.367 -9.367 1 97.5 73 LYS B O 1
ATOM 3084 N N . VAL B 1 74 ? -6.766 -11.57 -8.148 1 97.62 74 VAL B N 1
ATOM 3085 C CA . VAL B 1 74 ? -6.047 -11.383 -6.895 1 97.62 74 VAL B CA 1
ATOM 3086 C C . VAL B 1 74 ? -5.094 -12.547 -6.66 1 97.62 74 VAL B C 1
ATOM 3088 O O . VAL B 1 74 ? -3.961 -12.352 -6.211 1 97.62 74 VAL B O 1
ATOM 3091 N N . LEU B 1 75 ? -5.504 -13.727 -6.992 1 97.06 75 LEU B N 1
ATOM 3092 C CA . LEU B 1 75 ? -4.742 -14.93 -6.672 1 97.06 75 LEU B CA 1
ATOM 3093 C C . LEU B 1 75 ? -3.59 -15.117 -7.652 1 97.06 75 LEU B C 1
ATOM 3095 O O . LEU B 1 75 ? -2.535 -15.648 -7.289 1 97.06 75 LEU B O 1
ATOM 3099 N N . TYR B 1 76 ? -3.791 -14.641 -8.922 1 96.44 76 TYR B N 1
ATOM 3100 C CA . TYR B 1 76 ? -2.818 -14.984 -9.953 1 96.44 76 TYR B CA 1
ATOM 3101 C C . TYR B 1 76 ? -1.998 -13.773 -10.359 1 96.44 76 TYR B C 1
ATOM 3103 O O . TYR B 1 76 ? -0.98 -13.906 -11.047 1 96.44 76 TYR B O 1
ATOM 3111 N N . HIS B 1 77 ? -2.402 -12.648 -9.977 1 93.19 77 HIS B N 1
ATOM 3112 C CA . HIS B 1 77 ? -1.667 -11.43 -10.289 1 93.19 77 HIS B CA 1
ATOM 3113 C C . HIS B 1 77 ? -1.128 -10.766 -9.023 1 93.19 77 HIS B C 1
ATOM 3115 O O . HIS B 1 77 ? -1.884 -10.156 -8.273 1 93.19 77 HIS B O 1
ATOM 3121 N N . PRO B 1 78 ? 0.186 -10.828 -9.055 1 88.88 78 PRO B N 1
ATOM 3122 C CA . PRO B 1 78 ? 0.756 -10.125 -7.906 1 88.88 78 PRO B CA 1
ATOM 3123 C C . PRO B 1 78 ? 0.46 -8.625 -7.93 1 88.88 78 PRO B C 1
ATOM 3125 O O . PRO B 1 78 ? 0.423 -8.016 -9 1 88.88 78 PRO B O 1
ATOM 3128 N N . PHE B 1 79 ? 0.069 -8.016 -6.941 1 93.06 79 PHE B N 1
ATOM 3129 C CA . PHE B 1 79 ? -0.105 -6.586 -6.746 1 93.06 79 PHE B CA 1
ATOM 3130 C C . PHE B 1 79 ? -1.389 -6.098 -7.41 1 93.06 79 PHE B C 1
ATOM 3132 O O . PHE B 1 79 ? -1.444 -4.977 -7.918 1 93.06 79 PHE B O 1
ATOM 3139 N N . TYR B 1 80 ? -2.398 -6.973 -7.652 1 95 80 TYR B N 1
ATOM 3140 C CA . TYR B 1 80 ? -3.67 -6.59 -8.258 1 95 80 TYR B CA 1
ATOM 3141 C C . TYR B 1 80 ? -4.262 -5.375 -7.551 1 95 80 TYR B C 1
ATOM 3143 O O . TYR B 1 80 ? -4.836 -4.492 -8.195 1 95 80 TYR B O 1
ATOM 3151 N N . PHE B 1 81 ? -4.09 -5.211 -6.246 1 95.19 81 PHE B N 1
ATOM 3152 C CA . PHE B 1 81 ? -4.672 -4.145 -5.441 1 95.19 81 PHE B CA 1
ATOM 3153 C C . PHE B 1 81 ? -3.973 -2.816 -5.707 1 95.19 81 PHE B C 1
ATOM 3155 O O . PHE B 1 81 ? -4.48 -1.756 -5.34 1 95.19 81 PHE B O 1
ATOM 3162 N N . ASP B 1 82 ? -2.795 -2.859 -6.398 1 92.81 82 ASP B N 1
ATOM 3163 C CA . ASP B 1 82 ? -2.104 -1.624 -6.758 1 92.81 82 ASP B CA 1
ATOM 3164 C C . ASP B 1 82 ? -2.861 -0.865 -7.844 1 92.81 82 ASP B C 1
ATOM 3166 O O . ASP B 1 82 ? -2.592 0.313 -8.086 1 92.81 82 ASP B O 1
ATOM 3170 N N . ASN B 1 83 ? -3.781 -1.576 -8.477 1 93.81 83 ASN B N 1
ATOM 3171 C CA . ASN B 1 83 ? -4.59 -0.931 -9.508 1 93.81 83 ASN B CA 1
ATOM 3172 C C . ASN B 1 83 ? -5.621 0.014 -8.898 1 93.81 83 ASN B C 1
ATOM 3174 O O . ASN B 1 83 ? -6.258 0.792 -9.617 1 93.81 83 ASN B O 1
ATOM 3178 N N . LEU B 1 84 ? -5.777 -0.066 -7.617 1 95 84 LEU B N 1
ATOM 3179 C CA . LEU B 1 84 ? -6.633 0.87 -6.895 1 95 84 LEU B CA 1
ATOM 3180 C C . LEU B 1 84 ? -5.828 2.066 -6.398 1 95 84 LEU B C 1
ATOM 3182 O O . LEU B 1 84 ? -4.949 1.918 -5.543 1 95 84 LEU B O 1
ATOM 3186 N N . ALA B 1 85 ? -6.148 3.168 -6.922 1 92.44 85 ALA B N 1
ATOM 3187 C CA . ALA B 1 85 ? -5.418 4.371 -6.523 1 92.44 85 ALA B CA 1
ATOM 3188 C C . ALA B 1 85 ? -5.609 4.664 -5.039 1 92.44 85 ALA B C 1
ATOM 3190 O O . ALA B 1 85 ? -6.703 4.484 -4.5 1 92.44 85 ALA B O 1
ATOM 3191 N N . PRO B 1 86 ? -4.547 5.148 -4.418 1 85.81 86 PRO B N 1
ATOM 3192 C CA . PRO B 1 86 ? -4.656 5.441 -2.988 1 85.81 86 PRO B CA 1
ATOM 3193 C C . PRO B 1 86 ? -5.738 6.477 -2.68 1 85.81 86 PRO B C 1
ATOM 3195 O O . PRO B 1 86 ? -6.34 6.441 -1.604 1 85.81 86 PRO B O 1
ATOM 3198 N N . ASP B 1 87 ? -5.965 7.355 -3.607 1 88.5 87 ASP B N 1
ATOM 3199 C CA . ASP B 1 87 ? -6.945 8.414 -3.383 1 88.5 87 ASP B CA 1
ATOM 3200 C C . ASP B 1 87 ? -8.258 8.117 -4.102 1 88.5 87 ASP B C 1
ATOM 3202 O O . ASP B 1 87 ? -9.055 9.016 -4.359 1 88.5 87 ASP B O 1
ATOM 3206 N N . ALA B 1 88 ? -8.422 6.855 -4.406 1 93.56 88 ALA B N 1
ATOM 3207 C CA . ALA B 1 88 ? -9.664 6.469 -5.078 1 93.56 88 ALA B CA 1
ATOM 3208 C C . ALA B 1 88 ? -10.883 6.852 -4.238 1 93.56 88 ALA B C 1
ATOM 3210 O O . ALA B 1 88 ? -10.867 6.715 -3.014 1 93.56 88 ALA B O 1
ATOM 3211 N N . ASP B 1 89 ? -11.922 7.309 -4.906 1 93.5 89 ASP B N 1
ATOM 3212 C CA . ASP B 1 89 ? -13.141 7.641 -4.176 1 93.5 89 ASP B CA 1
ATOM 3213 C C . ASP B 1 89 ? -13.852 6.379 -3.686 1 93.5 89 ASP B C 1
ATOM 3215 O O . ASP B 1 89 ? -13.531 5.273 -4.125 1 93.5 89 ASP B O 1
ATOM 3219 N N . LEU B 1 90 ? -14.781 6.52 -2.859 1 94.69 90 LEU B N 1
ATOM 3220 C CA . LEU B 1 90 ? -15.43 5.398 -2.186 1 94.69 90 LEU B CA 1
ATOM 3221 C C . LEU B 1 90 ? -16.156 4.508 -3.189 1 94.69 90 LEU B C 1
ATOM 3223 O O . LEU B 1 90 ? -16.156 3.283 -3.055 1 94.69 90 LEU B O 1
ATOM 3227 N N . ASN B 1 91 ? -16.828 5.121 -4.176 1 95.12 91 ASN B N 1
ATOM 3228 C CA . ASN B 1 91 ? -17.531 4.336 -5.188 1 95.12 91 ASN B CA 1
ATOM 3229 C C . ASN B 1 91 ? -16.578 3.404 -5.934 1 95.12 91 ASN B C 1
ATOM 3231 O O . ASN B 1 91 ? -16.875 2.227 -6.129 1 95.12 91 ASN B O 1
ATOM 3235 N N . THR B 1 92 ? -15.477 3.951 -6.324 1 96.25 92 THR B N 1
ATOM 3236 C CA . THR B 1 92 ? -14.461 3.176 -7.027 1 96.25 92 THR B CA 1
ATOM 3237 C C . THR B 1 92 ? -13.914 2.064 -6.133 1 96.25 92 THR B C 1
ATOM 3239 O O . THR B 1 92 ? -13.75 0.927 -6.578 1 96.25 92 THR B O 1
ATOM 3242 N N . LEU B 1 93 ? -13.672 2.402 -4.934 1 96.62 93 LEU B N 1
ATOM 3243 C CA . LEU B 1 93 ? -13.125 1.455 -3.965 1 96.62 93 LEU B CA 1
ATOM 3244 C C . LEU B 1 93 ? -14.094 0.297 -3.74 1 96.62 93 LEU B C 1
ATOM 3246 O O . LEU B 1 93 ? -13.703 -0.87 -3.812 1 96.62 93 LEU B O 1
ATOM 3250 N N . ILE B 1 94 ? -15.336 0.595 -3.57 1 96.5 94 ILE B N 1
ATOM 3251 C CA . ILE B 1 94 ? -16.344 -0.424 -3.297 1 96.5 94 ILE B CA 1
ATOM 3252 C C . ILE B 1 94 ? -16.516 -1.318 -4.523 1 96.5 94 ILE B C 1
ATOM 3254 O O . ILE B 1 94 ? -16.594 -2.543 -4.398 1 96.5 94 ILE B O 1
ATOM 3258 N N . THR B 1 95 ? -16.547 -0.693 -5.641 1 96.25 95 THR B N 1
ATOM 3259 C CA . THR B 1 95 ? -16.688 -1.449 -6.879 1 96.25 95 THR B CA 1
ATOM 3260 C C . THR B 1 95 ? -15.523 -2.408 -7.066 1 96.25 95 THR B C 1
ATOM 3262 O O . THR B 1 95 ? -15.703 -3.545 -7.504 1 96.25 95 THR B O 1
ATOM 3265 N N . PHE B 1 96 ? -14.391 -1.983 -6.738 1 97.56 96 PHE B N 1
ATOM 3266 C CA . PHE B 1 96 ? -13.164 -2.768 -6.891 1 97.56 96 PHE B CA 1
ATOM 3267 C C . PHE B 1 96 ? -13.172 -3.959 -5.941 1 97.56 96 PHE B C 1
ATOM 3269 O O . PHE B 1 96 ? -12.844 -5.078 -6.34 1 97.56 96 PHE B O 1
ATOM 3276 N N . ILE B 1 97 ? -13.609 -3.762 -4.648 1 97.44 97 ILE B N 1
ATOM 3277 C CA . ILE B 1 97 ? -13.344 -4.789 -3.65 1 97.44 97 ILE B CA 1
ATOM 3278 C C . ILE B 1 97 ? -14.594 -5.629 -3.426 1 97.44 97 ILE B C 1
ATOM 3280 O O . ILE B 1 97 ? -14.531 -6.703 -2.82 1 97.44 97 ILE B O 1
ATOM 3284 N N . SER B 1 98 ? -15.805 -5.215 -3.818 1 96.94 98 SER B N 1
ATOM 3285 C CA . SER B 1 98 ? -17.062 -5.844 -3.439 1 96.94 98 SER B CA 1
ATOM 3286 C C . SER B 1 98 ? -17.078 -7.328 -3.795 1 96.94 98 SER B C 1
ATOM 3288 O O . SER B 1 98 ? -17.312 -8.18 -2.934 1 96.94 98 SER B O 1
ATOM 3290 N N . GLY B 1 99 ? -16.75 -7.652 -5.062 1 97.75 99 GLY B N 1
ATOM 3291 C CA . GLY B 1 99 ? -16.75 -9.039 -5.488 1 97.75 99 GLY B CA 1
ATOM 3292 C C . GLY B 1 99 ? -15.688 -9.875 -4.785 1 97.75 99 GLY B C 1
ATOM 3293 O O . GLY B 1 99 ? -15.93 -11.031 -4.43 1 97.75 99 GLY B O 1
ATOM 3294 N N . ILE B 1 100 ? -14.516 -9.328 -4.531 1 98.44 100 ILE B N 1
ATOM 3295 C CA . ILE B 1 100 ? -13.414 -10.016 -3.877 1 98.44 100 ILE B CA 1
ATOM 3296 C C . ILE B 1 100 ? -13.758 -10.289 -2.416 1 98.44 100 ILE B C 1
ATOM 3298 O O . ILE B 1 100 ? -13.531 -11.391 -1.911 1 98.44 100 ILE B O 1
ATOM 3302 N N . LEU B 1 101 ? -14.359 -9.258 -1.763 1 98.25 101 LEU B N 1
ATOM 3303 C CA . LEU B 1 101 ? -14.75 -9.414 -0.366 1 98.25 101 LEU B CA 1
ATOM 3304 C C . LEU B 1 101 ? -15.82 -10.484 -0.215 1 98.25 101 LEU B C 1
ATOM 3306 O O . LEU B 1 101 ? -15.734 -11.336 0.668 1 98.25 101 LEU B O 1
ATOM 3310 N N . LYS B 1 102 ? -16.781 -10.477 -1.105 1 98 102 LYS B N 1
ATOM 3311 C CA . LYS B 1 102 ? -17.875 -11.445 -1.071 1 98 102 LYS B CA 1
ATOM 3312 C C . LYS B 1 102 ? -17.344 -12.875 -1.185 1 98 102 LYS B C 1
ATOM 3314 O O . LYS B 1 102 ? -17.641 -13.719 -0.338 1 98 102 LYS B O 1
ATOM 3319 N N . LEU B 1 103 ? -16.516 -13.086 -2.137 1 98.38 103 LEU B N 1
ATOM 3320 C CA . LEU B 1 103 ? -16.078 -14.445 -2.416 1 98.38 103 LEU B CA 1
ATOM 3321 C C . LEU B 1 103 ? -14.992 -14.875 -1.433 1 98.38 103 LEU B C 1
ATOM 3323 O O . LEU B 1 103 ? -14.906 -16.047 -1.07 1 98.38 103 LEU B O 1
ATOM 3327 N N . SER B 1 104 ? -14.125 -13.914 -0.994 1 98.06 104 SER B N 1
ATOM 3328 C CA . SER B 1 104 ? -13.133 -14.266 0.014 1 98.06 104 SER B CA 1
ATOM 3329 C C . SER B 1 104 ? -13.789 -14.641 1.336 1 98.06 104 SER B C 1
ATOM 3331 O O . SER B 1 104 ? -13.273 -15.477 2.084 1 98.06 104 SER B O 1
ATOM 3333 N N . THR B 1 105 ? -14.922 -14.016 1.635 1 97.44 105 THR B N 1
ATOM 3334 C CA . THR B 1 105 ? -15.703 -14.383 2.812 1 97.44 105 THR B CA 1
ATOM 3335 C C . THR B 1 105 ? -16.359 -15.742 2.619 1 97.44 105 THR B C 1
ATOM 3337 O O . THR B 1 105 ? -16.281 -16.609 3.492 1 97.44 105 THR B O 1
ATOM 3340 N N . LYS B 1 106 ? -16.984 -15.969 1.464 1 97.25 106 LYS B N 1
ATOM 3341 C CA . LYS B 1 106 ? -17.688 -17.203 1.146 1 97.25 106 LYS B CA 1
ATOM 3342 C C . LYS B 1 106 ? -16.75 -18.406 1.216 1 97.25 106 LYS B C 1
ATOM 3344 O O . LYS B 1 106 ? -17.109 -19.453 1.779 1 97.25 106 LYS B O 1
ATOM 3349 N N . TYR B 1 107 ? -15.555 -18.25 0.649 1 97.62 107 TYR B N 1
ATOM 3350 C CA . TYR B 1 107 ? -14.633 -19.375 0.531 1 97.62 107 TYR B CA 1
ATOM 3351 C C . TYR B 1 107 ? -13.578 -19.344 1.629 1 97.62 107 TYR B C 1
ATOM 3353 O O . TYR B 1 107 ? -12.57 -20.047 1.562 1 97.62 107 TYR B O 1
ATOM 3361 N N . ILE B 1 108 ? -13.727 -18.469 2.602 1 96.94 108 ILE B N 1
ATOM 3362 C CA . ILE B 1 108 ? -12.898 -18.359 3.797 1 96.94 108 ILE B CA 1
ATOM 3363 C C . ILE B 1 108 ? -11.438 -18.172 3.396 1 96.94 108 ILE B C 1
ATOM 3365 O O . ILE B 1 108 ? -10.578 -18.969 3.787 1 96.94 108 ILE B O 1
ATOM 3369 N N . MET B 1 109 ? -11.195 -17.188 2.59 1 97.31 109 MET B N 1
ATOM 3370 C CA . MET B 1 109 ? -9.852 -16.734 2.25 1 97.31 109 MET B CA 1
ATOM 3371 C C . MET B 1 109 ? -9.406 -15.617 3.186 1 97.31 109 MET B C 1
ATOM 3373 O O . MET B 1 109 ? -9.547 -14.438 2.861 1 97.31 109 MET B O 1
ATOM 3377 N N . ARG B 1 110 ? -8.797 -15.945 4.184 1 95.12 110 ARG B N 1
ATOM 3378 C CA . ARG B 1 110 ? -8.578 -15.062 5.324 1 95.12 110 ARG B CA 1
ATOM 3379 C C . ARG B 1 110 ? -7.715 -13.867 4.938 1 95.12 110 ARG B C 1
ATOM 3381 O O . ARG B 1 110 ? -8.047 -12.727 5.254 1 95.12 110 ARG B O 1
ATOM 3388 N N . HIS B 1 111 ? -6.645 -14.102 4.211 1 95.38 111 HIS B N 1
ATOM 3389 C CA . HIS B 1 111 ? -5.715 -13.023 3.887 1 95.38 111 HIS B CA 1
ATOM 3390 C C . HIS B 1 111 ? -6.324 -12.062 2.877 1 95.38 111 HIS B C 1
ATOM 3392 O O . HIS B 1 111 ? -6.16 -10.844 3.002 1 95.38 111 HIS B O 1
ATOM 3398 N N . VAL B 1 112 ? -6.98 -12.602 1.922 1 97.38 112 VAL B N 1
ATOM 3399 C CA . VAL B 1 112 ? -7.609 -11.773 0.898 1 97.38 112 VAL B CA 1
ATOM 3400 C C . VAL B 1 112 ? -8.734 -10.945 1.521 1 97.38 112 VAL B C 1
ATOM 3402 O O . VAL B 1 112 ? -8.859 -9.75 1.25 1 97.38 112 VAL B O 1
ATOM 3405 N N . ARG B 1 113 ? -9.523 -11.602 2.389 1 97.31 113 ARG B N 1
ATOM 3406 C CA . ARG B 1 113 ? -10.609 -10.922 3.086 1 97.31 113 ARG B CA 1
ATOM 3407 C C . ARG B 1 113 ? -10.078 -9.773 3.943 1 97.31 113 ARG B C 1
ATOM 3409 O O . ARG B 1 113 ? -10.609 -8.664 3.906 1 97.31 113 ARG B O 1
ATOM 3416 N N . GLN B 1 114 ? -9.062 -10.078 4.629 1 96.19 114 GLN B N 1
ATOM 3417 C CA . GLN B 1 114 ? -8.484 -9.07 5.516 1 96.19 114 GLN B CA 1
ATOM 3418 C C . GLN B 1 114 ? -7.965 -7.875 4.723 1 96.19 114 GLN B C 1
ATOM 3420 O O . GLN B 1 114 ? -8.078 -6.73 5.168 1 96.19 114 GLN B O 1
ATOM 3425 N N . LYS B 1 115 ? -7.328 -8.117 3.621 1 96.44 115 LYS B N 1
ATOM 3426 C CA . LYS B 1 115 ? -6.867 -7.023 2.771 1 96.44 115 LYS B CA 1
ATOM 3427 C C . LYS B 1 115 ? -8.039 -6.148 2.324 1 96.44 115 LYS B C 1
ATOM 3429 O O . LYS B 1 115 ? -7.941 -4.918 2.352 1 96.44 115 LYS B O 1
ATOM 3434 N N . CYS B 1 116 ? -9.141 -6.777 1.963 1 97.31 116 CYS B N 1
ATOM 3435 C CA . CYS B 1 116 ? -10.328 -6.039 1.547 1 97.31 116 CYS B CA 1
ATOM 3436 C C . CYS B 1 116 ? -10.859 -5.176 2.686 1 97.31 116 CYS B C 1
ATOM 3438 O O . CYS B 1 116 ? -11.219 -4.016 2.477 1 97.31 116 CYS B O 1
ATOM 3440 N N . ILE B 1 117 ? -10.859 -5.73 3.867 1 96.31 117 ILE B N 1
ATOM 3441 C CA . ILE B 1 117 ? -11.359 -5.02 5.039 1 96.31 117 ILE B CA 1
ATOM 3442 C C . ILE B 1 117 ? -10.461 -3.816 5.332 1 96.31 117 ILE B C 1
ATOM 3444 O O . ILE B 1 117 ? -10.961 -2.719 5.602 1 96.31 117 ILE B O 1
ATOM 3448 N N . SER B 1 118 ? -9.227 -4.027 5.207 1 94.44 118 SER B N 1
ATOM 3449 C CA . SER B 1 118 ? -8.281 -2.945 5.457 1 94.44 118 SER B CA 1
ATOM 3450 C C . SER B 1 118 ? -8.477 -1.802 4.469 1 94.44 118 SER B C 1
ATOM 3452 O O . SER B 1 118 ? -8.445 -0.631 4.852 1 94.44 118 SER B O 1
ATOM 3454 N N . VAL B 1 119 ? -8.633 -2.164 3.264 1 94.88 119 VAL B N 1
ATOM 3455 C CA . VAL B 1 119 ? -8.852 -1.171 2.217 1 94.88 119 VAL B CA 1
ATOM 3456 C C . VAL B 1 119 ? -10.148 -0.412 2.486 1 94.88 119 VAL B C 1
ATOM 3458 O O . VAL B 1 119 ? -10.195 0.814 2.363 1 94.88 119 VAL B O 1
ATOM 3461 N N . LEU B 1 120 ? -11.125 -1.142 2.828 1 93.94 120 LEU B N 1
ATOM 3462 C CA . LEU B 1 120 ? -12.422 -0.542 3.129 1 93.94 120 LEU B CA 1
ATOM 3463 C C . LEU B 1 120 ? -12.32 0.392 4.328 1 93.94 120 LEU B C 1
ATOM 3465 O O . LEU B 1 120 ? -12.852 1.504 4.301 1 93.94 120 LEU B O 1
ATOM 3469 N N . GLN B 1 121 ? -11.625 0.044 5.293 1 93 121 GLN B N 1
ATOM 3470 C CA . GLN B 1 121 ? -11.516 0.769 6.555 1 93 121 GLN B CA 1
ATOM 3471 C C . GLN B 1 121 ? -10.688 2.039 6.387 1 93 121 GLN B C 1
ATOM 3473 O O . GLN B 1 121 ? -10.703 2.914 7.254 1 93 121 GLN B O 1
ATOM 3478 N N . SER B 1 122 ? -9.969 2.111 5.266 1 91.25 122 SER B N 1
ATOM 3479 C CA . SER B 1 122 ? -9.227 3.336 5 1 91.25 122 SER B CA 1
ATOM 3480 C C . SER B 1 122 ? -10.164 4.52 4.797 1 91.25 122 SER B C 1
ATOM 3482 O O . SER B 1 122 ? -9.766 5.672 4.973 1 91.25 122 SER B O 1
ATOM 3484 N N . LYS B 1 123 ? -11.398 4.27 4.48 1 93.56 123 LYS B N 1
ATOM 3485 C CA . LYS B 1 123 ? -12.367 5.332 4.254 1 93.56 123 LYS B CA 1
ATOM 3486 C C . LYS B 1 123 ? -13.352 5.438 5.418 1 93.56 123 LYS B C 1
ATOM 3488 O O . LYS B 1 123 ? -14.211 6.324 5.434 1 93.56 123 LYS B O 1
ATOM 3493 N N . PHE B 1 124 ? -13.219 4.566 6.367 1 95.12 124 PHE B N 1
ATOM 3494 C CA . PHE B 1 124 ? -14.102 4.539 7.527 1 95.12 124 PHE B CA 1
ATOM 3495 C C . PHE B 1 124 ? -13.297 4.539 8.82 1 95.12 124 PHE B C 1
ATOM 3497 O O . PHE B 1 124 ? -12.57 3.586 9.102 1 95.12 124 PHE B O 1
ATOM 3504 N N . PRO B 1 125 ? -13.477 5.527 9.594 1 92.5 125 PRO B N 1
ATOM 3505 C CA . PRO B 1 125 ? -12.695 5.586 10.836 1 92.5 125 PRO B CA 1
ATOM 3506 C C . PRO B 1 125 ? -13.164 4.57 11.875 1 92.5 125 PRO B C 1
ATOM 3508 O O . PRO B 1 125 ? -14.352 4.238 11.938 1 92.5 125 PRO B O 1
ATOM 3511 N N . SER B 1 126 ? -12.125 4.043 12.578 1 87.5 126 SER B N 1
ATOM 3512 C CA . SER B 1 126 ? -12.422 3.117 13.664 1 87.5 126 SER B CA 1
ATOM 3513 C C . SER B 1 126 ? -12.039 3.711 15.016 1 87.5 126 SER B C 1
ATOM 3515 O O . SER B 1 126 ? -12.086 3.023 16.047 1 87.5 126 SER B O 1
ATOM 3517 N N . SER B 1 127 ? -11.672 4.969 15.008 1 92.19 127 SER B N 1
ATOM 3518 C CA . SER B 1 127 ? -11.32 5.707 16.219 1 92.19 127 SER B CA 1
ATOM 3519 C C . SER B 1 127 ? -11.688 7.184 16.094 1 92.19 127 SER B C 1
ATOM 3521 O O . SER B 1 127 ? -11.969 7.664 14.984 1 92.19 127 SER B O 1
ATOM 3523 N N . ILE B 1 128 ? -11.719 7.805 17.203 1 94.38 128 ILE B N 1
ATOM 3524 C CA . ILE B 1 128 ? -12.078 9.219 17.203 1 94.38 128 ILE B CA 1
ATOM 3525 C C . ILE B 1 128 ? -10.984 10.031 16.516 1 94.38 128 ILE B C 1
ATOM 3527 O O . ILE B 1 128 ? -11.273 11.023 15.844 1 94.38 128 ILE B O 1
ATOM 3531 N N . GLN B 1 129 ? -9.766 9.594 16.656 1 93.06 129 GLN B N 1
ATOM 3532 C CA . GLN B 1 129 ? -8.664 10.258 15.969 1 93.06 129 GLN B CA 1
ATOM 3533 C C . GLN B 1 129 ? -8.812 10.125 14.461 1 93.06 129 GLN B C 1
ATOM 3535 O O . GLN B 1 129 ? -8.578 11.086 13.719 1 93.06 129 GLN B O 1
ATOM 3540 N N . GLY B 1 130 ? -9.172 8.945 14.094 1 92.06 130 GLY B N 1
ATOM 3541 C CA . GLY B 1 130 ? -9.43 8.742 12.68 1 92.06 130 GLY B CA 1
ATOM 3542 C C . GLY B 1 130 ? -10.578 9.586 12.156 1 92.06 130 GLY B C 1
ATOM 3543 O O . GLY B 1 130 ? -10.516 10.094 11.031 1 92.06 130 GLY B O 1
ATOM 3544 N N . CYS B 1 131 ? -11.562 9.719 12.984 1 93.06 131 CYS B N 1
ATOM 3545 C CA . CYS B 1 131 ? -12.703 10.562 12.641 1 93.06 131 CYS B CA 1
ATOM 3546 C C . CYS B 1 131 ? -12.273 12.008 12.438 1 93.06 131 CYS B C 1
ATOM 3548 O O . CYS B 1 131 ? -12.617 12.633 11.43 1 93.06 131 CYS B O 1
ATOM 3550 N N . ASP B 1 132 ? -11.508 12.453 13.32 1 93.62 132 ASP B N 1
ATOM 3551 C CA . ASP B 1 132 ? -11.031 13.828 13.234 1 93.62 132 ASP B CA 1
ATOM 3552 C C . ASP B 1 132 ? -10.18 14.031 11.977 1 93.62 132 ASP B C 1
ATOM 3554 O O . ASP B 1 132 ? -10.289 15.062 11.312 1 93.62 132 ASP B O 1
ATOM 3558 N N . ALA B 1 133 ? -9.398 13.07 11.711 1 91.62 133 ALA B N 1
ATOM 3559 C CA . ALA B 1 133 ? -8.555 13.148 10.516 1 91.62 133 ALA B CA 1
ATOM 3560 C C . ALA B 1 133 ? -9.398 13.211 9.25 1 91.62 133 ALA B C 1
ATOM 3562 O O . ALA B 1 133 ? -9.125 14.008 8.352 1 91.62 133 ALA B O 1
ATOM 3563 N N . LEU B 1 134 ? -10.375 12.445 9.227 1 89.38 134 LEU B N 1
ATOM 3564 C CA . LEU B 1 134 ? -11.25 12.391 8.062 1 89.38 134 LEU B CA 1
ATOM 3565 C C . LEU B 1 134 ? -12.047 13.688 7.926 1 89.38 134 LEU B C 1
ATOM 3567 O O . LEU B 1 134 ? -12.188 14.219 6.82 1 89.38 134 LEU B O 1
ATOM 3571 N N . LEU B 1 135 ? -12.516 14.203 8.992 1 90.25 135 LEU B N 1
ATOM 3572 C CA . LEU B 1 135 ? -13.273 15.445 8.984 1 90.25 135 LEU B CA 1
ATOM 3573 C C . LEU B 1 135 ? -12.391 16.625 8.586 1 90.25 135 LEU B C 1
ATOM 3575 O O . LEU B 1 135 ? -12.828 17.516 7.852 1 90.25 135 LEU B O 1
ATOM 3579 N N . SER B 1 136 ? -11.172 16.578 9.031 1 90.31 136 SER B N 1
ATOM 3580 C CA . SER B 1 136 ? -10.227 17.625 8.688 1 90.31 136 SER B CA 1
ATOM 3581 C C . SER B 1 136 ? -9.875 17.594 7.207 1 90.31 136 SER B C 1
ATOM 3583 O O . SER B 1 136 ? -9.617 18.641 6.602 1 90.31 136 SER B O 1
ATOM 3585 N N . SER B 1 137 ? -9.859 16.406 6.656 1 87.62 137 SER B N 1
ATOM 3586 C CA . SER B 1 137 ? -9.555 16.25 5.238 1 87.62 137 SER B CA 1
ATOM 3587 C C . SER B 1 137 ? -10.703 16.75 4.371 1 87.62 137 SER B C 1
ATOM 3589 O O . SER B 1 137 ? -10.539 16.969 3.17 1 87.62 137 SER B O 1
ATOM 3591 N N . LYS B 1 138 ? -11.836 16.984 4.902 1 87.44 138 LYS B N 1
ATOM 3592 C CA . LYS B 1 138 ? -13.047 17.422 4.215 1 87.44 138 LYS B CA 1
ATOM 3593 C C . LYS B 1 138 ? -13.438 16.453 3.109 1 87.44 138 LYS B C 1
ATOM 3595 O O . LYS B 1 138 ? -13.883 16.859 2.035 1 87.44 138 LYS B O 1
ATOM 3600 N N . TYR B 1 139 ? -13.188 15.195 3.426 1 87.06 139 TYR B N 1
ATOM 3601 C CA . TYR B 1 139 ? -13.586 14.164 2.475 1 87.06 139 TYR B CA 1
ATOM 3602 C C . TYR B 1 139 ? -15.102 14.125 2.318 1 87.06 139 TYR B C 1
ATOM 3604 O O . TYR B 1 139 ? -15.836 14.109 3.311 1 87.06 139 TYR B O 1
ATOM 3612 N N . LEU B 1 140 ? -15.539 14.102 1.105 1 87.38 140 LEU B N 1
ATOM 3613 C CA . LEU B 1 140 ? -16.969 14.062 0.829 1 87.38 140 LEU B CA 1
ATOM 3614 C C . LEU B 1 140 ? -17.406 12.648 0.44 1 87.38 140 LEU B C 1
ATOM 3616 O O . LEU B 1 140 ? -16.859 12.062 -0.496 1 87.38 140 LEU B O 1
ATOM 3620 N N . TYR B 1 141 ? -18.359 12.156 1.192 1 91.88 141 TYR B N 1
ATOM 3621 C CA . TYR B 1 141 ? -18.891 10.828 0.909 1 91.88 141 TYR B CA 1
ATOM 3622 C C . TYR B 1 141 ? -20.016 10.906 -0.119 1 91.88 141 TYR B C 1
ATOM 3624 O O . TYR B 1 141 ? -21.031 11.57 0.108 1 91.88 141 TYR B O 1
ATOM 3632 N N . PRO B 1 142 ? -19.828 10.281 -1.171 1 91.25 142 PRO B N 1
ATOM 3633 C CA . PRO B 1 142 ? -20.969 10.195 -2.09 1 91.25 142 PRO B CA 1
ATOM 3634 C C . PRO B 1 142 ? -22.125 9.383 -1.521 1 91.25 142 PRO B C 1
ATOM 3636 O O . PRO B 1 142 ? -21.922 8.266 -1.047 1 91.25 142 PRO B O 1
ATOM 3639 N N . PRO B 1 143 ? -23.328 9.914 -1.624 1 90.25 143 PRO B N 1
ATOM 3640 C CA . PRO B 1 143 ? -24.469 9.219 -1.026 1 90.25 143 PRO B CA 1
ATOM 3641 C C . PRO B 1 143 ? -24.703 7.832 -1.628 1 90.25 143 PRO B C 1
ATOM 3643 O O . PRO B 1 143 ? -25.062 6.895 -0.91 1 90.25 143 PRO B O 1
ATOM 3646 N N . ASP B 1 144 ? -24.438 7.707 -2.891 1 90.88 144 ASP B N 1
ATOM 3647 C CA . ASP B 1 144 ? -24.672 6.43 -3.561 1 90.88 144 ASP B CA 1
ATOM 3648 C C . ASP B 1 144 ? -23.672 5.379 -3.109 1 90.88 144 ASP B C 1
ATOM 3650 O O . ASP B 1 144 ? -23.969 4.184 -3.105 1 90.88 144 ASP B O 1
ATOM 3654 N N . ALA B 1 145 ? -22.5 5.848 -2.764 1 92.81 145 ALA B N 1
ATOM 3655 C CA . ALA B 1 145 ? -21.453 4.926 -2.355 1 92.81 145 ALA B CA 1
ATOM 3656 C C . ALA B 1 145 ? -21.641 4.484 -0.906 1 92.81 145 ALA B C 1
ATOM 3658 O O . ALA B 1 145 ? -21.438 3.312 -0.578 1 92.81 145 ALA B O 1
ATOM 3659 N N . ILE B 1 146 ? -22.016 5.426 -0.073 1 94.19 146 ILE B N 1
ATOM 3660 C CA . ILE B 1 146 ? -22.141 5.133 1.351 1 94.19 146 ILE B CA 1
ATOM 3661 C C . ILE B 1 146 ? -23.266 4.125 1.575 1 94.19 146 ILE B C 1
ATOM 3663 O O . ILE B 1 146 ? -23.141 3.215 2.395 1 94.19 146 ILE B O 1
ATOM 3667 N N . VAL B 1 147 ? -24.328 4.266 0.836 1 94.31 147 VAL B N 1
ATOM 3668 C CA . VAL B 1 147 ? -25.484 3.389 1.013 1 94.31 147 VAL B CA 1
ATOM 3669 C C . VAL B 1 147 ? -25.141 1.983 0.521 1 94.31 147 VAL B C 1
ATOM 3671 O O . VAL B 1 147 ? -25.688 0.996 1.013 1 94.31 147 VAL B O 1
ATOM 3674 N N . ARG B 1 148 ? -24.219 1.843 -0.364 1 94.94 148 ARG B N 1
ATOM 3675 C CA . ARG B 1 148 ? -23.812 0.541 -0.875 1 94.94 148 ARG B CA 1
ATOM 3676 C C . ARG B 1 148 ? -22.891 -0.167 0.118 1 94.94 148 ARG B C 1
ATOM 3678 O O . ARG B 1 148 ? -22.828 -1.397 0.142 1 94.94 148 ARG B O 1
ATOM 3685 N N . ALA B 1 149 ? -22.219 0.613 0.902 1 96.69 149 ALA B N 1
ATOM 3686 C CA . ALA B 1 149 ? -21.281 0.057 1.866 1 96.69 149 ALA B CA 1
ATOM 3687 C C . ALA B 1 149 ? -22 -0.709 2.969 1 96.69 149 ALA B C 1
ATOM 3689 O O . ALA B 1 149 ? -21.469 -1.667 3.527 1 96.69 149 ALA B O 1
ATOM 3690 N N . ILE B 1 150 ? -23.234 -0.33 3.236 1 97 150 ILE B N 1
ATOM 3691 C CA . ILE B 1 150 ? -23.969 -0.88 4.367 1 97 150 ILE B CA 1
ATOM 3692 C C . ILE B 1 150 ? -24.359 -2.328 4.078 1 97 150 ILE B C 1
ATOM 3694 O O . ILE B 1 150 ? -23.953 -3.24 4.809 1 97 150 ILE B O 1
ATOM 3698 N N . PRO B 1 151 ? -25.062 -2.613 2.959 1 96.81 151 PRO B N 1
ATOM 3699 C CA . PRO B 1 151 ? -25.359 -4.02 2.684 1 96.81 151 PRO B CA 1
ATOM 3700 C C . PRO B 1 151 ? -24.094 -4.859 2.467 1 96.81 151 PRO B C 1
ATOM 3702 O O . PRO B 1 151 ? -24.062 -6.035 2.834 1 96.81 151 PRO B O 1
ATOM 3705 N N . LEU B 1 152 ? -23.109 -4.309 1.857 1 96.88 152 LEU B N 1
ATOM 3706 C CA . LEU B 1 152 ? -21.844 -5.02 1.654 1 96.88 152 LEU B CA 1
ATOM 3707 C C . LEU B 1 152 ? -21.25 -5.465 2.986 1 96.88 152 LEU B C 1
ATOM 3709 O O . LEU B 1 152 ? -20.828 -6.613 3.129 1 96.88 152 LEU B O 1
ATOM 3713 N N . ALA B 1 153 ? -21.219 -4.559 3.924 1 97.12 153 ALA B N 1
ATOM 3714 C CA . ALA B 1 153 ? -20.656 -4.852 5.242 1 97.12 153 ALA B CA 1
ATOM 3715 C C . ALA B 1 153 ? -21.516 -5.883 5.98 1 97.12 153 ALA B C 1
ATOM 3717 O O . ALA B 1 153 ? -20.984 -6.805 6.602 1 97.12 153 ALA B O 1
ATOM 3718 N N . ARG B 1 154 ? -22.797 -5.781 5.91 1 95.44 154 ARG B N 1
ATOM 3719 C CA . ARG B 1 154 ? -23.688 -6.688 6.613 1 95.44 154 ARG B CA 1
ATOM 3720 C C . ARG B 1 154 ? -23.609 -8.102 6.043 1 95.44 154 ARG B C 1
ATOM 3722 O O . ARG B 1 154 ? -23.484 -9.07 6.789 1 95.44 154 ARG B O 1
ATOM 3729 N N . GLU B 1 155 ? -23.625 -8.172 4.762 1 94.75 155 GLU B N 1
ATOM 3730 C CA . GLU B 1 155 ? -23.641 -9.461 4.086 1 94.75 155 GLU B CA 1
ATOM 3731 C C . GLU B 1 155 ? -22.312 -10.188 4.23 1 94.75 155 GLU B C 1
ATOM 3733 O O . GLU B 1 155 ? -22.25 -11.414 4.145 1 94.75 155 GLU B O 1
ATOM 3738 N N . ASN B 1 156 ? -21.25 -9.461 4.457 1 96.81 156 ASN B N 1
ATOM 3739 C CA . ASN B 1 156 ? -19.922 -10.062 4.504 1 96.81 156 ASN B CA 1
ATOM 3740 C C . ASN B 1 156 ? -19.312 -9.953 5.898 1 96.81 156 ASN B C 1
ATOM 3742 O O . ASN B 1 156 ? -18.109 -10.164 6.066 1 96.81 156 ASN B O 1
ATOM 3746 N N . VAL B 1 157 ? -20.062 -9.555 6.855 1 95.75 157 VAL B N 1
ATOM 3747 C CA . VAL B 1 157 ? -19.688 -9.547 8.266 1 95.75 157 VAL B CA 1
ATOM 3748 C C . VAL B 1 157 ? -18.5 -8.609 8.492 1 95.75 157 VAL B C 1
ATOM 3750 O O . VAL B 1 157 ? -17.484 -9.016 9.047 1 95.75 157 VAL B O 1
ATOM 3753 N N . VAL B 1 158 ? -18.609 -7.461 8.102 1 96.88 158 VAL B N 1
ATOM 3754 C CA . VAL B 1 158 ? -17.656 -6.395 8.383 1 96.88 158 VAL B CA 1
ATOM 3755 C C . VAL B 1 158 ? -18.344 -5.266 9.141 1 96.88 158 VAL B C 1
ATOM 3757 O O . VAL B 1 158 ? -18.453 -4.141 8.648 1 96.88 158 VAL B O 1
ATOM 3760 N N . PRO B 1 159 ? -18.75 -5.492 10.32 1 96.94 159 PRO B N 1
ATOM 3761 C CA . PRO B 1 159 ? -19.609 -4.555 11.031 1 96.94 159 PRO B CA 1
ATOM 3762 C C . PRO B 1 159 ? -18.859 -3.33 11.555 1 96.94 159 PRO B C 1
ATOM 3764 O O . PRO B 1 159 ? -19.484 -2.326 11.914 1 96.94 159 PRO B O 1
ATOM 3767 N N . GLU B 1 160 ? -17.594 -3.297 11.586 1 96.25 160 GLU B N 1
ATOM 3768 C CA . GLU B 1 160 ? -16.797 -2.221 12.18 1 96.25 160 GLU B CA 1
ATOM 3769 C C . GLU B 1 160 ? -17 -0.91 11.422 1 96.25 160 GLU B C 1
ATOM 3771 O O . GLU B 1 160 ? -16.781 0.171 11.977 1 96.25 160 GLU B O 1
ATOM 3776 N N . ILE B 1 161 ? -17.406 -0.984 10.18 1 97.12 161 ILE B N 1
ATOM 3777 C CA . ILE B 1 161 ? -17.516 0.239 9.391 1 97.12 161 ILE B CA 1
ATOM 3778 C C . ILE B 1 161 ? -18.938 0.785 9.5 1 97.12 161 ILE B C 1
ATOM 3780 O O . ILE B 1 161 ? -19.203 1.923 9.102 1 97.12 161 ILE B O 1
ATOM 3784 N N . LEU B 1 162 ? -19.875 0.062 10.047 1 97.38 162 LEU B N 1
ATOM 3785 C CA . LEU B 1 162 ? -21.312 0.35 9.977 1 97.38 162 LEU B CA 1
ATOM 3786 C C . LEU B 1 162 ? -21.656 1.608 10.766 1 97.38 162 LEU B C 1
ATOM 3788 O O . LEU B 1 162 ? -22.422 2.453 10.297 1 97.38 162 LEU B O 1
ATOM 3792 N N . PRO B 1 163 ? -21.109 1.773 11.961 1 97.12 163 PRO B N 1
ATOM 3793 C CA . PRO B 1 163 ? -21.5 2.973 12.711 1 97.12 163 PRO B CA 1
ATOM 3794 C C . PRO B 1 163 ? -21.234 4.262 11.93 1 97.12 163 PRO B C 1
ATOM 3796 O O . PRO B 1 163 ? -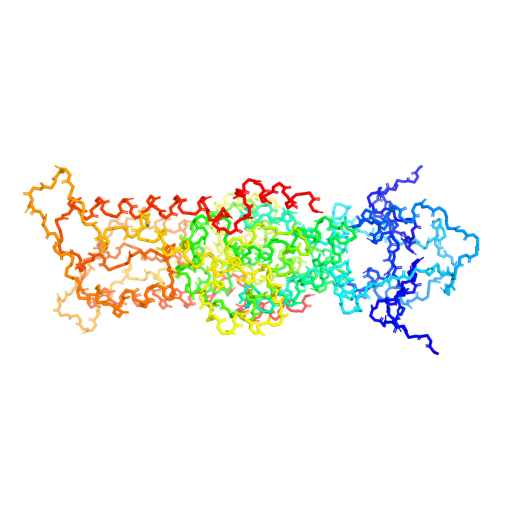22.109 5.133 11.867 1 97.12 163 PRO B O 1
ATOM 3799 N N . TRP B 1 164 ? -20.109 4.344 11.359 1 96.94 164 TRP B N 1
ATOM 3800 C CA . TRP B 1 164 ? -19.781 5.547 10.602 1 96.94 164 TRP B CA 1
ATOM 3801 C C . TRP B 1 164 ? -20.625 5.629 9.328 1 96.94 164 TRP B C 1
ATOM 3803 O O . TRP B 1 164 ? -21.047 6.711 8.93 1 96.94 164 TRP B O 1
ATOM 3813 N N . ALA B 1 165 ? -20.828 4.484 8.672 1 96.94 165 ALA B N 1
ATOM 3814 C CA . ALA B 1 165 ? -21.641 4.465 7.469 1 96.94 165 ALA B CA 1
ATOM 3815 C C . ALA B 1 165 ? -23.047 4.973 7.758 1 96.94 165 ALA B C 1
ATOM 3817 O O . ALA B 1 165 ? -23.609 5.766 6.992 1 96.94 165 ALA B O 1
ATOM 3818 N N . TYR B 1 166 ? -23.594 4.527 8.883 1 96.94 166 TYR B N 1
ATOM 3819 C CA . TYR B 1 166 ? -24.906 5 9.289 1 96.94 166 TYR B CA 1
ATOM 3820 C C . TYR B 1 166 ? -24.859 6.488 9.625 1 96.94 166 TYR B C 1
ATOM 3822 O O . TYR B 1 166 ? -25.766 7.242 9.227 1 96.94 166 TYR B O 1
ATOM 3830 N N . TYR B 1 167 ? -23.859 6.883 10.336 1 96.56 167 TYR B N 1
ATOM 3831 C CA . TYR B 1 167 ? -23.703 8.281 10.719 1 96.56 167 TYR B CA 1
ATOM 3832 C C . TYR B 1 167 ? -23.75 9.188 9.5 1 96.56 167 TYR B C 1
ATOM 3834 O O . TYR B 1 167 ? -24.5 10.172 9.477 1 96.56 167 TYR B O 1
ATOM 3842 N N . ILE B 1 168 ? -23.031 8.836 8.492 1 95.44 168 ILE B N 1
ATOM 3843 C CA . ILE B 1 168 ? -22.969 9.641 7.273 1 95.44 168 ILE B CA 1
ATOM 3844 C C . ILE B 1 168 ? -24.297 9.555 6.531 1 95.44 168 ILE B C 1
ATOM 3846 O O . ILE B 1 168 ? -24.75 10.539 5.945 1 95.44 168 ILE B O 1
ATOM 3850 N N . SER B 1 169 ? -24.938 8.453 6.586 1 95.25 169 SER B N 1
ATOM 3851 C CA . SER B 1 169 ? -26.188 8.234 5.852 1 95.25 169 SER B CA 1
ATOM 3852 C C . SER B 1 169 ? -27.328 9.047 6.441 1 95.25 169 SER B C 1
ATOM 3854 O O . SER B 1 169 ? -28.359 9.258 5.789 1 95.25 169 SER B O 1
ATOM 3856 N N . THR B 1 170 ? -27.188 9.43 7.691 1 93.81 170 THR B N 1
ATOM 3857 C CA . THR B 1 170 ? -28.219 10.242 8.32 1 93.81 170 THR B CA 1
ATOM 3858 C C . THR B 1 170 ? -28.328 11.602 7.637 1 93.81 170 THR B C 1
ATOM 3860 O O . THR B 1 170 ? -29.328 12.32 7.82 1 93.81 170 THR B O 1
ATOM 3863 N N . HIS B 1 171 ? -27.406 11.922 6.852 1 91.56 171 HIS B N 1
ATOM 3864 C CA . HIS B 1 171 ? -27.422 13.219 6.18 1 91.56 171 HIS B CA 1
ATOM 3865 C C . HIS B 1 171 ? -28.109 13.125 4.824 1 91.56 171 HIS B C 1
ATOM 3867 O O . HIS B 1 171 ? -28.312 14.141 4.152 1 91.56 171 HIS B O 1
ATOM 3873 N N . ILE B 1 172 ? -28.453 11.977 4.441 1 91.56 172 ILE B N 1
ATOM 3874 C CA . ILE B 1 172 ? -29.266 11.781 3.244 1 91.56 172 ILE B CA 1
ATOM 3875 C C . ILE B 1 172 ? -30.719 12.133 3.541 1 91.56 172 ILE B C 1
ATOM 3877 O O . ILE B 1 172 ? -31.219 11.836 4.625 1 91.56 172 ILE B O 1
ATOM 3881 N N . THR B 1 173 ? -31.328 12.812 2.594 1 90.88 173 THR B N 1
ATOM 3882 C CA . THR B 1 173 ? -32.719 13.227 2.807 1 90.88 173 THR B CA 1
ATOM 3883 C C . THR B 1 173 ? -33.594 12.008 2.996 1 90.88 173 THR B C 1
ATOM 3885 O O . THR B 1 173 ? -33.344 10.93 2.465 1 90.88 173 THR B O 1
ATOM 3888 N N . THR B 1 174 ? -34.688 12.25 3.773 1 91.06 174 THR B N 1
ATOM 3889 C CA . THR B 1 174 ? -35.625 11.172 4.066 1 91.06 174 THR B CA 1
ATOM 3890 C C . THR B 1 174 ? -36.188 10.578 2.779 1 91.06 174 THR B C 1
ATOM 3892 O O . THR B 1 174 ? -36.281 9.359 2.643 1 91.06 174 THR B O 1
ATOM 3895 N N . GLU B 1 175 ? -36.406 11.414 1.818 1 91.75 175 GLU B N 1
ATOM 3896 C CA . GLU B 1 175 ? -37 10.961 0.554 1 91.75 175 GLU B CA 1
ATOM 3897 C C . GLU B 1 175 ? -36 10.07 -0.21 1 91.75 175 GLU B C 1
ATOM 3899 O O . GLU B 1 175 ? -36.375 9 -0.693 1 91.75 175 GLU B O 1
ATOM 3904 N N . ASN B 1 176 ? -34.844 10.461 -0.227 1 92.19 176 ASN B N 1
ATOM 3905 C CA . ASN B 1 176 ? -33.812 9.695 -0.942 1 92.19 176 ASN B CA 1
ATOM 3906 C C . ASN B 1 176 ? -33.5 8.375 -0.24 1 92.19 176 ASN B C 1
ATOM 3908 O O . ASN B 1 176 ? -33.25 7.367 -0.894 1 92.19 176 ASN B O 1
ATOM 3912 N N . LEU B 1 177 ? -33.562 8.43 1.06 1 91.94 177 LEU B N 1
ATOM 3913 C CA . LEU B 1 177 ? -33.312 7.223 1.834 1 91.94 177 LEU B CA 1
ATOM 3914 C C . LEU B 1 177 ? -34.406 6.195 1.603 1 91.94 177 LEU B C 1
ATOM 3916 O O . LEU B 1 177 ? -34.125 5.02 1.367 1 91.94 177 LEU B O 1
ATOM 3920 N N . LEU B 1 178 ? -35.656 6.691 1.571 1 91.56 178 LEU B N 1
ATOM 3921 C CA . LEU B 1 178 ? -36.812 5.816 1.449 1 91.56 178 LEU B CA 1
ATOM 3922 C C . LEU B 1 178 ? -36.844 5.16 0.073 1 91.56 178 LEU B C 1
ATOM 3924 O O . LEU B 1 178 ? -37.25 4.004 -0.057 1 91.56 178 LEU B O 1
ATOM 3928 N N . HIS B 1 179 ? -36.344 5.824 -0.919 1 92.5 179 HIS B N 1
ATOM 3929 C CA . HIS B 1 179 ? -36.469 5.332 -2.285 1 92.5 179 HIS B CA 1
ATOM 3930 C C . HIS B 1 179 ? -35.188 4.633 -2.74 1 92.5 179 HIS B C 1
ATOM 3932 O O . HIS B 1 179 ? -35.125 4.105 -3.854 1 92.5 179 HIS B O 1
ATOM 3938 N N . ASN B 1 180 ? -34.219 4.645 -1.875 1 91.94 180 ASN B N 1
ATOM 3939 C CA . ASN B 1 180 ? -32.969 3.982 -2.248 1 91.94 180 ASN B CA 1
ATOM 3940 C C . ASN B 1 180 ? -33.156 2.473 -2.369 1 91.94 180 ASN B C 1
ATOM 3942 O O . ASN B 1 180 ? -33.594 1.818 -1.425 1 91.94 180 ASN B O 1
ATOM 3946 N N . PRO B 1 181 ? -32.844 1.931 -3.475 1 92.12 181 PRO B N 1
ATOM 3947 C CA . PRO B 1 181 ? -33.094 0.504 -3.686 1 92.12 181 PRO B CA 1
ATOM 3948 C C . PRO B 1 181 ? -32.031 -0.388 -3.033 1 92.12 181 PRO B C 1
ATOM 3950 O O . PRO B 1 181 ? -32.25 -1.591 -2.869 1 92.12 181 PRO B O 1
ATOM 3953 N N . CYS B 1 182 ? -30.938 0.111 -2.625 1 91.5 182 CYS B N 1
ATOM 3954 C CA . CYS B 1 182 ? -29.828 -0.684 -2.107 1 91.5 182 CYS B CA 1
ATOM 3955 C C . CYS B 1 182 ? -30.016 -0.97 -0.622 1 91.5 182 CYS B C 1
ATOM 3957 O O . CYS B 1 182 ? -29.547 -1.988 -0.118 1 91.5 182 CYS B O 1
ATOM 3959 N N . LEU B 1 183 ? -30.703 -0.124 0.073 1 93.69 183 LEU B N 1
ATOM 3960 C CA . LEU B 1 183 ? -30.844 -0.249 1.521 1 93.69 183 LEU B CA 1
ATOM 3961 C C . LEU B 1 183 ? -32.062 -1.063 1.889 1 93.69 183 LEU B C 1
ATOM 3963 O O . LEU B 1 183 ? -33.156 -0.834 1.347 1 93.69 183 LEU B O 1
ATOM 3967 N N . ALA B 1 184 ? -31.875 -1.977 2.746 1 94.38 184 ALA B N 1
ATOM 3968 C CA . ALA B 1 184 ? -33 -2.707 3.316 1 94.38 184 ALA B CA 1
ATOM 3969 C C . ALA B 1 184 ? -33.812 -1.821 4.258 1 94.38 184 ALA B C 1
ATOM 3971 O O . ALA B 1 184 ? -33.312 -0.814 4.762 1 94.38 184 ALA B O 1
ATOM 3972 N N . TRP B 1 185 ? -35 -2.209 4.535 1 94.19 185 TRP B N 1
ATOM 3973 C CA . TRP B 1 185 ? -35.875 -1.43 5.387 1 94.19 185 TRP B CA 1
ATOM 3974 C C . TRP B 1 185 ? -35.344 -1.321 6.801 1 94.19 185 TRP B C 1
ATOM 3976 O O . TRP B 1 185 ? -35.469 -0.288 7.457 1 94.19 185 TRP B O 1
ATOM 3986 N N . ARG B 1 186 ? -34.719 -2.289 7.227 1 94 186 ARG B N 1
ATOM 3987 C CA . ARG B 1 186 ? -34.094 -2.26 8.539 1 94 186 ARG B CA 1
ATOM 3988 C C . ARG B 1 186 ? -33.031 -1.161 8.617 1 94 186 ARG B C 1
ATOM 3990 O O . ARG B 1 186 ? -32.969 -0.41 9.594 1 94 186 ARG B O 1
ATOM 3997 N N . ASP B 1 187 ? -32.25 -1.039 7.582 1 95.56 187 ASP B N 1
ATOM 3998 C CA . ASP B 1 187 ? -31.172 -0.045 7.551 1 95.56 187 ASP B CA 1
ATOM 3999 C C . ASP B 1 187 ? -31.734 1.367 7.426 1 95.56 187 ASP B C 1
ATOM 4001 O O . ASP B 1 187 ? -31.219 2.307 8.031 1 95.56 187 ASP B O 1
ATOM 4005 N N . LYS B 1 188 ? -32.844 1.48 6.656 1 95.31 188 LYS B N 1
ATOM 4006 C CA . LYS B 1 188 ? -33.5 2.773 6.555 1 95.31 188 LYS B CA 1
ATOM 4007 C C . LYS B 1 188 ? -34.031 3.236 7.918 1 95.31 188 LYS B C 1
ATOM 4009 O O . LYS B 1 188 ? -33.844 4.402 8.281 1 95.31 188 LYS B O 1
ATOM 4014 N N . THR B 1 189 ? -34.531 2.271 8.641 1 95 189 THR B N 1
ATOM 4015 C CA . THR B 1 189 ? -35.062 2.559 9.969 1 95 189 THR B CA 1
ATOM 4016 C C . THR B 1 189 ? -33.938 2.984 10.922 1 95 189 THR B C 1
ATOM 4018 O O . THR B 1 189 ? -34.094 3.941 11.68 1 95 189 THR B O 1
ATOM 4021 N N . LEU B 1 190 ? -32.875 2.348 10.844 1 95.19 190 LEU B N 1
ATOM 4022 C CA . LEU B 1 190 ? -31.75 2.66 11.719 1 95.19 190 LEU B CA 1
ATOM 4023 C C . LEU B 1 190 ? -31.188 4.047 11.414 1 95.19 190 LEU B C 1
ATOM 4025 O O . LEU B 1 190 ? -30.797 4.781 12.328 1 95.19 190 LEU B O 1
ATOM 4029 N N . CYS B 1 191 ? -31.156 4.398 10.188 1 95.06 191 CYS B N 1
ATOM 4030 C CA . CYS B 1 191 ? -30.688 5.723 9.805 1 95.06 191 CYS B CA 1
ATOM 4031 C C . CYS B 1 191 ? -31.609 6.812 10.336 1 95.06 191 CYS B C 1
ATOM 4033 O O . CYS B 1 191 ? -31.141 7.812 10.883 1 95.06 191 CYS B O 1
ATOM 4035 N N . LEU B 1 192 ? -32.875 6.578 10.195 1 93.94 192 LEU B N 1
ATOM 4036 C CA . LEU B 1 192 ? -33.844 7.578 10.633 1 93.94 192 LEU B CA 1
ATOM 4037 C C . LEU B 1 192 ? -33.844 7.688 12.156 1 93.94 192 LEU B C 1
ATOM 4039 O O . LEU B 1 192 ? -33.875 8.789 12.703 1 93.94 192 LEU B O 1
ATOM 4043 N N . ALA B 1 193 ? -33.875 6.555 12.781 1 94 193 ALA B N 1
ATOM 4044 C CA . ALA B 1 193 ? -33.781 6.559 14.242 1 94 193 ALA B CA 1
ATOM 4045 C C . ALA B 1 193 ? -32.469 7.184 14.727 1 94 193 ALA B C 1
ATOM 4047 O O . ALA B 1 193 ? -32.469 7.926 15.711 1 94 193 ALA B O 1
ATOM 4048 N N . GLY B 1 194 ? -31.453 6.867 14.047 1 95.69 194 GLY B N 1
ATOM 4049 C CA . GLY B 1 194 ? -30.141 7.414 14.398 1 95.69 194 GLY B CA 1
ATOM 4050 C C . GLY B 1 194 ? -30.078 8.922 14.258 1 95.69 194 GLY B C 1
ATOM 4051 O O . GLY B 1 194 ? -29.438 9.602 15.062 1 95.69 194 GLY B O 1
ATOM 4052 N N . LYS B 1 195 ? -30.766 9.398 13.273 1 94.69 195 LYS B N 1
ATOM 4053 C CA . LYS B 1 195 ? -30.797 10.844 13.055 1 94.69 195 LYS B CA 1
ATOM 4054 C C . LYS B 1 195 ? -31.375 11.57 14.273 1 94.69 195 LYS B C 1
ATOM 4056 O O . LYS B 1 195 ? -30.828 12.578 14.719 1 94.69 195 LYS B O 1
ATOM 4061 N N . GLU B 1 196 ? -32.375 11.047 14.781 1 93.62 196 GLU B N 1
ATOM 4062 C CA . GLU B 1 196 ? -33 11.625 15.969 1 93.62 196 GLU B CA 1
ATOM 4063 C C . GLU B 1 196 ? -32.094 11.508 17.188 1 93.62 196 GLU B C 1
ATOM 4065 O O . GLU B 1 196 ? -31.969 12.453 17.969 1 93.62 196 GLU B O 1
ATOM 4070 N N . ARG B 1 197 ? -31.547 10.406 17.328 1 95.56 197 ARG B N 1
ATOM 4071 C CA . ARG B 1 197 ? -30.688 10.148 18.484 1 95.56 197 ARG B CA 1
ATOM 4072 C C . ARG B 1 197 ? -29.422 11.008 18.406 1 95.56 197 ARG B C 1
ATOM 4074 O O . ARG B 1 197 ? -28.938 11.477 19.438 1 95.56 197 ARG B O 1
ATOM 4081 N N . LEU B 1 198 ? -28.922 11.195 17.203 1 96.25 198 LEU B N 1
ATOM 4082 C CA . LEU B 1 198 ? -27.75 12.039 17.016 1 96.25 198 LEU B CA 1
ATOM 4083 C C . LEU B 1 198 ? -28.062 13.492 17.344 1 96.25 198 LEU B C 1
ATOM 4085 O O . LEU B 1 198 ? -27.234 14.203 17.906 1 96.25 198 LEU B O 1
ATOM 4089 N N . TRP B 1 199 ? -29.234 13.891 16.984 1 93.75 199 TRP B N 1
ATOM 4090 C CA . TRP B 1 199 ? -29.656 15.234 17.328 1 93.75 199 TRP B CA 1
ATOM 4091 C C . TRP B 1 199 ? -29.734 15.414 18.844 1 93.75 199 TRP B C 1
ATOM 4093 O O . TRP B 1 199 ? -29.266 16.422 19.375 1 93.75 199 TRP B O 1
ATOM 4103 N N . ASP B 1 200 ? -30.266 14.453 19.469 1 93.5 200 ASP B N 1
ATOM 4104 C CA . ASP B 1 200 ? -30.328 14.5 20.922 1 93.5 200 ASP B CA 1
ATOM 4105 C C . ASP B 1 200 ? -28.938 14.539 21.547 1 93.5 200 ASP B C 1
ATOM 4107 O O . ASP B 1 200 ? -28.703 15.281 22.5 1 93.5 200 ASP B O 1
ATOM 4111 N N . ALA B 1 201 ? -28.094 13.742 21 1 95.19 201 ALA B N 1
ATOM 4112 C CA . ALA B 1 201 ? -26.719 13.711 21.5 1 95.19 201 ALA B CA 1
ATOM 4113 C C . ALA B 1 201 ? -26.016 15.047 21.266 1 95.19 201 ALA B C 1
ATOM 4115 O O . ALA B 1 201 ? -25.219 15.492 22.094 1 95.19 201 ALA B O 1
ATOM 4116 N N . GLN B 1 202 ? -26.312 15.633 20.172 1 92.94 202 GLN B N 1
ATOM 4117 C CA . GLN B 1 202 ? -25.719 16.922 19.875 1 92.94 202 GLN B CA 1
ATOM 4118 C C . GLN B 1 202 ? -26.172 17.984 20.875 1 92.94 202 GLN B C 1
ATOM 4120 O O . GLN B 1 202 ? -25.344 18.781 21.359 1 92.94 202 GLN B O 1
ATOM 4125 N N . LYS B 1 203 ? -27.359 17.875 21.25 1 89.94 203 LYS B N 1
ATOM 4126 C CA . LYS B 1 203 ? -27.938 18.859 22.156 1 89.94 203 LYS B CA 1
ATOM 4127 C C . LYS B 1 203 ? -27.469 18.625 23.594 1 89.94 203 LYS B C 1
ATOM 4129 O O . LYS 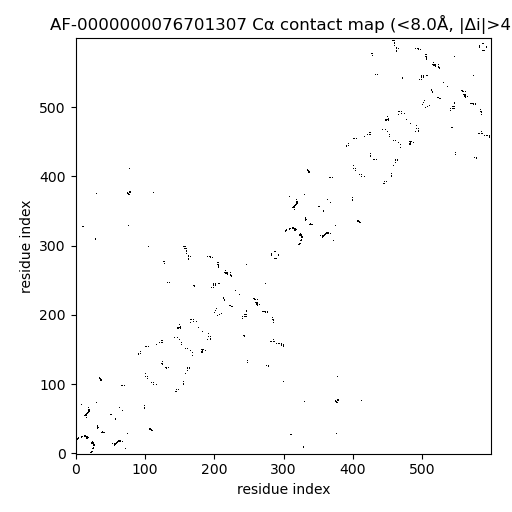B 1 203 ? -27.25 19.578 24.344 1 89.94 203 LYS B O 1
ATOM 4134 N N . THR B 1 204 ? -27.203 17.422 23.891 1 92 204 THR B N 1
ATOM 4135 C CA . THR B 1 204 ? -27.031 17.109 25.312 1 92 204 THR B CA 1
ATOM 4136 C C . THR B 1 204 ? -25.578 16.75 25.609 1 92 204 THR B C 1
ATOM 4138 O O . THR B 1 204 ? -25.109 16.953 26.734 1 92 204 THR B O 1
ATOM 4141 N N . LEU B 1 205 ? -24.906 16.25 24.609 1 93.75 205 LEU B N 1
ATOM 4142 C CA . LEU B 1 205 ? -23.594 15.672 24.906 1 93.75 205 LEU B CA 1
ATOM 4143 C C . LEU B 1 205 ? -22.484 16.484 24.25 1 93.75 205 LEU B C 1
ATOM 4145 O O . LEU B 1 205 ? -21.547 16.906 24.922 1 93.75 205 LEU B O 1
ATOM 4149 N N . THR B 1 206 ? -22.562 16.812 23.016 1 94.44 206 THR B N 1
ATOM 4150 C CA . THR B 1 206 ? -21.406 17.328 22.297 1 94.44 206 THR B CA 1
ATOM 4151 C C . THR B 1 206 ? -21.469 18.844 22.172 1 94.44 206 THR B C 1
ATOM 4153 O O . THR B 1 206 ? -20.453 19.516 22.219 1 94.44 206 THR B O 1
ATOM 4156 N N . HIS B 1 207 ? -22.656 19.391 21.984 1 91 207 HIS B N 1
ATOM 4157 C CA . HIS B 1 207 ? -22.812 20.828 21.797 1 91 207 HIS B CA 1
ATOM 4158 C C . HIS B 1 207 ? -23.812 21.406 22.812 1 91 207 HIS B C 1
ATOM 4160 O O . HIS B 1 207 ? -24.594 22.297 22.469 1 91 207 HIS B O 1
ATOM 4166 N N . SER B 1 208 ? -23.766 20.953 23.969 1 88.06 208 SER B N 1
ATOM 4167 C CA . SER B 1 208 ? -24.719 21.391 24.984 1 88.06 208 SER B CA 1
ATOM 4168 C C . SER B 1 208 ? -24.547 22.875 25.312 1 88.06 208 SER B C 1
ATOM 4170 O O . SER B 1 208 ? -25.516 23.562 25.625 1 88.06 208 SER B O 1
ATOM 4172 N N . PHE B 1 209 ? -23.359 23.422 25.109 1 86.19 209 PHE B N 1
ATOM 4173 C CA . PHE B 1 209 ? -23.016 24.797 25.453 1 86.19 209 PHE B CA 1
ATOM 4174 C C . PHE B 1 209 ? -23.734 25.766 24.516 1 86.19 209 PHE B C 1
ATOM 4176 O O . PHE B 1 209 ? -23.812 26.969 24.797 1 86.19 209 PHE B O 1
ATOM 4183 N N . LEU B 1 210 ? -24.188 25.25 23.359 1 83.56 210 LEU B N 1
ATOM 4184 C CA . LEU B 1 210 ? -24.922 26.094 22.422 1 83.56 210 LEU B CA 1
ATOM 4185 C C . LEU B 1 210 ? -26.375 26.25 22.859 1 83.56 210 LEU B C 1
ATOM 4187 O O . LEU B 1 210 ? -27.078 27.141 22.375 1 83.56 210 LEU B O 1
ATOM 4191 N N . PHE B 1 211 ? -26.766 25.375 23.797 1 81.38 211 PHE B N 1
ATOM 4192 C CA . PHE B 1 211 ? -28.172 25.359 24.203 1 81.38 211 PHE B CA 1
ATOM 4193 C C . PHE B 1 211 ? -28.312 25.781 25.656 1 81.38 211 PHE B C 1
ATOM 4195 O O . PHE B 1 211 ? -29.312 26.422 26.031 1 81.38 211 PHE B O 1
ATOM 4202 N N . THR B 1 212 ? -27.406 25.328 26.391 1 80.69 212 THR B N 1
ATOM 4203 C CA . THR B 1 212 ? -27.422 25.688 27.812 1 80.69 212 THR B CA 1
ATOM 4204 C C . THR B 1 212 ? -26.031 26.156 28.25 1 80.69 212 THR B C 1
ATOM 4206 O O . THR B 1 212 ? -25.047 25.453 28.078 1 80.69 212 THR B O 1
ATOM 4209 N N . PHE B 1 213 ? -26.016 27.344 28.719 1 82.88 213 PHE B N 1
ATOM 4210 C CA . PHE B 1 213 ? -24.75 27.891 29.188 1 82.88 213 PHE B CA 1
ATOM 4211 C C . PHE B 1 213 ? -24.5 27.531 30.641 1 82.88 213 PHE B C 1
ATOM 4213 O O . PHE B 1 213 ? -25.375 27.734 31.5 1 82.88 213 PHE B O 1
ATOM 4220 N N . ASP B 1 214 ? -23.406 26.938 30.828 1 82.88 214 ASP B N 1
ATOM 4221 C CA . ASP B 1 214 ? -22.969 26.625 32.188 1 82.88 214 ASP B CA 1
ATOM 4222 C C . ASP B 1 214 ? -21.672 27.359 32.531 1 82.88 214 ASP B C 1
ATOM 4224 O O . ASP B 1 214 ? -20.609 27.047 32 1 82.88 214 ASP B O 1
ATOM 4228 N N . ARG B 1 215 ? -21.875 28.25 33.438 1 86.38 215 ARG B N 1
ATOM 4229 C CA . ARG B 1 215 ? -20.75 29.094 33.812 1 86.38 215 ARG B CA 1
ATOM 4230 C C . ARG B 1 215 ? -19.703 28.297 34.562 1 86.38 215 ARG B C 1
ATOM 4232 O O . ARG B 1 215 ? -20.047 27.453 35.406 1 86.38 215 ARG B O 1
ATOM 4239 N N . SER B 1 216 ? -18.469 28.625 34.281 1 90.12 216 SER B N 1
ATOM 4240 C CA . SER B 1 216 ? -17.375 27.953 34.969 1 90.12 216 SER B CA 1
ATOM 4241 C C . SER B 1 216 ? -17.312 28.391 36.438 1 90.12 216 SER B C 1
ATOM 4243 O O . SER B 1 216 ? -17.562 29.547 36.75 1 90.12 216 SER B O 1
ATOM 4245 N N . PRO B 1 217 ? -17.078 27.469 37.312 1 89.44 217 PRO B N 1
ATOM 4246 C CA . PRO B 1 217 ? -16.922 27.844 38.719 1 89.44 217 PRO B CA 1
ATOM 4247 C C . PRO B 1 217 ? -15.781 28.828 38.938 1 89.44 217 PRO B C 1
ATOM 4249 O O . PRO B 1 217 ? -15.781 29.562 39.938 1 89.44 217 PRO B O 1
ATOM 4252 N N . GLN B 1 218 ? -14.906 28.875 38 1 90.19 218 GLN B N 1
ATOM 4253 C CA . GLN B 1 218 ? -13.734 29.75 38.125 1 90.19 218 GLN B CA 1
ATOM 4254 C C . GLN B 1 218 ? -13.945 31.062 37.406 1 90.19 218 GLN B C 1
ATOM 4256 O O . GLN B 1 218 ? -13.016 31.859 37.281 1 90.19 218 GLN B O 1
ATOM 4261 N N . CYS B 1 219 ? -15.211 31.219 36.906 1 90 219 CYS B N 1
ATOM 4262 C CA . CYS B 1 219 ? -15.516 32.438 36.188 1 90 219 CYS B CA 1
ATOM 4263 C C . CYS B 1 219 ? -15.516 33.656 37.125 1 90 219 CYS B C 1
ATOM 4265 O O . CYS B 1 219 ? -16.203 33.656 38.125 1 90 219 CYS B O 1
ATOM 4267 N N . ILE B 1 220 ? -14.773 34.625 36.75 1 85.12 220 ILE B N 1
ATOM 4268 C CA . ILE B 1 220 ? -14.703 35.844 37.562 1 85.12 220 ILE B CA 1
ATOM 4269 C C . ILE B 1 220 ? -15.523 36.938 36.906 1 85.12 220 ILE B C 1
ATOM 4271 O O . ILE B 1 220 ? -15.953 37.875 37.594 1 85.12 220 ILE B O 1
ATOM 4275 N N . SER B 1 221 ? -15.727 36.906 35.656 1 84.62 221 SER B N 1
ATOM 4276 C CA . SER B 1 221 ? -16.391 37.969 34.875 1 84.62 221 SER B CA 1
ATOM 4277 C C . SER B 1 221 ? -17.906 37.812 34.969 1 84.62 221 SER B C 1
ATOM 4279 O O . SER B 1 221 ? -18.656 38.656 34.469 1 84.62 221 SER B O 1
ATOM 4281 N N . LEU B 1 222 ? -18.422 36.844 35.656 1 82.38 222 LEU B N 1
ATOM 4282 C CA . LEU B 1 222 ? -19.844 36.562 35.812 1 82.38 222 LEU B CA 1
ATOM 4283 C C . LEU B 1 222 ? -20.516 36.5 34.438 1 82.38 222 LEU B C 1
ATOM 4285 O O . LEU B 1 222 ? -21.516 37.156 34.219 1 82.38 222 LEU B O 1
ATOM 4289 N N . CYS B 1 223 ? -19.672 35.75 33.562 1 83.88 223 CYS B N 1
ATOM 4290 C CA . CYS B 1 223 ? -20.156 35.594 32.219 1 83.88 223 CYS B CA 1
ATOM 4291 C C . CYS B 1 223 ? -21.594 35.094 32.188 1 83.88 223 CYS B C 1
ATOM 4293 O O . CYS B 1 223 ? -22.016 34.344 33.062 1 83.88 223 CYS B O 1
ATOM 4295 N N . ASN B 1 224 ? -22.406 35.781 31.469 1 72.56 224 ASN B N 1
ATOM 4296 C CA . ASN B 1 224 ? -23.781 35.375 31.219 1 72.56 224 ASN B CA 1
ATOM 4297 C C . ASN B 1 224 ? -24.062 35.25 29.734 1 72.56 224 ASN B C 1
ATOM 4299 O O . ASN B 1 224 ? -23.656 36.125 28.953 1 72.56 224 ASN B O 1
ATOM 4303 N N . GLN B 1 225 ? -23.781 34.156 29.188 1 61.53 225 GLN B N 1
ATOM 4304 C CA . GLN B 1 225 ? -24.047 34.031 27.766 1 61.53 225 GLN B CA 1
ATOM 4305 C C . GLN B 1 225 ? -25.531 33.812 27.484 1 61.53 225 GLN B C 1
ATOM 4307 O O . GLN B 1 225 ? -26.141 32.906 28.047 1 61.53 225 GLN B O 1
ATOM 4312 N N . THR B 1 226 ? -26.172 34.938 27.344 1 55.22 226 THR B N 1
ATOM 4313 C CA . THR B 1 226 ? -27.484 34.719 26.75 1 55.22 226 THR B CA 1
ATOM 4314 C C . THR B 1 226 ? -27.344 34.156 25.328 1 55.22 226 THR B C 1
ATOM 4316 O O . THR B 1 226 ? -26.719 34.75 24.469 1 55.22 226 THR B O 1
ATOM 4319 N N . TYR B 1 227 ? -26.922 32.969 25.188 1 53.03 227 TYR B N 1
ATOM 4320 C CA . TYR B 1 227 ? -26.906 32.469 23.828 1 53.03 227 TYR B CA 1
ATOM 4321 C C . TYR B 1 227 ? -28.016 33.062 22.984 1 53.03 227 TYR B C 1
ATOM 4323 O O . TYR B 1 227 ? -29.188 33.062 23.391 1 53.03 227 TYR B O 1
ATOM 4331 N N . GLN B 1 228 ? -27.797 34.344 22.609 1 48.84 228 GLN B N 1
ATOM 4332 C CA . GLN B 1 228 ? -28.734 34.938 21.672 1 48.84 228 GLN B CA 1
ATOM 4333 C C . GLN B 1 228 ? -29.312 33.906 20.703 1 48.84 228 GLN B C 1
ATOM 4335 O O . GLN B 1 228 ? -28.578 33.062 20.203 1 48.84 228 GLN B O 1
ATOM 4340 N N . LEU B 1 229 ? -30.422 33.438 20.828 1 47.5 229 LEU B N 1
ATOM 4341 C CA . LEU B 1 229 ? -31.391 32.688 20.016 1 47.5 229 LEU B CA 1
ATOM 4342 C C . LEU B 1 229 ? -31.219 33 18.531 1 47.5 229 LEU B C 1
ATOM 4344 O O . LEU B 1 229 ? -32.031 32.594 17.703 1 47.5 229 LEU B O 1
ATOM 4348 N N . ASP B 1 230 ? -30.594 33.938 18.156 1 48.03 230 ASP B N 1
ATOM 4349 C CA . ASP B 1 230 ? -30.734 34.125 16.719 1 48.03 230 ASP B CA 1
ATOM 4350 C C . ASP B 1 230 ? -30.391 32.844 15.945 1 48.03 230 ASP B C 1
ATOM 4352 O O . ASP B 1 230 ? -31.016 32.531 14.93 1 48.03 230 ASP B O 1
ATOM 4356 N N . ARG B 1 231 ? -29.266 32.25 16.125 1 49.84 231 ARG B N 1
ATOM 4357 C CA . ARG B 1 231 ? -28.984 30.938 15.531 1 49.84 231 ARG B CA 1
ATOM 4358 C C . ARG B 1 231 ? -29.953 29.875 16.062 1 49.84 231 ARG B C 1
ATOM 4360 O O . ARG B 1 231 ? -30.016 28.766 15.539 1 49.84 231 ARG B O 1
ATOM 4367 N N . GLN B 1 232 ? -30.547 30.328 17.203 1 56.72 232 GLN B N 1
ATOM 4368 C CA . GLN B 1 232 ? -31.594 29.547 17.844 1 56.72 232 GLN B CA 1
ATOM 4369 C C . GLN B 1 232 ? -32.969 29.891 17.234 1 56.72 232 GLN B C 1
ATOM 4371 O O . GLN B 1 232 ? -34 29.594 17.828 1 56.72 232 GLN B O 1
ATOM 4376 N N . THR B 1 233 ? -32.656 30.656 16.203 1 60.56 233 THR B N 1
ATOM 4377 C CA . THR B 1 233 ? -33.969 30.766 15.531 1 60.56 233 THR B CA 1
ATOM 4378 C C . THR B 1 233 ? -34.469 29.375 15.156 1 60.56 233 THR B C 1
ATOM 4380 O O . THR B 1 233 ? -33.719 28.422 15.07 1 60.56 233 THR B O 1
ATOM 4383 N N . TRP B 1 234 ? -35.688 29.438 15.242 1 67.44 234 TRP B N 1
ATOM 4384 C CA . TRP B 1 234 ? -36.344 28.156 14.898 1 67.44 234 TRP B CA 1
ATOM 4385 C C . TRP B 1 234 ? -35.781 27.594 13.602 1 67.44 234 TRP B C 1
ATOM 4387 O O . TRP B 1 234 ? -35.625 26.391 13.461 1 67.44 234 TRP B O 1
ATOM 4397 N N . LYS B 1 235 ? -35.375 28.484 12.734 1 68.06 235 LYS B N 1
ATOM 4398 C CA . LYS B 1 235 ? -34.844 28.031 11.445 1 68.06 235 LYS B CA 1
ATOM 4399 C C . LYS B 1 235 ? -33.469 27.422 11.594 1 68.06 235 LYS B C 1
ATOM 4401 O O . LYS B 1 235 ? -33.156 26.406 10.969 1 68.06 235 LYS B O 1
ATOM 4406 N N . GLY B 1 236 ? -32.688 28.094 12.398 1 70.62 236 GLY B N 1
ATOM 4407 C CA . GLY B 1 236 ? -31.344 27.594 12.633 1 70.62 236 GLY B CA 1
ATOM 4408 C C . GLY B 1 236 ? -31.312 26.25 13.336 1 70.62 236 GLY B C 1
ATOM 4409 O O . GLY B 1 236 ? -30.578 25.344 12.938 1 70.62 236 GLY B O 1
ATOM 4410 N N . LEU B 1 237 ? -32.25 26.188 14.281 1 73.94 237 LEU B N 1
ATOM 4411 C CA . LEU B 1 237 ? -32.344 24.938 15.031 1 73.94 237 LEU B CA 1
ATOM 4412 C C . LEU B 1 237 ? -32.844 23.812 14.148 1 73.94 237 LEU B C 1
ATOM 4414 O O . LEU B 1 237 ? -32.406 22.672 14.258 1 73.94 237 LEU B O 1
ATOM 4418 N N . GLU B 1 238 ? -33.75 24.203 13.312 1 76.12 238 GLU B N 1
ATOM 4419 C CA . GLU B 1 238 ? -34.312 23.188 12.414 1 76.12 238 GLU B CA 1
ATOM 4420 C C . GLU B 1 238 ? -33.281 22.703 11.414 1 76.12 238 GLU B C 1
ATOM 4422 O O . GLU B 1 238 ? -33.219 21.516 11.094 1 76.12 238 GLU B O 1
ATOM 4427 N N . SER B 1 239 ? -32.5 23.625 11 1 76.69 239 SER B N 1
ATOM 4428 C CA . SER B 1 239 ? -31.438 23.234 10.062 1 76.69 239 SER B CA 1
ATOM 4429 C C . SER B 1 239 ? -30.469 22.266 10.711 1 76.69 239 SER B C 1
ATOM 4431 O O . SER B 1 239 ? -30.031 21.297 10.07 1 76.69 239 SER B O 1
ATOM 4433 N N . LEU B 1 240 ? -30.234 22.422 11.93 1 78.31 240 LEU B N 1
ATOM 4434 C CA . LEU B 1 240 ? -29.344 21.547 12.664 1 78.31 240 LEU B CA 1
ATOM 4435 C C . LEU B 1 240 ? -30 20.188 12.898 1 78.31 240 LEU B C 1
ATOM 4437 O O . LEU B 1 240 ? -29.344 19.156 12.828 1 78.31 240 LEU B O 1
ATOM 4441 N N . ARG B 1 241 ? -31.266 20.328 13.102 1 80.56 241 ARG B N 1
ATOM 4442 C CA . ARG B 1 241 ? -32 19.094 13.359 1 80.56 241 ARG B CA 1
ATOM 4443 C C . ARG B 1 241 ? -32.094 18.219 12.109 1 80.56 241 ARG B C 1
ATOM 4445 O O . ARG B 1 241 ? -32.062 17 12.195 1 80.56 241 ARG B O 1
ATOM 4452 N N . LYS B 1 242 ? -32.156 18.875 10.938 1 82.75 242 LYS B N 1
ATOM 4453 C CA . LYS B 1 242 ? -32.312 18.156 9.68 1 82.75 242 LYS B CA 1
ATOM 4454 C C . LYS B 1 242 ? -31.016 17.406 9.328 1 82.75 242 LYS B C 1
ATOM 4456 O O . LYS B 1 242 ? -31.062 16.359 8.672 1 82.75 242 LYS B O 1
ATOM 4461 N N . SER B 1 243 ? -29.938 17.906 9.789 1 87.19 243 SER B N 1
ATOM 4462 C CA . SER B 1 243 ? -28.641 17.281 9.508 1 87.19 243 SER B CA 1
ATOM 4463 C C . SER B 1 243 ? -27.688 17.438 10.68 1 87.19 243 SER B C 1
ATOM 4465 O O . SER B 1 243 ? -26.766 18.266 10.617 1 87.19 243 SER B O 1
ATOM 4467 N N . PRO B 1 244 ? -27.906 16.594 11.68 1 90.69 244 PRO B N 1
ATOM 4468 C CA . PRO B 1 244 ? -27.062 16.719 12.875 1 90.69 244 PRO B CA 1
ATOM 4469 C C . PRO B 1 244 ? -25.625 16.266 12.633 1 90.69 244 PRO B C 1
ATOM 4471 O O . PRO B 1 244 ? -25.391 15.297 11.914 1 90.69 244 PRO B O 1
ATOM 4474 N N . HIS B 1 245 ? -24.688 17.062 13.172 1 91.19 245 HIS B N 1
ATOM 4475 C CA . HIS B 1 245 ? -23.266 16.734 13.07 1 91.19 245 HIS B CA 1
ATOM 4476 C C . HIS B 1 245 ? -22.609 16.781 14.445 1 91.19 245 HIS B C 1
ATOM 4478 O O . HIS B 1 245 ? -21.688 17.562 14.672 1 91.19 245 HIS B O 1
ATOM 4484 N N . PRO B 1 246 ? -23 15.852 15.266 1 95.06 246 PRO B N 1
ATOM 4485 C CA . PRO B 1 246 ? -22.5 15.914 16.641 1 95.06 246 PRO B CA 1
ATOM 4486 C C . PRO B 1 246 ? -21.016 15.586 16.734 1 95.06 246 PRO B C 1
ATOM 4488 O O . PRO B 1 246 ? -20.344 15.984 17.688 1 95.06 246 PRO B O 1
ATOM 4491 N N . LEU B 1 247 ? -20.438 14.891 15.805 1 95.81 247 LEU B N 1
ATOM 4492 C CA . LEU B 1 247 ? -19.031 14.508 15.883 1 95.81 247 LEU B CA 1
ATOM 4493 C C . LEU B 1 247 ? -18.141 15.57 15.242 1 95.81 247 LEU B C 1
ATOM 4495 O O . LEU B 1 247 ? -16.922 15.508 15.359 1 95.81 247 LEU B O 1
ATOM 4499 N N . GLU B 1 248 ? -18.672 16.531 14.641 1 93.5 248 GLU B N 1
ATOM 4500 C CA . GLU B 1 248 ? -17.922 17.625 14.055 1 93.5 248 GLU B CA 1
ATOM 4501 C C . GLU B 1 248 ? -17.422 18.594 15.133 1 93.5 248 GLU B C 1
ATOM 4503 O O . GLU B 1 248 ? -18.203 19.047 15.977 1 93.5 248 GLU B O 1
ATOM 4508 N N . PRO B 1 249 ? -16.156 18.938 15.062 1 93.62 249 PRO B N 1
ATOM 4509 C CA . PRO B 1 249 ? -15.648 19.906 16.047 1 93.62 249 PRO B CA 1
ATOM 4510 C C . PRO B 1 249 ? -16.203 21.297 15.828 1 93.62 249 PRO B C 1
ATOM 4512 O O . PRO B 1 249 ? -16.375 21.734 14.688 1 93.62 249 PRO B O 1
ATOM 4515 N N . TYR B 1 250 ? -16.547 21.922 16.906 1 91.81 250 TYR B N 1
ATOM 4516 C CA . TYR B 1 250 ? -17.016 23.297 16.844 1 91.81 250 TYR B CA 1
ATOM 4517 C C . TYR B 1 250 ? -15.844 24.25 16.594 1 91.81 250 TYR B C 1
ATOM 4519 O O . TYR B 1 250 ? -14.805 24.156 17.25 1 91.81 250 TYR B O 1
ATOM 4527 N N . THR B 1 251 ? -15.977 25.125 15.594 1 89.75 251 THR B N 1
ATOM 4528 C CA . THR B 1 251 ? -14.844 25.953 15.195 1 89.75 251 THR B CA 1
ATOM 4529 C C . THR B 1 251 ? -15.133 27.438 15.461 1 89.75 251 THR B C 1
ATOM 4531 O O . THR B 1 251 ? -14.219 28.266 15.406 1 89.75 251 THR B O 1
ATOM 4534 N N . ASP B 1 252 ? -16.281 27.891 15.836 1 88.44 252 ASP B N 1
ATOM 4535 C CA . ASP B 1 252 ? -16.641 29.297 15.984 1 88.44 252 ASP B CA 1
ATOM 4536 C C . ASP B 1 252 ? -16.469 29.766 17.422 1 88.44 252 ASP B C 1
ATOM 4538 O O . ASP B 1 252 ? -17.297 30.516 17.953 1 88.44 252 ASP B O 1
ATOM 4542 N N . TRP B 1 253 ? -15.438 29.328 18.047 1 88.94 253 TRP B N 1
ATOM 4543 C CA . TRP B 1 253 ? -15.156 29.656 19.438 1 88.94 253 TRP B CA 1
ATOM 4544 C C . TRP B 1 253 ? -14.898 31.141 19.609 1 88.94 253 TRP B C 1
ATOM 4546 O O . TRP B 1 253 ? -15.328 31.75 20.594 1 88.94 253 TRP B O 1
ATOM 4556 N N . PRO B 1 254 ? -14.227 31.828 18.625 1 86.25 254 PRO B N 1
ATOM 4557 C CA . PRO B 1 254 ? -13.93 33.25 18.781 1 86.25 254 PRO B CA 1
ATOM 4558 C C . PRO B 1 254 ? -15.188 34.125 18.891 1 86.25 254 PRO B C 1
ATOM 4560 O O . PRO B 1 254 ? -15.156 35.188 19.469 1 86.25 254 PRO B O 1
ATOM 4563 N N . ASN B 1 255 ? -16.266 33.625 18.453 1 84.56 255 ASN B N 1
ATOM 4564 C CA . ASN B 1 255 ? -17.484 34.406 18.422 1 84.56 255 ASN B CA 1
ATOM 4565 C C . ASN B 1 255 ? -18.312 34.188 19.688 1 84.56 255 ASN B C 1
ATOM 4567 O O . ASN B 1 255 ? -19.375 34.812 19.859 1 84.56 255 ASN B O 1
ATOM 4571 N N . ILE B 1 256 ? -17.844 33.344 20.531 1 83.56 256 ILE B N 1
ATOM 4572 C CA . ILE B 1 256 ? -18.516 33.156 21.812 1 83.56 256 ILE B CA 1
ATOM 4573 C C . ILE B 1 256 ? -18.031 34.219 22.812 1 83.56 256 ILE B C 1
ATOM 4575 O O . ILE B 1 256 ? -16.844 34.312 23.094 1 83.56 256 ILE B O 1
ATOM 4579 N N . ASN B 1 257 ? -18.922 34.938 23.234 1 82.88 257 ASN B N 1
ATOM 4580 C CA . ASN B 1 257 ? -18.609 36.094 24.094 1 82.88 257 ASN B CA 1
ATOM 4581 C C . ASN B 1 257 ? -18.594 35.688 25.562 1 82.88 257 ASN B C 1
ATOM 4583 O O . ASN B 1 257 ? -19.469 36.062 26.344 1 82.88 257 ASN B O 1
ATOM 4587 N N . THR B 1 258 ? -17.672 34.906 26 1 86.94 258 THR B N 1
ATOM 4588 C CA . THR B 1 258 ? -17.469 34.5 27.391 1 86.94 258 THR B CA 1
ATOM 4589 C C . THR B 1 258 ? -16.016 34.688 27.812 1 86.94 258 THR B C 1
ATOM 4591 O O . THR B 1 258 ? -15.156 34.969 26.969 1 86.94 258 THR B O 1
ATOM 4594 N N . CYS B 1 259 ? -15.812 34.656 29.047 1 88.31 259 CYS B N 1
ATOM 4595 C CA . CYS B 1 259 ? -14.445 34.781 29.531 1 88.31 259 CYS B CA 1
ATOM 4596 C C . CYS B 1 259 ? -13.625 33.562 29.156 1 88.31 259 CYS B C 1
ATOM 4598 O O . CYS B 1 259 ? -14.164 32.562 28.672 1 88.31 259 CYS B O 1
ATOM 4600 N N . LYS B 1 260 ? -12.297 33.594 29.344 1 90.31 260 LYS B N 1
ATOM 4601 C CA . LYS B 1 260 ? -11.383 32.531 28.953 1 90.31 260 LYS B CA 1
ATOM 4602 C C . LYS B 1 260 ? -11.68 31.234 29.719 1 90.31 260 LYS B C 1
ATOM 4604 O O . LYS B 1 260 ? -11.648 30.141 29.141 1 90.31 260 LYS B O 1
ATOM 4609 N N . LYS B 1 261 ? -12.039 31.406 31 1 92.31 261 LYS B N 1
ATOM 4610 C CA . LYS B 1 261 ? -12.305 30.234 31.844 1 92.31 261 LYS B CA 1
ATOM 4611 C C . LYS B 1 261 ? -13.57 29.516 31.391 1 92.31 261 LYS B C 1
ATOM 4613 O O . LYS B 1 261 ? -13.617 28.281 31.359 1 92.31 261 LYS B O 1
ATOM 4618 N N . CYS B 1 262 ? -14.586 30.266 31.078 1 91.62 262 CYS B N 1
ATOM 4619 C CA . CYS B 1 262 ? -15.836 29.688 30.594 1 91.62 262 CYS B CA 1
ATOM 4620 C C . CYS B 1 262 ? -15.641 29.047 29.234 1 91.62 262 CYS B C 1
ATOM 4622 O O . CYS B 1 262 ? -16.172 27.969 28.969 1 91.62 262 CYS B O 1
ATOM 4624 N N . LYS B 1 263 ? -14.867 29.641 28.406 1 91.31 263 LYS B N 1
ATOM 4625 C CA . LYS B 1 263 ? -14.586 29.094 27.078 1 91.31 263 LYS B CA 1
ATOM 4626 C C . LYS B 1 263 ? -13.805 27.781 27.188 1 91.31 263 LYS B C 1
ATOM 4628 O O . LYS B 1 263 ? -14.125 26.812 26.5 1 91.31 263 LYS B O 1
ATOM 4633 N N . ASP B 1 264 ? -12.852 27.797 28.031 1 93.31 264 ASP B N 1
ATOM 4634 C CA . ASP B 1 264 ? -12.062 26.578 28.234 1 93.31 264 ASP B CA 1
ATOM 4635 C C . ASP B 1 264 ? -12.93 25.422 28.719 1 93.31 264 ASP B C 1
ATOM 4637 O O . ASP B 1 264 ? -12.742 24.281 28.297 1 93.31 264 ASP B O 1
ATOM 4641 N N . GLN B 1 265 ? -13.805 25.781 29.594 1 92.56 265 GLN B N 1
ATOM 4642 C CA . GLN B 1 265 ? -14.711 24.75 30.109 1 92.56 265 GLN B CA 1
ATOM 4643 C C . GLN B 1 265 ? -15.609 24.203 29.016 1 92.56 265 GLN B C 1
ATOM 4645 O O . GLN B 1 265 ? -15.82 23 28.922 1 92.56 265 GLN B O 1
ATOM 4650 N N . MET B 1 266 ? -16.125 25.078 28.172 1 92.44 266 MET B N 1
ATOM 4651 C CA . MET B 1 266 ? -16.984 24.656 27.062 1 92.44 266 MET B CA 1
ATOM 4652 C C . MET B 1 266 ? -16.203 23.797 26.078 1 92.44 266 MET B C 1
ATOM 4654 O O . MET B 1 266 ? -16.734 22.797 25.578 1 92.44 266 MET B O 1
ATOM 4658 N N . GLU B 1 267 ? -14.977 24.172 25.812 1 94.25 267 GLU B N 1
ATOM 4659 C CA . GLU B 1 267 ? -14.133 23.406 24.891 1 94.25 267 GLU B CA 1
ATOM 4660 C C . GLU B 1 267 ? -13.836 22.016 25.438 1 94.25 267 GLU B C 1
ATOM 4662 O O . GLU B 1 267 ? -13.852 21.031 24.703 1 94.25 267 GLU B O 1
ATOM 4667 N N . LYS B 1 268 ? -13.523 21.969 26.688 1 94.75 268 LYS B N 1
ATOM 4668 C CA . LYS B 1 268 ? -13.266 20.688 27.344 1 94.75 268 LYS B CA 1
ATOM 4669 C C . LYS B 1 268 ? -14.5 19.797 27.312 1 94.75 268 LYS B C 1
ATOM 4671 O O . LYS B 1 268 ? -14.398 18.594 27.031 1 94.75 268 LYS B O 1
ATOM 4676 N N . GLN B 1 269 ? -15.648 20.391 27.609 1 93.25 269 GLN B N 1
ATOM 4677 C CA . GLN B 1 269 ? -16.891 19.641 27.578 1 93.25 269 GLN B CA 1
ATOM 4678 C C . GLN B 1 269 ? -17.203 19.141 26.172 1 93.25 269 GLN B C 1
ATOM 4680 O O . GLN B 1 269 ? -17.688 18.016 26 1 93.25 269 GLN B O 1
ATOM 4685 N N . HIS B 1 270 ? -16.953 19.969 25.203 1 95.12 270 HIS B N 1
ATOM 4686 C CA . HIS B 1 270 ? -17.172 19.578 23.812 1 95.12 270 HIS B CA 1
ATOM 4687 C C . HIS B 1 270 ? -16.281 18.406 23.422 1 95.12 270 HIS B C 1
ATOM 4689 O O . HIS B 1 270 ? -16.75 17.438 22.828 1 95.12 270 HIS B O 1
ATOM 4695 N N . LYS B 1 271 ? -14.992 18.453 23.797 1 95.81 271 LYS B N 1
ATOM 4696 C CA . LYS B 1 271 ? -14.039 17.391 23.484 1 95.81 271 LYS B CA 1
ATOM 4697 C C . LYS B 1 271 ? -14.445 16.078 24.141 1 95.81 271 LYS B C 1
ATOM 4699 O O . LYS B 1 271 ? -14.492 15.031 23.484 1 95.81 271 LYS B O 1
ATOM 4704 N N . LEU B 1 272 ? -14.805 16.156 25.391 1 96.25 272 LEU B N 1
ATOM 4705 C CA . LEU B 1 272 ? -15.227 14.969 26.125 1 96.25 272 LEU B CA 1
ATOM 4706 C C . LEU B 1 272 ? -16.531 14.414 25.562 1 96.25 272 LEU B C 1
ATOM 4708 O O . LEU B 1 272 ? -16.719 13.203 25.5 1 96.25 272 LEU B O 1
ATOM 4712 N N . GLY B 1 273 ? -17.406 15.266 25.234 1 96.75 273 GLY B N 1
ATOM 4713 C CA . GLY B 1 273 ? -18.672 14.859 24.641 1 96.75 273 GLY B CA 1
ATOM 4714 C C . GLY B 1 273 ? -18.5 14.109 23.328 1 96.75 273 GLY B C 1
ATOM 4715 O O . GLY B 1 273 ? -19.188 13.109 23.094 1 96.75 273 GLY B O 1
ATOM 4716 N N . ARG B 1 274 ? -17.656 14.578 22.531 1 96.81 274 ARG B N 1
ATOM 4717 C CA . ARG B 1 274 ? -17.375 13.922 21.25 1 96.81 274 ARG B CA 1
ATOM 4718 C C . ARG B 1 274 ? -16.797 12.539 21.469 1 96.81 274 ARG B C 1
ATOM 4720 O O . ARG B 1 274 ? -17.172 11.586 20.797 1 96.81 274 ARG B O 1
ATOM 4727 N N . GLU B 1 275 ? -15.859 12.414 22.391 1 97 275 GLU B N 1
ATOM 4728 C CA . GLU B 1 275 ? -15.25 11.125 22.703 1 97 275 GLU B CA 1
ATOM 4729 C C . GLU B 1 275 ? -16.281 10.133 23.234 1 97 275 GLU B C 1
ATOM 4731 O O . GLU B 1 275 ? -16.281 8.961 22.859 1 97 275 GLU B O 1
ATOM 4736 N N . LYS B 1 276 ? -17.125 10.656 24.062 1 97.19 276 LYS B N 1
ATOM 4737 C CA . LYS B 1 276 ? -18.188 9.812 24.609 1 97.19 276 LYS B CA 1
ATOM 4738 C C . LYS B 1 276 ? -19.156 9.367 23.516 1 97.19 276 LYS B C 1
ATOM 4740 O O . LYS B 1 276 ? -19.562 8.203 23.484 1 97.19 276 LYS B O 1
ATOM 4745 N N . LEU B 1 277 ? -19.516 10.305 22.703 1 97.5 277 LEU B N 1
ATOM 4746 C CA . LEU B 1 277 ? -20.422 9.945 21.625 1 97.5 277 LEU B CA 1
ATOM 4747 C C . LEU B 1 277 ? -19.797 8.891 20.719 1 97.5 277 LEU B C 1
ATOM 4749 O O . LEU B 1 277 ? -20.469 7.961 20.281 1 97.5 277 LEU B O 1
ATOM 4753 N N . TRP B 1 278 ? -18.531 9.023 20.406 1 97.62 278 TRP B N 1
ATOM 4754 C CA . TRP B 1 278 ? -17.859 8.031 19.578 1 97.62 278 TRP B CA 1
ATOM 4755 C C . TRP B 1 278 ? -17.984 6.641 20.188 1 97.62 278 TRP B C 1
ATOM 4757 O O . TRP B 1 278 ? -18.25 5.668 19.484 1 97.62 278 TRP B O 1
ATOM 4767 N N . GLU B 1 279 ? -17.812 6.574 21.453 1 97.06 279 GLU B N 1
ATOM 4768 C CA . GLU B 1 279 ? -17.906 5.297 22.156 1 97.06 279 GLU B CA 1
ATOM 4769 C C . GLU B 1 279 ? -19.328 4.738 22.078 1 97.06 279 GLU B C 1
ATOM 4771 O O . GLU B 1 279 ? -19.516 3.521 22 1 97.06 279 GLU B O 1
ATOM 4776 N N . LEU B 1 280 ? -20.266 5.602 22.031 1 97.19 280 LEU B N 1
ATOM 4777 C CA . LEU B 1 280 ? -21.672 5.188 22.078 1 97.19 280 LEU B CA 1
ATOM 4778 C C . LEU B 1 280 ? -22.219 5.027 20.656 1 97.19 280 LEU B C 1
ATOM 4780 O O . LEU B 1 280 ? -23.359 4.559 20.484 1 97.19 280 LEU B O 1
ATOM 4784 N N . LEU B 1 281 ? -21.453 5.371 19.719 1 97.62 281 LEU B N 1
ATOM 4785 C CA . LEU B 1 281 ? -21.938 5.484 18.344 1 97.62 281 LEU B CA 1
ATOM 4786 C C . LEU B 1 281 ? -22.531 4.168 17.859 1 97.62 281 LEU B C 1
ATOM 4788 O O . LEU B 1 281 ? -23.625 4.145 17.297 1 97.62 281 LEU B O 1
ATOM 4792 N N . PRO B 1 282 ? -21.859 3.004 18.078 1 97.62 282 PRO B N 1
ATOM 4793 C CA . PRO B 1 282 ? -22.484 1.749 17.656 1 97.62 282 PRO B CA 1
ATOM 4794 C C . PRO B 1 282 ? -23.844 1.517 18.312 1 97.62 282 PRO B C 1
ATOM 4796 O O . PRO B 1 282 ? -24.766 1.037 17.656 1 97.62 282 PRO B O 1
ATOM 4799 N N . GLY B 1 283 ? -23.953 1.92 19.5 1 97.12 283 GLY B N 1
ATOM 4800 C CA . GLY B 1 283 ? -25.203 1.754 20.219 1 97.12 283 GLY B CA 1
ATOM 4801 C C . GLY B 1 283 ? -26.328 2.607 19.672 1 97.12 283 GLY B C 1
ATOM 4802 O O . GLY B 1 283 ? -27.5 2.213 19.734 1 97.12 283 GLY B O 1
ATOM 4803 N N . ILE B 1 284 ? -26 3.746 19.172 1 97 284 ILE B N 1
ATOM 4804 C CA . ILE B 1 284 ? -26.984 4.664 18.594 1 97 284 ILE B CA 1
ATOM 4805 C C . ILE B 1 284 ? -27.688 3.986 17.438 1 97 284 ILE B C 1
ATOM 4807 O O . ILE B 1 284 ? -28.875 4.242 17.188 1 97 284 ILE B O 1
ATOM 4811 N N . PHE B 1 285 ? -26.984 3.059 16.797 1 97.31 285 PHE B N 1
ATOM 4812 C CA . PHE B 1 285 ? -27.531 2.398 15.617 1 97.31 285 PHE B CA 1
ATOM 4813 C C . PHE B 1 285 ? -27.828 0.93 15.906 1 97.31 285 PHE B C 1
ATOM 4815 O O . PHE B 1 285 ? -27.875 0.112 14.984 1 97.31 285 PHE B O 1
ATOM 4822 N N . GLU B 1 286 ? -27.891 0.559 17.141 1 96.31 286 GLU B N 1
ATOM 4823 C CA . GLU B 1 286 ? -28.297 -0.769 17.594 1 96.31 286 GLU B CA 1
ATOM 4824 C C . GLU B 1 286 ? -27.281 -1.826 17.172 1 96.31 286 GLU B C 1
AT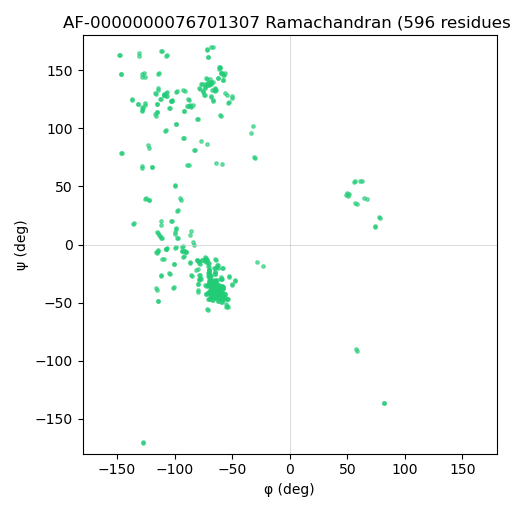OM 4826 O O . GLU B 1 286 ? -27.656 -2.908 16.719 1 96.31 286 GLU B O 1
ATOM 4831 N N . LEU B 1 287 ? -26.016 -1.522 17.234 1 96.5 287 LEU B N 1
ATOM 4832 C CA . LEU B 1 287 ? -24.969 -2.441 16.812 1 96.5 287 LEU B CA 1
ATOM 4833 C C . LEU B 1 287 ? -24.156 -2.926 18.016 1 96.5 287 LEU B C 1
ATOM 4835 O O . LEU B 1 287 ? -23.141 -3.611 17.844 1 96.5 287 LEU B O 1
ATOM 4839 N N . GLY B 1 288 ? -24.625 -2.523 19.219 1 96.12 288 GLY B N 1
ATOM 4840 C CA . GLY B 1 288 ? -23.859 -2.891 20.406 1 96.12 288 GLY B CA 1
ATOM 4841 C C . GLY B 1 288 ? -22.688 -1.974 20.672 1 96.12 288 GLY B C 1
ATOM 4842 O O . GLY B 1 288 ? -22.828 -0.749 20.641 1 96.12 288 GLY B O 1
ATOM 4843 N N . THR B 1 289 ? -21.516 -2.598 21.031 1 96.94 289 THR B N 1
ATOM 4844 C CA . THR B 1 289 ? -20.328 -1.819 21.328 1 96.94 289 THR B CA 1
ATOM 4845 C C . THR B 1 289 ? -19.25 -2.041 20.266 1 96.94 289 THR B C 1
ATOM 4847 O O . THR B 1 289 ? -19.375 -2.938 19.438 1 96.94 289 THR B O 1
ATOM 4850 N N . TRP B 1 290 ? -18.25 -1.176 20.297 1 96.62 290 TRP B N 1
ATOM 4851 C CA . TRP B 1 290 ? -17.125 -1.349 19.391 1 96.62 290 TRP B CA 1
ATOM 4852 C C . TRP B 1 290 ? -16.469 -2.709 19.578 1 96.62 290 TRP B C 1
ATOM 4854 O O . TRP B 1 290 ? -16.031 -3.34 18.625 1 96.62 290 TRP B O 1
ATOM 4864 N N . LYS B 1 291 ? -16.375 -3.17 20.812 1 96.12 291 LYS B N 1
ATOM 4865 C CA . LYS B 1 291 ? -15.805 -4.477 21.125 1 96.12 291 LYS B CA 1
ATOM 4866 C C . LYS B 1 291 ? -16.609 -5.598 20.469 1 96.12 291 LYS B C 1
ATOM 4868 O O . LYS B 1 291 ? -16.047 -6.535 19.906 1 96.12 291 LYS B O 1
ATOM 4873 N N . ASP B 1 292 ? -17.922 -5.48 20.547 1 96 292 ASP B N 1
ATOM 4874 C CA . ASP B 1 292 ? -18.797 -6.469 19.922 1 96 292 ASP B CA 1
ATOM 4875 C C . ASP B 1 292 ? -18.562 -6.539 18.406 1 96 292 ASP B C 1
ATOM 4877 O O . ASP B 1 292 ? -18.5 -7.629 17.844 1 96 292 ASP B O 1
ATOM 4881 N N . LEU B 1 293 ? -18.422 -5.41 17.828 1 96.44 293 LEU B N 1
ATOM 4882 C CA . LEU B 1 293 ? -18.25 -5.32 16.391 1 96.44 293 LEU B CA 1
ATOM 4883 C C . LEU B 1 293 ? -16.938 -5.973 15.961 1 96.44 293 LEU B C 1
ATOM 4885 O O . LEU B 1 293 ? -16.891 -6.703 14.961 1 96.44 293 LEU B O 1
ATOM 4889 N N . ARG B 1 294 ? -15.859 -5.77 16.719 1 94.88 294 ARG B N 1
ATOM 4890 C CA . ARG B 1 294 ? -14.562 -6.352 16.406 1 94.88 294 ARG B CA 1
ATOM 4891 C C . ARG B 1 294 ? -14.594 -7.871 16.547 1 94.88 294 ARG B C 1
ATOM 4893 O O . ARG B 1 294 ? -14.039 -8.594 15.711 1 94.88 294 ARG B O 1
ATOM 4900 N N . GLU B 1 295 ? -15.266 -8.344 17.5 1 94.62 295 GLU B N 1
ATOM 4901 C CA . GLU B 1 295 ? -15.375 -9.781 17.734 1 94.62 295 GLU B CA 1
ATOM 4902 C C . GLU B 1 295 ? -16.203 -10.453 16.641 1 94.62 295 GLU B C 1
ATOM 4904 O O . GLU B 1 295 ? -15.844 -11.531 16.156 1 94.62 295 GLU B O 1
ATOM 4909 N N . ASP B 1 296 ? -17.234 -9.773 16.297 1 93.56 296 ASP B N 1
ATOM 4910 C CA . ASP B 1 296 ? -18.094 -10.305 15.227 1 93.56 296 ASP B CA 1
ATOM 4911 C C . ASP B 1 296 ? -17.328 -10.359 13.906 1 93.56 296 ASP B C 1
ATOM 4913 O O . ASP B 1 296 ? -17.484 -11.32 13.141 1 93.56 296 ASP B O 1
ATOM 4917 N N . GLN B 1 297 ? -16.547 -9.391 13.656 1 94.06 297 GLN B N 1
ATOM 4918 C CA . GLN B 1 297 ? -15.797 -9.305 12.406 1 94.06 297 GLN B CA 1
ATOM 4919 C C . GLN B 1 297 ? -14.727 -10.391 12.336 1 94.06 297 GLN B C 1
ATOM 4921 O O . GLN B 1 297 ? -14.461 -10.938 11.266 1 94.06 297 GLN B O 1
ATOM 4926 N N . LEU B 1 298 ? -14.148 -10.719 13.453 1 89.75 298 LEU B N 1
ATOM 4927 C CA . LEU B 1 298 ? -13.133 -11.766 13.523 1 89.75 298 LEU B CA 1
ATOM 4928 C C . LEU B 1 298 ? -13.75 -13.141 13.289 1 89.75 298 LEU B C 1
ATOM 4930 O O . LEU B 1 298 ? -13.086 -14.047 12.797 1 89.75 298 LEU B O 1
ATOM 4934 N N . ARG B 1 299 ? -15.078 -13.281 13.594 1 82.38 299 ARG B N 1
ATOM 4935 C CA . ARG B 1 299 ? -15.766 -14.562 13.445 1 82.38 299 ARG B CA 1
ATOM 4936 C C . ARG B 1 299 ? -16.172 -14.789 11.992 1 82.38 299 ARG B C 1
ATOM 4938 O O . ARG B 1 299 ? -16.469 -15.922 11.602 1 82.38 299 ARG B O 1
ATOM 4945 N N . GLY B 1 300 ? -16.219 -13.664 11.391 1 79.31 300 GLY B N 1
ATOM 4946 C CA . GLY B 1 300 ? -16.594 -13.797 9.992 1 79.31 300 GLY B CA 1
ATOM 4947 C C . GLY B 1 300 ? -15.453 -14.305 9.125 1 79.31 300 GLY B C 1
ATOM 4948 O O . GLY B 1 300 ? -15.562 -15.352 8.492 1 79.31 300 GLY B O 1
#

Solvent-accessible surface area (backbone atoms only — not comparable to full-atom values): 32967 Å² total; per-residue (Å²): 128,88,45,63,38,72,93,48,51,41,91,70,34,56,28,28,39,35,32,82,74,33,37,31,25,39,49,55,65,64,47,28,72,51,12,59,51,47,34,55,58,68,68,47,84,74,63,91,83,56,56,60,55,97,90,14,49,56,44,80,47,96,53,60,54,70,28,52,51,51,40,48,40,43,62,70,31,67,64,50,72,67,76,53,56,91,80,54,52,64,52,60,49,46,66,68,37,48,38,36,35,48,48,21,45,74,36,47,13,62,70,63,27,49,52,40,50,53,58,56,44,73,81,33,50,88,43,70,67,44,42,50,53,46,59,71,66,63,69,78,78,53,68,74,38,46,48,49,48,49,53,52,21,62,77,51,37,40,50,62,44,42,47,55,41,41,58,60,50,31,60,50,51,68,68,59,53,73,68,37,84,69,54,51,70,69,56,49,48,37,25,56,53,26,36,55,51,41,34,50,40,21,51,67,42,25,42,24,63,76,77,47,75,71,74,35,92,77,43,80,80,68,58,67,61,69,66,68,46,69,68,55,25,69,66,42,45,46,54,40,56,66,46,53,60,43,79,58,80,85,78,69,62,88,76,52,80,55,48,71,54,31,46,51,50,47,51,50,46,28,54,52,20,32,55,51,45,58,62,43,39,28,43,61,55,74,55,50,40,66,68,53,23,52,53,49,32,71,69,82,129,87,44,64,37,72,93,49,53,42,91,70,33,55,28,29,39,35,32,82,77,34,37,29,26,39,49,54,66,64,49,27,71,52,11,59,52,48,34,54,59,69,69,47,85,72,64,92,84,55,58,62,56,96,89,14,48,54,45,79,46,96,52,58,55,71,30,52,52,51,40,49,41,44,61,69,31,66,64,51,70,68,76,53,56,92,80,52,52,66,54,59,48,46,66,67,38,48,39,36,35,49,49,21,48,74,35,48,12,62,68,63,27,48,50,41,49,52,59,56,44,72,81,33,50,88,44,68,67,45,40,50,51,45,60,72,66,63,69,80,77,53,70,75,34,46,47,48,47,48,52,54,24,63,77,52,37,42,49,60,46,41,46,57,42,41,58,59,50,31,61,50,51,70,68,59,54,72,67,38,84,68,52,51,71,68,56,48,50,36,24,56,54,27,37,53,52,40,33,51,40,20,51,67,42,24,44,24,66,77,76,46,73,72,72,34,91,78,44,81,79,68,59,68,63,69,69,68,45,69,66,56,25,70,65,43,46,47,54,42,56,66,46,53,59,42,79,56,80,86,78,69,61,87,77,52,80,56,49,70,56,32,46,50,48,48,51,51,45,28,54,53,20,33,55,52,46,58,63,42,38,27,44,62,56,73,55,52,40,66,69,54,23,53,53,50,33,72,71,82